Protein AF-0000000068968205 (afdb_homodimer)

InterPro domains:
  IPR001765 Carbonic anhydrase [PF00484] (44-195)
  IPR001765 Carbonic anhydrase [PTHR11002] (12-205)
  IPR001765 Carbonic anhydrase [SM00947] (37-200)
  IPR015892 Carbonic anhydrase, prokaryotic-like, conserved site [PS00704] (49-56)
  IPR015892 Carbonic anhydrase, prokaryotic-like, conserved site [PS00705] (89-109)
  IPR036874 Carbonic anhydrase superfamily [G3DSA:3.40.1050.10] (3-226)
  IPR036874 Carbonic anhydrase superfamily [SSF53056] (9-218)

Organism: Plasmodiophora brassicae (NCBI:txid37360)

Foldseek 3Di:
DPPVVVVVVVVVVVCVVVVVVVVVVVPDDPCVCVVLVPDQAAQEEEQEAPDPLCDPCVLVVDDRRHYHYDHYQLSAADQPPVVVVVSVLCCCVPNNHAEYEREGEQPRPLLVCLVVQDDDPPSNVVSVRLVVLCVVCVVVLVVDPDPSVSSVVSSQSRQLVRLVSQVLHPSQLVSCVVPVDHHYWYWYAYSVPSHIDTDDRCVVVCCVVCVVPRPDDDPPPDPPPPVVVPPPPPCVVVPPPPPPD/DPPVVVVVVVVVVVCVVVVVVVVVVVPDDPCVCVVLVPDQAAQEEEQEAPDPLCDPCVLVVDDRRHYHYDHYQLSAADQPPVVVVVSVLCCCVPNNHAEYEREGEQPRPLLVCLVVQDDDPVSNVVSVRLVVLCVVCVVVLVVDPDPSVSSVVSSQSRQLVRLVSQVLHPSQLVSCVVPVDHHYWYWYAYSVPSHIDTDDRCVVVCCVVCVVPRPDDDPPPDPPPPVVVPPPPPCVVVPDPDPPD

Structure (mmCIF, N/CA/C/O backbone):
data_AF-0000000068968205-model_v1
#
loop_
_entity.id
_entity.type
_entity.pdbx_description
1 polymer 'Carbonic anhydrase'
#
loop_
_atom_site.group_PDB
_atom_site.id
_atom_site.type_symbol
_atom_site.label_atom_id
_atom_site.label_alt_id
_atom_site.label_comp_id
_atom_site.label_asym_id
_atom_site.label_entity_id
_atom_site.label_seq_id
_atom_site.pdbx_PDB_ins_code
_atom_site.Cartn_x
_atom_site.Cartn_y
_atom_site.Cartn_z
_atom_site.occupancy
_atom_site.B_iso_or_equiv
_atom_site.auth_seq_id
_atom_site.auth_comp_id
_atom_site.auth_asym_id
_atom_site.auth_atom_id
_atom_site.pdbx_PDB_model_num
ATOM 1 N N . MET A 1 1 ? -24.672 -18.25 -16.391 1 57.56 1 MET A N 1
ATOM 2 C CA . MET A 1 1 ? -23.391 -18.781 -16.828 1 57.56 1 MET A CA 1
ATOM 3 C C . MET A 1 1 ? -22.812 -19.734 -15.781 1 57.56 1 MET A C 1
ATOM 5 O O . MET A 1 1 ? -22.938 -19.5 -14.578 1 57.56 1 MET A O 1
ATOM 9 N N . SER A 1 2 ? -22.516 -20.922 -16.219 1 70.19 2 SER A N 1
ATOM 10 C CA . SER A 1 2 ? -21.938 -21.891 -15.289 1 70.19 2 SER A CA 1
ATOM 11 C C . SER A 1 2 ? -20.672 -21.359 -14.641 1 70.19 2 SER A C 1
ATOM 13 O O . SER A 1 2 ? -20.016 -20.453 -15.18 1 70.19 2 SER A O 1
ATOM 15 N N . MET A 1 3 ? -20.484 -21.688 -13.453 1 74.75 3 MET A N 1
ATOM 16 C CA . MET A 1 3 ? -19.266 -21.312 -12.727 1 74.75 3 MET A CA 1
ATOM 17 C C . MET A 1 3 ? -18.031 -21.562 -13.57 1 74.75 3 MET A C 1
ATOM 19 O O . MET A 1 3 ? -17.094 -20.75 -13.555 1 74.75 3 MET A O 1
ATOM 23 N N . THR A 1 4 ? -18.094 -22.625 -14.32 1 75.06 4 THR A N 1
ATOM 24 C CA . THR A 1 4 ? -16.953 -23 -15.156 1 75.06 4 THR A CA 1
ATOM 25 C C . THR A 1 4 ? -16.781 -22 -16.297 1 75.06 4 THR A C 1
ATOM 27 O O . THR A 1 4 ? -15.656 -21.609 -16.625 1 75.06 4 THR A O 1
ATOM 30 N N . GLU A 1 5 ? -17.844 -21.625 -16.859 1 78.5 5 GLU A N 1
ATOM 31 C CA . GLU A 1 5 ? -17.781 -20.656 -17.953 1 78.5 5 GLU A CA 1
ATOM 32 C C . GLU A 1 5 ? -17.312 -19.297 -17.453 1 78.5 5 GLU A C 1
ATOM 34 O O . GLU A 1 5 ? -16.547 -18.609 -18.125 1 78.5 5 GLU A O 1
ATOM 39 N N . GLU A 1 6 ? -17.688 -19.031 -16.312 1 80.94 6 GLU A N 1
ATOM 40 C CA . GLU A 1 6 ? -17.281 -17.766 -15.719 1 80.94 6 GLU A CA 1
ATOM 41 C C . GLU A 1 6 ? -15.789 -17.734 -15.414 1 80.94 6 GLU A C 1
ATOM 43 O O . GLU A 1 6 ? -15.125 -16.719 -15.633 1 80.94 6 GLU A O 1
ATOM 48 N N . VAL A 1 7 ? -15.32 -18.844 -14.984 1 76.81 7 VAL A N 1
ATOM 49 C CA . VAL A 1 7 ? -13.906 -18.953 -14.641 1 76.81 7 VAL A CA 1
ATOM 50 C C . VAL A 1 7 ? -13.062 -18.844 -15.906 1 76.81 7 VAL A C 1
ATOM 52 O O . VAL A 1 7 ? -12.047 -18.141 -15.93 1 76.81 7 VAL A O 1
ATOM 55 N N . LEU A 1 8 ? -13.508 -19.5 -16.969 1 77.88 8 LEU A N 1
ATOM 56 C CA . LEU A 1 8 ? -12.781 -19.453 -18.234 1 77.88 8 LEU A CA 1
ATOM 57 C C . LEU A 1 8 ? -12.789 -18.047 -18.812 1 77.88 8 LEU A C 1
ATOM 59 O O . LEU A 1 8 ? -11.781 -17.578 -19.359 1 77.88 8 LEU A O 1
ATOM 63 N N . ASP A 1 9 ? -13.852 -17.359 -18.625 1 82.31 9 ASP A N 1
ATOM 64 C CA . ASP A 1 9 ? -13.977 -15.984 -19.078 1 82.31 9 ASP A CA 1
ATOM 65 C C . ASP A 1 9 ? -13.039 -15.062 -18.312 1 82.31 9 ASP A C 1
ATOM 67 O O . ASP A 1 9 ? -12.414 -14.164 -18.891 1 82.31 9 ASP A O 1
ATOM 71 N N . GLU A 1 10 ? -12.922 -15.336 -17.094 1 83.94 10 GLU A N 1
ATOM 72 C CA . GLU A 1 10 ? -12.086 -14.484 -16.266 1 83.94 10 GLU A CA 1
ATOM 73 C C . GLU A 1 10 ? -10.602 -14.734 -16.531 1 83.94 10 GLU A C 1
ATOM 75 O O . GLU A 1 10 ? -9.789 -13.812 -16.438 1 83.94 10 GLU A O 1
ATOM 80 N N . ILE A 1 11 ? -10.328 -15.969 -16.906 1 81.56 11 ILE A N 1
ATOM 81 C CA . ILE A 1 11 ? -8.953 -16.281 -17.281 1 81.56 11 ILE A CA 1
ATOM 82 C C . ILE A 1 11 ? -8.57 -15.508 -18.547 1 81.56 11 ILE A C 1
ATOM 84 O O . ILE A 1 11 ? -7.484 -14.938 -18.625 1 81.56 11 ILE A O 1
ATOM 88 N N . GLU A 1 12 ? -9.477 -15.445 -19.422 1 83.56 12 GLU A N 1
ATOM 89 C CA . GLU A 1 12 ? -9.258 -14.695 -20.656 1 83.56 12 GLU A CA 1
ATOM 90 C C . GLU A 1 12 ? -9.188 -13.195 -20.375 1 83.56 12 GLU A C 1
ATOM 92 O O . GLU A 1 12 ? -8.359 -12.484 -20.969 1 83.56 12 GLU A O 1
ATOM 97 N N . ARG A 1 13 ? -9.984 -12.789 -19.547 1 86.81 13 ARG A N 1
ATOM 98 C CA . ARG A 1 13 ? -10.055 -11.367 -19.234 1 86.81 13 ARG A CA 1
ATOM 99 C C . ARG A 1 13 ? -8.773 -10.906 -18.531 1 86.81 13 ARG A C 1
ATOM 101 O O . ARG A 1 13 ? -8.344 -9.766 -18.719 1 86.81 13 ARG A O 1
ATOM 108 N N . PHE A 1 14 ? -8.18 -11.828 -17.797 1 93.44 14 PHE A N 1
ATOM 109 C CA . PHE A 1 14 ? -6.957 -11.477 -17.094 1 93.44 14 PHE A CA 1
ATOM 110 C C . PHE A 1 14 ? -5.855 -11.086 -18.062 1 93.44 14 PHE A C 1
ATOM 112 O O . PHE A 1 14 ? -4.93 -10.359 -17.703 1 93.44 14 PHE A O 1
ATOM 119 N N . GLN A 1 15 ? -5.992 -11.484 -19.328 1 93 15 GLN A N 1
ATOM 120 C CA . GLN A 1 15 ? -5 -11.156 -20.344 1 93 15 GLN A CA 1
ATOM 121 C C . GLN A 1 15 ? -4.91 -9.641 -20.547 1 93 15 GLN A C 1
ATOM 123 O O . GLN A 1 15 ? -3.906 -9.141 -21.047 1 93 15 GLN A O 1
ATOM 128 N N . GLU A 1 16 ? -5.906 -8.938 -20.156 1 94 16 GLU A N 1
ATOM 129 C CA . GLU A 1 16 ? -5.93 -7.484 -20.312 1 94 16 GLU A CA 1
ATOM 130 C C . GLU A 1 16 ? -4.789 -6.828 -19.531 1 94 16 GLU A C 1
ATOM 132 O O . GLU A 1 16 ? -4.312 -5.758 -19.922 1 94 16 GLU A O 1
ATOM 137 N N . VAL A 1 17 ? -4.344 -7.48 -18.469 1 95.31 17 VAL A N 1
ATOM 138 C CA . VAL A 1 17 ? -3.25 -6.953 -17.656 1 95.31 17 VAL A CA 1
ATOM 139 C C . VAL A 1 17 ? -1.959 -6.953 -18.469 1 95.31 17 VAL A C 1
ATOM 141 O O . VAL A 1 17 ? -1.234 -5.953 -18.5 1 95.31 17 VAL A O 1
ATOM 144 N N . PHE A 1 18 ? -1.722 -8.023 -19.203 1 95.94 18 PHE A N 1
ATOM 145 C CA . PHE A 1 18 ? -0.514 -8.117 -20.016 1 95.94 18 PHE A CA 1
ATOM 146 C C . PHE A 1 18 ? -0.611 -7.219 -21.234 1 95.94 18 PHE A C 1
ATOM 148 O O . PHE A 1 18 ? 0.378 -6.602 -21.641 1 95.94 18 PHE A O 1
ATOM 155 N N . GLU A 1 19 ? -1.776 -7.199 -21.844 1 95.31 19 GLU A N 1
ATOM 156 C CA . GLU A 1 19 ? -1.987 -6.297 -22.969 1 95.31 19 GLU A CA 1
ATOM 157 C C . GLU A 1 19 ? -1.795 -4.84 -22.562 1 95.31 19 GLU A C 1
ATOM 159 O O . GLU A 1 19 ? -1.165 -4.062 -23.281 1 95.31 19 GLU A O 1
ATOM 164 N N . GLY A 1 20 ? -2.365 -4.504 -21.391 1 95.25 20 GLY A N 1
ATOM 165 C CA . GLY A 1 20 ? -2.168 -3.162 -20.859 1 95.25 20 GLY A CA 1
ATOM 166 C C . GLY A 1 20 ? -0.712 -2.84 -20.578 1 95.25 20 GLY A C 1
ATOM 167 O O . GLY A 1 20 ? -0.252 -1.731 -20.859 1 95.25 20 GLY A O 1
ATOM 168 N N . ASN A 1 21 ? -0.011 -3.789 -20.078 1 96.56 21 ASN A N 1
ATOM 169 C CA . ASN A 1 21 ? 1.415 -3.627 -19.812 1 96.56 21 ASN A CA 1
ATOM 170 C C . ASN A 1 21 ? 2.197 -3.373 -21.109 1 96.56 21 ASN A C 1
ATOM 172 O O . ASN A 1 21 ? 3.018 -2.457 -21.172 1 96.56 21 ASN A O 1
ATOM 176 N N . ARG A 1 22 ? 1.961 -4.172 -22.094 1 95.38 22 ARG A N 1
ATOM 177 C CA . ARG A 1 22 ? 2.658 -4.02 -23.359 1 95.38 22 ARG A CA 1
ATOM 178 C C . ARG A 1 22 ? 2.396 -2.648 -23.969 1 95.38 22 ARG A C 1
ATOM 180 O O . ARG A 1 22 ? 3.316 -2.002 -24.469 1 95.38 22 ARG A O 1
ATOM 187 N N . ARG A 1 23 ? 1.201 -2.182 -23.922 1 95.31 23 ARG A N 1
ATOM 188 C CA . ARG A 1 23 ? 0.854 -0.863 -24.453 1 95.31 23 ARG A CA 1
ATOM 189 C C . ARG A 1 23 ? 1.59 0.237 -23.688 1 95.31 23 ARG A C 1
ATOM 191 O O . ARG A 1 23 ? 2.066 1.2 -24.297 1 95.31 23 ARG A O 1
ATOM 198 N N . TRP A 1 24 ? 1.589 0.069 -22.375 1 93.31 24 TRP A N 1
ATOM 199 C CA . TRP A 1 24 ? 2.283 1.046 -21.547 1 93.31 24 TRP A CA 1
ATOM 200 C C . TRP A 1 24 ? 3.768 1.103 -21.891 1 93.31 24 TRP A C 1
ATOM 202 O O . TRP A 1 24 ? 4.336 2.188 -22.047 1 93.31 24 TRP A O 1
ATOM 212 N N . VAL A 1 25 ? 4.367 -0.023 -22.109 1 94 25 VAL A N 1
ATOM 213 C CA . VAL A 1 25 ? 5.789 -0.109 -22.438 1 94 25 VAL A CA 1
ATOM 214 C C . VAL A 1 25 ? 6.043 0.538 -23.797 1 94 25 VAL A C 1
ATOM 216 O O . VAL A 1 25 ? 6.98 1.328 -23.938 1 94 25 VAL A O 1
ATOM 219 N N . GLU A 1 26 ? 5.188 0.202 -24.703 1 93.5 26 GLU A N 1
ATOM 220 C CA . GLU A 1 26 ? 5.348 0.709 -26.062 1 93.5 26 GLU A CA 1
ATOM 221 C C . GLU A 1 26 ? 5.184 2.225 -26.109 1 93.5 26 GLU A C 1
ATOM 223 O O . GLU A 1 26 ? 5.742 2.889 -26.984 1 93.5 26 GLU A O 1
ATOM 228 N N . SER A 1 27 ? 4.445 2.752 -25.141 1 92.25 27 SER A N 1
ATOM 229 C CA . SER A 1 27 ? 4.164 4.184 -25.125 1 92.25 27 SER A CA 1
ATOM 230 C C . SER A 1 27 ? 5.312 4.965 -24.5 1 92.25 27 SER A C 1
ATOM 232 O O . SER A 1 27 ? 5.344 6.195 -24.562 1 92.25 27 SER A O 1
ATOM 234 N N . ARG A 1 28 ? 6.262 4.258 -23.953 1 88.88 28 ARG A N 1
ATOM 235 C CA . ARG A 1 28 ? 7.363 4.938 -23.297 1 88.88 28 ARG A CA 1
ATOM 236 C C . ARG A 1 28 ? 8.469 5.293 -24.281 1 88.88 28 ARG A C 1
ATOM 238 O O . ARG A 1 28 ? 8.609 4.645 -25.312 1 88.88 28 ARG A O 1
ATOM 245 N N . GLN A 1 29 ? 9.211 6.281 -23.844 1 85 29 GLN A N 1
ATOM 246 C CA . GLN A 1 29 ? 10.398 6.617 -24.625 1 85 29 GLN A CA 1
ATOM 247 C C . GLN A 1 29 ? 11.461 5.523 -24.516 1 85 29 GLN A C 1
ATOM 249 O O . GLN A 1 29 ? 11.469 4.758 -23.547 1 85 29 GLN A O 1
ATOM 254 N N . SER A 1 30 ? 12.336 5.453 -25.422 1 82.06 30 SER A N 1
ATOM 255 C CA . SER A 1 30 ? 13.312 4.379 -25.562 1 82.06 30 SER A CA 1
ATOM 256 C C . SER A 1 30 ? 14.25 4.332 -24.344 1 82.06 30 SER A C 1
ATOM 258 O O . SER A 1 30 ? 14.727 3.264 -23.969 1 82.06 30 SER A O 1
ATOM 260 N N . ASP A 1 31 ? 14.438 5.539 -23.797 1 87.69 31 ASP A N 1
ATOM 261 C CA . ASP A 1 31 ? 15.422 5.555 -22.719 1 87.69 31 ASP A CA 1
ATOM 262 C C . ASP A 1 31 ? 14.734 5.555 -21.344 1 87.69 31 ASP A C 1
ATOM 264 O O . ASP A 1 31 ? 15.391 5.691 -20.312 1 87.69 31 ASP A O 1
ATOM 268 N N . PHE A 1 32 ? 13.469 5.375 -21.359 1 88.75 32 PHE A N 1
ATOM 269 C CA . PHE A 1 32 ? 12.664 5.488 -20.156 1 88.75 32 PHE A CA 1
ATOM 270 C C . PHE A 1 32 ? 13.109 4.469 -19.109 1 88.75 32 PHE A C 1
ATOM 272 O O . PHE A 1 32 ? 13.422 4.832 -17.969 1 88.75 32 PHE A O 1
ATOM 279 N N . PHE A 1 33 ? 13.203 3.303 -19.469 1 89.94 33 PHE A N 1
ATOM 280 C CA . PHE A 1 33 ? 13.477 2.229 -18.531 1 89.94 33 PHE A CA 1
ATOM 281 C C . PHE A 1 33 ? 14.945 2.229 -18.109 1 89.94 33 PHE A C 1
ATOM 283 O O . PHE A 1 33 ? 15.273 1.886 -16.984 1 89.94 33 PHE A O 1
ATOM 290 N N . GLU A 1 34 ? 15.789 2.59 -18.984 1 86.56 34 GLU A N 1
ATOM 291 C CA . GLU A 1 34 ? 17.203 2.74 -18.641 1 86.56 34 GLU A CA 1
ATOM 292 C C . GLU A 1 34 ? 17.391 3.818 -17.562 1 86.56 34 GLU A C 1
ATOM 294 O O . GLU A 1 34 ? 18.172 3.643 -16.641 1 86.56 34 GLU A O 1
ATOM 299 N N . ARG A 1 35 ? 16.703 4.824 -17.672 1 84 35 ARG A N 1
ATOM 300 C CA . ARG A 1 35 ? 16.812 5.945 -16.75 1 84 35 ARG A CA 1
ATOM 301 C C . ARG A 1 35 ? 16.172 5.609 -15.414 1 84 35 ARG A C 1
ATOM 303 O O . ARG A 1 35 ? 16.719 5.926 -14.352 1 84 35 ARG A O 1
ATOM 310 N N . THR A 1 36 ? 15.055 5 -15.453 1 84.56 36 THR A N 1
ATOM 311 C CA . THR A 1 36 ? 14.273 4.809 -14.242 1 84.56 36 THR A CA 1
ATOM 312 C C . THR A 1 36 ? 14.766 3.59 -13.469 1 84.56 36 THR A C 1
ATOM 314 O O . THR A 1 36 ? 14.539 3.486 -12.258 1 84.56 36 THR A O 1
ATOM 317 N N . SER A 1 37 ? 15.445 2.689 -14.141 1 83.94 37 SER A N 1
ATOM 318 C CA . SER A 1 37 ? 15.875 1.463 -13.477 1 83.94 37 SER A CA 1
ATOM 319 C C . SER A 1 37 ? 17.172 1.676 -12.711 1 83.94 37 SER A C 1
ATOM 321 O O . SER A 1 37 ? 17.484 0.913 -11.789 1 83.94 37 SER A O 1
ATOM 323 N N . ARG A 1 38 ? 17.938 2.639 -12.953 1 76.38 38 ARG A N 1
ATOM 324 C CA . ARG A 1 38 ? 19.297 2.807 -12.453 1 76.38 38 ARG A CA 1
ATOM 325 C C . ARG A 1 38 ? 19.297 3.287 -11.008 1 76.38 38 ARG A C 1
ATOM 327 O O . ARG A 1 38 ? 20.141 2.889 -10.211 1 76.38 38 ARG A O 1
ATOM 334 N N . THR A 1 39 ? 18.344 4.156 -10.758 1 78 39 THR A N 1
ATOM 335 C CA . THR A 1 39 ? 18.406 4.715 -9.414 1 78 39 THR A CA 1
ATOM 336 C C . THR A 1 39 ? 17.031 4.738 -8.773 1 78 39 THR A C 1
ATOM 338 O O . THR A 1 39 ? 16.016 4.926 -9.461 1 78 39 THR A O 1
ATOM 341 N N . GLN A 1 40 ? 17.062 4.387 -7.539 1 81.94 40 GLN A N 1
ATOM 342 C CA . GLN A 1 40 ? 15.875 4.527 -6.703 1 81.94 40 GLN A CA 1
ATOM 343 C C . GLN A 1 40 ? 16.062 5.641 -5.676 1 81.94 40 GLN A C 1
ATOM 345 O O . GLN A 1 40 ? 16.594 5.41 -4.586 1 81.94 40 GLN A O 1
ATOM 350 N N . GLN A 1 41 ? 15.586 6.777 -6.004 1 90.06 41 GLN A N 1
ATOM 351 C CA . GLN A 1 41 ? 15.719 7.895 -5.078 1 90.06 41 GLN A CA 1
ATOM 352 C C . GLN A 1 41 ? 14.43 8.711 -5.008 1 90.06 41 GLN A C 1
ATOM 354 O O . GLN A 1 41 ? 14.414 9.883 -5.395 1 90.06 41 GLN A O 1
ATOM 359 N N . PRO A 1 42 ? 13.445 8.102 -4.484 1 95.62 42 PRO A N 1
ATOM 360 C CA . PRO A 1 42 ? 12.188 8.844 -4.34 1 95.62 42 PRO A CA 1
ATOM 361 C C . PRO A 1 42 ? 12.305 10 -3.346 1 95.62 42 PRO A C 1
ATOM 363 O O . PRO A 1 42 ? 13.008 9.883 -2.34 1 95.62 42 PRO A O 1
ATOM 366 N N . ARG A 1 43 ? 11.617 11.039 -3.666 1 96.19 43 ARG A N 1
ATOM 367 C CA . ARG A 1 43 ? 11.594 12.195 -2.775 1 96.19 43 ARG A CA 1
ATOM 368 C C . ARG A 1 43 ? 10.445 12.094 -1.781 1 96.19 43 ARG A C 1
ATOM 370 O O . ARG A 1 43 ? 10.469 12.734 -0.727 1 96.19 43 ARG A O 1
ATOM 377 N N . TYR A 1 44 ? 9.453 11.242 -2.113 1 97.81 44 TYR A N 1
ATOM 378 C CA . TYR A 1 44 ? 8.211 11.195 -1.345 1 97.81 44 TYR A CA 1
ATOM 379 C C . TYR A 1 44 ? 7.902 9.773 -0.894 1 97.81 44 TYR A C 1
ATOM 381 O O . TYR A 1 44 ? 8.125 8.82 -1.641 1 97.81 44 TYR A O 1
ATOM 389 N N . LEU A 1 45 ? 7.441 9.609 0.33 1 98.69 45 LEU A N 1
ATOM 390 C CA . LEU A 1 45 ? 6.652 8.461 0.755 1 98.69 45 LEU A CA 1
ATOM 391 C C . LEU A 1 45 ? 5.168 8.805 0.803 1 98.69 45 LEU A C 1
ATOM 393 O O . LEU A 1 45 ? 4.777 9.805 1.41 1 98.69 45 LEU A O 1
ATOM 397 N N . PHE A 1 46 ? 4.418 8.086 0.07 1 98.75 46 PHE A N 1
ATOM 398 C CA . PHE A 1 46 ? 2.973 8.266 0.02 1 98.75 46 PHE A CA 1
ATOM 399 C C . PHE A 1 46 ? 2.256 7.141 0.757 1 98.75 46 PHE A C 1
ATOM 401 O O . PHE A 1 46 ? 2.373 5.973 0.38 1 98.75 46 PHE A O 1
ATOM 408 N N . ILE A 1 47 ? 1.544 7.469 1.831 1 98.81 47 ILE A N 1
ATOM 409 C CA . ILE A 1 47 ? 0.687 6.543 2.561 1 98.81 47 ILE A CA 1
ATOM 410 C C . ILE A 1 47 ? -0.78 6.875 2.293 1 98.81 47 ILE A C 1
ATOM 412 O O . ILE A 1 47 ? -1.289 7.895 2.764 1 98.81 47 ILE A O 1
ATOM 416 N N . GLY A 1 48 ? -1.477 6.016 1.555 1 98.62 48 GLY A N 1
ATOM 417 C CA . GLY A 1 48 ? -2.852 6.27 1.156 1 98.62 48 GLY A CA 1
ATOM 418 C C . GLY A 1 48 ? -3.758 5.066 1.334 1 98.62 48 GLY A C 1
ATOM 419 O O . GLY A 1 48 ? -3.334 4.039 1.865 1 98.62 48 GLY A O 1
ATOM 420 N N . CYS A 1 49 ? -4.973 5.293 0.926 1 98.38 49 CYS A N 1
ATOM 421 C CA . CYS A 1 49 ? -5.957 4.219 1.019 1 98.38 49 CYS A CA 1
ATOM 422 C C . CYS A 1 49 ? -5.801 3.238 -0.138 1 98.38 49 CYS A C 1
ATOM 424 O O . CYS A 1 49 ? -5.438 3.631 -1.247 1 98.38 49 CYS A O 1
ATOM 426 N N . SER A 1 50 ? -6.133 1.966 0.083 1 98.38 50 SER A N 1
ATOM 427 C CA . SER A 1 50 ? -6.113 0.918 -0.933 1 98.38 50 SER A CA 1
ATOM 428 C C . SER A 1 50 ? -7.141 1.188 -2.025 1 98.38 50 SER A C 1
ATOM 430 O O . SER A 1 50 ? -7.105 0.563 -3.088 1 98.38 50 SER A O 1
ATOM 432 N N . ASP A 1 51 ? -8 2.135 -1.896 1 97.19 51 ASP A N 1
ATOM 433 C CA . ASP A 1 51 ? -9.141 2.432 -2.764 1 97.19 51 ASP A CA 1
ATOM 434 C C . ASP A 1 51 ? -8.695 2.57 -4.219 1 97.19 51 ASP A C 1
ATOM 436 O O . ASP A 1 51 ? -7.727 3.273 -4.516 1 97.19 51 ASP A O 1
ATOM 440 N N . SER A 1 52 ? -9.375 1.909 -5.07 1 95.56 52 SER A N 1
ATOM 441 C CA . SER A 1 52 ? -9.023 1.849 -6.484 1 95.56 52 SER A CA 1
ATOM 442 C C . SER A 1 52 ? -9.234 3.197 -7.168 1 95.56 52 SER A C 1
ATOM 444 O O . SER A 1 52 ? -8.734 3.426 -8.266 1 95.56 52 SER A O 1
ATOM 446 N N . ARG A 1 53 ? -9.977 4.059 -6.59 1 94.06 53 ARG A N 1
ATOM 447 C CA . ARG A 1 53 ? -10.312 5.352 -7.18 1 94.06 53 ARG A CA 1
ATOM 448 C C . ARG A 1 53 ? -9.266 6.402 -6.828 1 94.06 53 ARG A C 1
ATOM 450 O O . ARG A 1 53 ? -9.359 7.547 -7.273 1 94.06 53 ARG A O 1
ATOM 457 N N . VAL A 1 54 ? -8.18 5.988 -6.066 1 94.06 54 VAL A N 1
ATOM 458 C CA . VAL A 1 54 ? -7.176 6.945 -5.613 1 94.06 54 VAL A CA 1
ATOM 459 C C . VAL A 1 54 ? -5.789 6.488 -6.062 1 94.06 54 VAL A C 1
ATOM 461 O O . VAL A 1 54 ? -4.914 6.227 -5.23 1 94.06 54 VAL A O 1
ATOM 464 N N . PRO A 1 55 ? -5.551 6.465 -7.348 1 93.25 55 PRO A N 1
ATOM 465 C CA . PRO A 1 55 ? -4.207 6.098 -7.809 1 93.25 55 PRO A CA 1
ATOM 466 C C . PRO A 1 55 ? -3.156 7.148 -7.461 1 93.25 55 PRO A C 1
ATOM 468 O O . PRO A 1 55 ? -3.141 8.227 -8.055 1 93.25 55 PRO A O 1
ATOM 471 N N . ALA A 1 56 ? -2.275 6.785 -6.605 1 94.5 56 ALA A N 1
ATOM 472 C CA . ALA A 1 56 ? -1.352 7.711 -5.957 1 94.5 56 ALA A CA 1
ATOM 473 C C . ALA A 1 56 ? -0.553 8.5 -6.988 1 94.5 56 ALA A C 1
ATOM 475 O O . ALA A 1 56 ? -0.49 9.727 -6.926 1 94.5 56 ALA A O 1
ATOM 476 N N . GLN A 1 57 ? 0.036 7.859 -7.977 1 93.31 57 GLN A N 1
ATOM 477 C CA . GLN A 1 57 ? 0.879 8.523 -8.969 1 93.31 57 GLN A CA 1
ATOM 478 C C . GLN A 1 57 ? 0.069 9.5 -9.812 1 93.31 57 GLN A C 1
ATOM 480 O O . GLN A 1 57 ? 0.508 10.625 -10.062 1 93.31 57 GLN A O 1
ATOM 485 N N . ASP A 1 58 ? -1.069 9.109 -10.203 1 92.81 58 ASP A N 1
ATOM 486 C CA . ASP A 1 58 ? -1.924 9.922 -11.055 1 92.81 58 ASP A CA 1
ATOM 487 C C . ASP A 1 58 ? -2.375 11.195 -10.336 1 92.81 58 ASP A C 1
ATOM 489 O O . ASP A 1 58 ? -2.246 12.297 -10.867 1 92.81 58 ASP A O 1
ATOM 493 N N . ILE A 1 59 ? -2.832 11.07 -9.141 1 94.44 59 ILE A N 1
ATOM 494 C CA . ILE A 1 59 ? -3.498 12.188 -8.477 1 94.44 59 ILE A CA 1
ATOM 495 C C . ILE A 1 59 ? -2.457 13.188 -7.984 1 94.44 59 ILE A C 1
ATOM 497 O O . ILE A 1 59 ? -2.785 14.336 -7.688 1 94.44 59 ILE A O 1
ATOM 501 N N . THR A 1 60 ? -1.201 12.727 -7.871 1 95.19 60 THR A N 1
ATOM 502 C CA . THR A 1 60 ? -0.148 13.641 -7.441 1 95.19 60 THR A CA 1
ATOM 503 C C . THR A 1 60 ? 0.585 14.227 -8.648 1 95.19 60 THR A C 1
ATOM 505 O O . THR A 1 60 ? 1.283 15.234 -8.523 1 95.19 60 THR A O 1
ATOM 508 N N . GLY A 1 61 ? 0.491 13.523 -9.781 1 92.31 61 GLY A N 1
ATOM 509 C CA . GLY A 1 61 ? 1.195 13.953 -10.977 1 92.31 61 GLY A CA 1
ATOM 510 C C . GLY A 1 61 ? 2.688 13.68 -10.922 1 92.31 61 GLY A C 1
ATOM 511 O O . GLY A 1 61 ? 3.441 14.156 -11.773 1 92.31 61 GLY A O 1
ATOM 512 N N . LEU A 1 62 ? 3.139 12.977 -9.938 1 92.62 62 LEU A N 1
ATOM 513 C CA . LEU A 1 62 ? 4.555 12.648 -9.805 1 92.62 62 LEU A CA 1
ATOM 514 C C . LEU A 1 62 ? 4.941 11.539 -10.773 1 92.62 62 LEU A C 1
ATOM 516 O O . LEU A 1 62 ? 4.105 10.711 -11.148 1 92.62 62 LEU A O 1
ATOM 520 N N . LYS A 1 63 ? 6.176 11.508 -11.125 1 90.12 63 LYS A N 1
ATOM 521 C CA . LYS A 1 63 ? 6.664 10.578 -12.141 1 90.12 63 LYS A CA 1
ATOM 522 C C . LYS A 1 63 ? 7.164 9.281 -11.508 1 90.12 63 LYS A C 1
ATOM 524 O O . LYS A 1 63 ? 7.352 9.211 -10.297 1 90.12 63 LYS A O 1
ATOM 529 N N . THR A 1 64 ? 7.316 8.266 -12.422 1 91.19 64 THR A N 1
ATOM 530 C CA . THR A 1 64 ? 7.895 6.996 -11.992 1 91.19 64 THR A CA 1
ATOM 531 C C . THR A 1 64 ? 9.242 7.215 -11.32 1 91.19 64 THR A C 1
ATOM 533 O O . THR A 1 64 ? 10.094 7.949 -11.828 1 91.19 64 THR A O 1
ATOM 536 N N . GLY A 1 65 ? 9.391 6.688 -10.156 1 93 65 GLY A N 1
ATOM 537 C CA . GLY A 1 65 ? 10.648 6.805 -9.438 1 93 65 GLY A CA 1
ATOM 538 C C . GLY A 1 65 ? 10.617 7.855 -8.344 1 93 65 GLY A C 1
ATOM 539 O O . GLY A 1 65 ? 11.5 7.895 -7.48 1 93 65 GLY A O 1
ATOM 540 N N . GLU A 1 66 ? 9.531 8.633 -8.219 1 94.62 66 GLU A N 1
ATOM 541 C CA . GLU A 1 66 ? 9.531 9.773 -7.309 1 94.62 66 GLU A CA 1
ATOM 542 C C . GLU A 1 66 ? 8.719 9.469 -6.055 1 94.62 66 GLU A C 1
ATOM 544 O O . GLU A 1 66 ? 8.844 10.172 -5.043 1 94.62 66 GLU A O 1
ATOM 549 N N . LEU A 1 67 ? 7.922 8.438 -6.148 1 96.12 67 LEU A N 1
ATOM 550 C CA . LEU A 1 67 ? 6.938 8.211 -5.094 1 96.12 67 LEU A CA 1
ATOM 551 C C . LEU A 1 67 ? 7.039 6.789 -4.551 1 96.12 67 LEU A C 1
ATOM 553 O O . LEU A 1 67 ? 6.66 5.832 -5.23 1 96.12 67 LEU A O 1
ATOM 557 N N . PHE A 1 68 ? 7.66 6.656 -3.307 1 98.12 68 PHE A N 1
ATOM 558 C CA . PHE A 1 68 ? 7.57 5.418 -2.543 1 98.12 68 PHE A CA 1
ATOM 559 C C . PHE A 1 68 ? 6.195 5.273 -1.904 1 98.12 68 PHE A C 1
ATOM 561 O O . PHE A 1 68 ? 5.66 6.234 -1.351 1 98.12 68 PHE A O 1
ATOM 568 N N . VAL A 1 69 ? 5.504 4.008 -2.014 1 98.5 69 VAL A N 1
ATOM 569 C CA . VAL A 1 69 ? 4.062 4 -1.768 1 98.5 69 VAL A CA 1
ATOM 570 C C . VAL A 1 69 ? 3.713 2.869 -0.802 1 98.5 69 VAL A C 1
ATOM 572 O O . VAL A 1 69 ? 4.23 1.757 -0.925 1 98.5 69 VAL A O 1
ATOM 575 N N . HIS A 1 70 ? 2.971 3.156 0.176 1 98.75 70 HIS A N 1
ATOM 576 C CA . HIS A 1 70 ? 2.268 2.211 1.035 1 98.75 70 HIS A CA 1
ATOM 577 C C . HIS A 1 70 ? 0.771 2.504 1.067 1 98.75 70 HIS A C 1
ATOM 579 O O . HIS A 1 70 ? 0.36 3.619 1.395 1 98.75 70 HIS A O 1
ATOM 585 N N . ARG A 1 71 ? -0.051 1.532 0.701 1 98.5 71 ARG A N 1
ATOM 586 C CA . ARG A 1 71 ? -1.497 1.729 0.685 1 98.5 71 ARG A CA 1
ATOM 587 C C . ARG A 1 71 ? -2.207 0.65 1.494 1 98.5 71 ARG A C 1
ATOM 589 O O . ARG A 1 71 ? -1.904 -0.537 1.355 1 98.5 71 ARG A O 1
ATOM 596 N N . ASN A 1 72 ? -3.098 1.071 2.348 1 98.56 72 ASN A N 1
ATOM 597 C CA . ASN A 1 72 ? -3.918 0.196 3.178 1 98.56 72 ASN A CA 1
ATOM 598 C C . ASN A 1 72 ? -5.32 0.761 3.373 1 98.56 72 ASN A C 1
ATOM 600 O O . ASN A 1 72 ? -5.723 1.696 2.676 1 98.56 72 ASN A O 1
ATOM 604 N N . ILE A 1 73 ? -6.098 0.07 4.285 1 98 73 ILE A N 1
ATOM 605 C CA . ILE A 1 73 ? -7.461 0.535 4.508 1 98 73 ILE A CA 1
ATOM 606 C C . ILE A 1 73 ? -7.438 1.866 5.254 1 98 73 ILE A C 1
ATOM 608 O O . ILE A 1 73 ? -6.984 1.935 6.398 1 98 73 ILE A O 1
ATOM 612 N N . ALA A 1 74 ? -7.828 2.957 4.59 1 98.38 74 ALA A N 1
ATOM 613 C CA . ALA A 1 74 ? -8.062 4.273 5.184 1 98.38 74 ALA A CA 1
ATOM 614 C C . ALA A 1 74 ? -6.75 4.941 5.57 1 98.38 74 ALA A C 1
ATOM 616 O O . ALA A 1 74 ? -6.691 5.684 6.555 1 98.38 74 ALA A O 1
ATOM 617 N N . ASN A 1 75 ? -5.699 4.59 4.859 1 98.56 75 ASN A N 1
ATOM 618 C CA . ASN A 1 75 ? -4.422 5.273 5.047 1 98.56 75 ASN A CA 1
ATOM 619 C C . ASN A 1 75 ? -4.012 5.301 6.52 1 98.56 75 ASN A C 1
ATOM 621 O O . ASN A 1 75 ? -3.67 6.359 7.051 1 98.56 75 ASN A O 1
ATOM 625 N N . THR A 1 76 ? -4.02 4.203 7.152 1 98.62 76 THR A N 1
ATOM 626 C CA . THR A 1 76 ? -3.852 4.141 8.602 1 98.62 76 THR A CA 1
ATOM 627 C C . THR A 1 76 ? -2.389 3.902 8.961 1 98.62 76 THR A C 1
ATOM 629 O O . THR A 1 76 ? -1.711 3.09 8.328 1 98.62 76 THR A O 1
ATOM 632 N N . VAL A 1 77 ? -1.919 4.668 9.969 1 98.38 77 VAL A N 1
ATOM 633 C CA . VAL A 1 77 ? -0.561 4.578 10.492 1 98.38 77 VAL A CA 1
ATOM 634 C C . VAL A 1 77 ? -0.598 4.098 11.945 1 98.38 77 VAL A C 1
ATOM 636 O O . VAL A 1 77 ? -1.006 4.84 12.844 1 98.38 77 VAL A O 1
ATOM 639 N N . ILE A 1 78 ? -0.115 2.854 12.125 1 96 78 ILE A N 1
ATOM 640 C CA . ILE A 1 78 ? -0.109 2.26 13.461 1 96 78 ILE A CA 1
ATOM 641 C C . ILE A 1 78 ? 1.323 1.926 13.867 1 96 78 ILE A C 1
ATOM 643 O O . ILE A 1 78 ? 2.041 1.239 13.141 1 96 78 ILE A O 1
ATOM 647 N N . GLN A 1 79 ? 1.721 2.266 15.023 1 90.81 79 GLN A N 1
ATOM 648 C CA . GLN A 1 79 ? 3.105 2.182 15.477 1 90.81 79 GLN A CA 1
ATOM 649 C C . GLN A 1 79 ? 3.545 0.73 15.641 1 90.81 79 GLN A C 1
ATOM 651 O O . GLN A 1 79 ? 4.723 0.41 15.469 1 90.81 79 GLN A O 1
ATOM 656 N N . SER A 1 80 ? 2.625 -0.116 15.953 1 91.75 80 SER A N 1
ATOM 657 C CA . SER A 1 80 ? 2.99 -1.508 16.188 1 91.75 80 SER A CA 1
ATOM 658 C C . SER A 1 80 ? 2.83 -2.346 14.93 1 91.75 80 SER A C 1
ATOM 660 O O . SER A 1 80 ? 3.039 -3.561 14.953 1 91.75 80 SER A O 1
ATOM 662 N N . ASP A 1 81 ? 2.42 -1.753 13.883 1 96.19 81 ASP A N 1
ATOM 663 C CA . ASP A 1 81 ? 2.271 -2.428 12.594 1 96.19 81 ASP A CA 1
ATOM 664 C C . ASP A 1 81 ? 3.619 -2.562 11.891 1 96.19 81 ASP A C 1
ATOM 666 O O . ASP A 1 81 ? 4.07 -1.629 11.219 1 96.19 81 ASP A O 1
ATOM 670 N N . VAL A 1 82 ? 4.207 -3.766 11.891 1 95.5 82 VAL A N 1
ATOM 671 C CA . VAL A 1 82 ? 5.543 -3.988 11.344 1 95.5 82 VAL A CA 1
ATOM 672 C C . VAL A 1 82 ? 5.52 -3.785 9.836 1 95.5 82 VAL A C 1
ATOM 674 O O . VAL A 1 82 ? 6.508 -3.338 9.25 1 95.5 82 VAL A O 1
ATOM 677 N N . ASN A 1 83 ? 4.395 -4.074 9.211 1 97.62 83 ASN A N 1
ATOM 678 C CA . ASN A 1 83 ? 4.207 -3.83 7.781 1 97.62 83 ASN A CA 1
ATOM 679 C C . ASN A 1 83 ? 4.457 -2.369 7.426 1 97.62 83 ASN A C 1
ATOM 681 O O . ASN A 1 83 ? 5.375 -2.059 6.66 1 97.62 83 ASN A O 1
ATOM 685 N N . LEU A 1 84 ? 3.82 -1.488 8.055 1 97.75 84 LEU A N 1
ATOM 686 C CA . LEU A 1 84 ? 3.969 -0.053 7.84 1 97.75 84 LEU A CA 1
ATOM 687 C C . LEU A 1 84 ? 5.332 0.432 8.32 1 97.75 84 LEU A C 1
ATOM 689 O O . LEU A 1 84 ? 5.992 1.217 7.637 1 97.75 84 LEU A O 1
ATOM 693 N N . LEU A 1 85 ? 5.766 -0.053 9.461 1 96.75 85 LEU A N 1
ATOM 694 C CA . LEU A 1 85 ? 7.016 0.417 10.055 1 96.75 85 LEU A CA 1
ATOM 695 C C . LEU A 1 85 ? 8.203 0.095 9.156 1 96.75 85 LEU A C 1
ATOM 697 O O . LEU A 1 85 ? 9.133 0.896 9.031 1 96.75 85 LEU A O 1
ATOM 701 N N . SER A 1 86 ? 8.148 -1.079 8.602 1 96.88 86 SER A N 1
ATOM 702 C CA . SER A 1 86 ? 9.242 -1.458 7.707 1 96.88 86 SER A CA 1
ATOM 703 C C . SER A 1 86 ? 9.312 -0.534 6.496 1 96.88 86 SER A C 1
ATOM 705 O O . SER A 1 86 ? 10.406 -0.183 6.043 1 96.88 86 SER A O 1
ATOM 707 N N . VAL A 1 87 ? 8.18 -0.124 5.98 1 98.06 87 VAL A N 1
ATOM 708 C CA . VAL A 1 87 ? 8.117 0.794 4.848 1 98.06 87 VAL A CA 1
ATOM 709 C C . VAL A 1 87 ? 8.688 2.154 5.254 1 98.06 87 VAL A C 1
ATOM 711 O O . VAL A 1 87 ? 9.508 2.729 4.535 1 98.06 87 VAL A O 1
ATOM 714 N N . VAL A 1 88 ? 8.266 2.607 6.395 1 97.81 88 VAL A N 1
ATOM 715 C CA . VAL A 1 88 ? 8.703 3.918 6.871 1 97.81 88 VAL A CA 1
ATOM 716 C C . VAL A 1 88 ? 10.203 3.904 7.125 1 97.81 88 VAL A C 1
ATOM 718 O O . VAL A 1 88 ? 10.922 4.824 6.715 1 97.81 88 VAL A O 1
ATOM 721 N N . GLU A 1 89 ? 10.703 2.891 7.758 1 96 89 GLU A N 1
ATOM 722 C CA . GLU A 1 89 ? 12.133 2.781 8.055 1 96 89 GLU A CA 1
ATOM 723 C C . GLU A 1 89 ? 12.953 2.725 6.766 1 96 89 GLU A C 1
ATOM 725 O O . GLU A 1 89 ? 13.984 3.393 6.652 1 96 89 GLU A O 1
ATOM 730 N N . PHE A 1 90 ? 12.469 1.938 5.859 1 96.38 90 PHE A N 1
ATOM 731 C CA . PHE A 1 90 ? 13.195 1.854 4.598 1 96.38 90 PHE A CA 1
ATOM 732 C C . PHE A 1 90 ? 13.203 3.203 3.891 1 96.38 90 PHE A C 1
ATOM 734 O O . PHE A 1 90 ? 14.25 3.648 3.41 1 96.38 90 PHE A O 1
ATOM 741 N N . ALA A 1 91 ? 12.094 3.867 3.812 1 97.25 91 ALA A N 1
ATOM 742 C CA . ALA A 1 91 ? 11.945 5.145 3.121 1 97.25 91 ALA A CA 1
ATOM 743 C C . ALA A 1 91 ? 12.82 6.219 3.762 1 97.25 91 ALA A C 1
ATOM 745 O O . ALA A 1 91 ? 13.484 6.984 3.061 1 97.25 91 ALA A O 1
ATOM 746 N N . VAL A 1 92 ? 12.859 6.254 5.055 1 96.94 92 VAL A N 1
ATOM 747 C CA . VAL A 1 92 ? 13.492 7.352 5.781 1 96.94 92 VAL A CA 1
ATOM 748 C C . VAL A 1 92 ? 14.984 7.066 5.949 1 96.94 92 VAL A C 1
ATOM 750 O O . VAL A 1 92 ? 15.82 7.938 5.695 1 96.94 92 VAL A O 1
ATOM 753 N N . GLU A 1 93 ? 15.328 5.852 6.25 1 93.69 93 GLU A N 1
ATOM 754 C CA . GLU A 1 93 ? 16.703 5.562 6.621 1 93.69 93 GLU A CA 1
ATOM 755 C C . GLU A 1 93 ? 17.516 5.094 5.418 1 93.69 93 GLU A C 1
ATOM 757 O O . GLU A 1 93 ? 18.734 5.293 5.363 1 93.69 93 GLU A O 1
ATOM 762 N N . HIS A 1 94 ? 16.859 4.504 4.52 1 91.38 94 HIS A N 1
ATOM 763 C CA . HIS A 1 94 ? 17.609 3.941 3.4 1 91.38 94 HIS A CA 1
ATOM 764 C C . HIS A 1 94 ? 17.453 4.801 2.148 1 91.38 94 HIS A C 1
ATOM 766 O O . HIS A 1 94 ? 18.422 5.035 1.426 1 91.38 94 HIS A O 1
ATOM 772 N N . LEU A 1 95 ? 16.25 5.273 1.933 1 94.94 95 LEU A N 1
ATOM 773 C CA . LEU A 1 95 ? 16.016 6.055 0.722 1 94.94 95 LEU A CA 1
ATOM 774 C C . LEU A 1 95 ? 16.094 7.547 1.014 1 94.94 95 LEU A C 1
ATOM 776 O O . LEU A 1 95 ? 16.188 8.359 0.092 1 94.94 95 LEU A O 1
ATOM 780 N N . HIS A 1 96 ? 15.977 7.957 2.242 1 96 96 HIS A N 1
ATOM 781 C CA . HIS A 1 96 ? 16.125 9.328 2.711 1 96 96 HIS A CA 1
ATOM 782 C C . HIS A 1 96 ? 15.117 10.258 2.047 1 96 96 HIS A C 1
ATOM 784 O O . HIS A 1 96 ? 15.469 11.328 1.555 1 96 96 HIS A O 1
ATOM 790 N N . VAL A 1 97 ? 13.891 9.844 2.039 1 97.06 97 VAL A N 1
ATOM 791 C CA . VAL A 1 97 ? 12.828 10.68 1.493 1 97.06 97 VAL A CA 1
ATOM 792 C C . VAL A 1 97 ? 12.758 12 2.256 1 97.06 97 VAL A C 1
ATOM 794 O O . VAL A 1 97 ? 13.039 12.047 3.457 1 97.06 97 VAL A O 1
ATOM 797 N N . ARG A 1 98 ? 12.32 13.031 1.567 1 96.62 98 ARG A N 1
ATOM 798 C CA . ARG A 1 98 ? 12.273 14.367 2.15 1 96.62 98 ARG A CA 1
ATOM 799 C C . ARG A 1 98 ? 10.875 14.688 2.664 1 96.62 98 ARG A C 1
ATOM 801 O O . ARG A 1 98 ? 10.711 15.531 3.549 1 96.62 98 ARG A O 1
ATOM 808 N N . HIS A 1 99 ? 9.914 14.031 2.061 1 97.69 99 HIS A N 1
ATOM 809 C CA . HIS A 1 99 ? 8.516 14.281 2.4 1 97.69 99 HIS A CA 1
ATOM 810 C C . HIS A 1 99 ? 7.754 12.984 2.621 1 97.69 99 HIS A C 1
ATOM 812 O O . HIS A 1 99 ? 7.98 12 1.913 1 97.69 99 HIS A O 1
ATOM 818 N N . ILE A 1 100 ? 6.855 12.969 3.615 1 98.5 100 ILE A N 1
ATOM 819 C CA . ILE A 1 100 ? 5.875 11.906 3.779 1 98.5 100 ILE A CA 1
ATOM 820 C C . ILE A 1 100 ? 4.465 12.477 3.672 1 98.5 100 ILE A C 1
ATOM 822 O O . ILE A 1 100 ? 4.129 13.453 4.355 1 98.5 100 ILE A O 1
ATOM 826 N N . ILE A 1 101 ? 3.729 11.883 2.803 1 98.62 101 ILE A N 1
ATOM 827 C CA . ILE A 1 101 ? 2.346 12.297 2.582 1 98.62 101 ILE A CA 1
ATOM 828 C C . ILE A 1 101 ? 1.396 11.242 3.143 1 98.62 101 ILE A C 1
ATOM 830 O O . ILE A 1 101 ? 1.51 10.055 2.812 1 98.62 101 ILE A O 1
ATOM 834 N N . VAL A 1 102 ? 0.553 11.617 4.051 1 98.81 102 VAL A N 1
ATOM 835 C CA . VAL A 1 102 ? -0.615 10.82 4.406 1 98.81 102 VAL A CA 1
ATOM 836 C C . VAL A 1 102 ? -1.847 11.352 3.676 1 98.81 102 VAL A C 1
ATOM 838 O O . VAL A 1 102 ? -2.252 12.5 3.883 1 98.81 102 VAL A O 1
ATOM 841 N N . CYS A 1 103 ? -2.451 10.508 2.854 1 98.88 103 CYS A N 1
ATOM 842 C CA . CYS A 1 103 ? -3.516 11.008 1.993 1 98.88 103 CYS A CA 1
ATOM 843 C C . CYS A 1 103 ? -4.801 10.219 2.199 1 98.88 103 CYS A C 1
ATOM 845 O O . CYS A 1 103 ? -4.879 9.047 1.843 1 98.88 103 CYS A O 1
ATOM 847 N N . GLY A 1 104 ? -5.781 10.852 2.789 1 98.62 104 GLY A N 1
ATOM 848 C CA . GLY A 1 104 ? -7.129 10.312 2.807 1 98.62 104 GLY A CA 1
ATOM 849 C C . GLY A 1 104 ? -7.949 10.703 1.591 1 98.62 104 GLY A C 1
ATOM 850 O O . GLY A 1 104 ? -7.422 11.297 0.648 1 98.62 104 GLY A O 1
ATOM 851 N N . HIS A 1 105 ? -9.18 10.312 1.578 1 98.12 105 HIS A N 1
ATOM 852 C CA . HIS A 1 105 ? -10.023 10.688 0.452 1 98.12 105 HIS A CA 1
ATOM 853 C C . HIS A 1 105 ? -11.492 10.734 0.861 1 98.12 105 HIS A C 1
ATOM 855 O O . HIS A 1 105 ? -11.914 10.023 1.78 1 98.12 105 HIS A O 1
ATOM 861 N N . SER A 1 106 ? -12.211 11.586 0.161 1 96.5 106 SER A N 1
ATOM 862 C CA . SER A 1 106 ? -13.648 11.648 0.391 1 96.5 106 SER A CA 1
ATOM 863 C C . SER A 1 106 ? -14.32 10.312 0.063 1 96.5 106 SER A C 1
ATOM 865 O O . SER A 1 106 ? -13.836 9.562 -0.784 1 96.5 106 SER A O 1
ATOM 867 N N . GLU A 1 107 ? -15.383 9.984 0.835 1 94.25 107 GLU A N 1
ATOM 868 C CA . GLU A 1 107 ? -16.172 8.766 0.643 1 94.25 107 GLU A CA 1
ATOM 869 C C . GLU A 1 107 ? -15.312 7.52 0.846 1 94.25 107 GLU A C 1
ATOM 871 O O . GLU A 1 107 ? -15.422 6.555 0.088 1 94.25 107 GLU A O 1
ATOM 876 N N . CYS A 1 108 ? -14.461 7.594 1.767 1 96.56 108 CYS A N 1
ATOM 877 C CA . CYS A 1 108 ? -13.633 6.445 2.105 1 96.56 108 CYS A CA 1
ATOM 878 C C . CYS A 1 108 ? -14.461 5.336 2.742 1 96.56 108 CYS A C 1
ATOM 880 O O . CYS A 1 108 ? -14.953 5.488 3.859 1 96.56 108 CYS A O 1
ATOM 882 N N . GLY A 1 109 ? -14.547 4.207 2.092 1 93.25 109 GLY A N 1
ATOM 883 C CA . GLY A 1 109 ? -15.32 3.08 2.592 1 93.25 109 GLY A CA 1
ATOM 884 C C . GLY A 1 109 ? -14.844 2.588 3.945 1 93.25 109 GLY A C 1
ATOM 885 O O . GLY A 1 109 ? -15.648 2.145 4.77 1 93.25 109 GLY A O 1
ATOM 886 N N . GLY A 1 110 ? -13.523 2.617 4.199 1 94.75 110 GLY A N 1
ATOM 887 C CA . GLY A 1 110 ? -12.984 2.219 5.492 1 94.75 110 GLY A CA 1
ATOM 888 C C . GLY A 1 110 ? -13.484 3.076 6.637 1 94.75 110 GLY A C 1
ATOM 889 O O . GLY A 1 110 ? -13.891 2.557 7.68 1 94.75 110 GLY A O 1
ATOM 890 N N . VAL A 1 111 ? -13.477 4.367 6.449 1 96.94 111 VAL A N 1
ATOM 891 C CA . VAL A 1 111 ? -13.953 5.285 7.48 1 96.94 111 VAL A CA 1
ATOM 892 C C . VAL A 1 111 ? -15.445 5.082 7.703 1 96.94 111 VAL A C 1
ATOM 894 O O . VAL A 1 111 ? -15.914 5.039 8.844 1 96.94 111 VAL A O 1
ATOM 897 N N . ARG A 1 112 ? -16.172 4.875 6.602 1 94.5 112 ARG A N 1
ATOM 898 C CA . ARG A 1 112 ? -17.609 4.625 6.715 1 94.5 112 ARG A CA 1
ATOM 899 C C . ARG A 1 112 ? -17.891 3.328 7.469 1 94.5 112 ARG A C 1
ATOM 901 O O . ARG A 1 112 ? -18.766 3.277 8.328 1 94.5 112 ARG A O 1
ATOM 908 N N . ALA A 1 113 ? -17.141 2.371 7.141 1 93.38 113 ALA A N 1
ATOM 909 C CA . ALA A 1 113 ? -17.297 1.081 7.809 1 93.38 113 ALA A CA 1
ATOM 910 C C . ALA A 1 113 ? -17.016 1.203 9.305 1 93.38 113 ALA A C 1
ATOM 912 O O . ALA A 1 113 ? -17.672 0.55 10.125 1 93.38 113 ALA A O 1
ATOM 913 N N . ALA A 1 114 ? -16.047 1.964 9.672 1 94.38 114 ALA A N 1
ATOM 914 C CA . ALA A 1 114 ? -15.727 2.18 11.086 1 94.38 114 ALA A CA 1
ATOM 915 C C . ALA A 1 114 ? -16.891 2.857 11.812 1 94.38 114 ALA A C 1
ATOM 917 O O . ALA A 1 114 ? -17.188 2.508 12.961 1 94.38 114 ALA A O 1
ATOM 918 N N . MET A 1 115 ? -17.516 3.783 11.133 1 92.75 115 MET A N 1
ATOM 919 C CA . MET A 1 115 ? -18.641 4.512 11.719 1 92.75 115 MET A CA 1
ATOM 920 C C . MET A 1 115 ? -19.828 3.588 11.938 1 92.75 115 MET A C 1
ATOM 922 O O . MET A 1 115 ? -20.578 3.754 12.906 1 92.75 115 MET A O 1
ATOM 926 N N . ASN A 1 116 ? -19.922 2.572 11.078 1 88 116 ASN A N 1
ATOM 927 C CA . ASN A 1 116 ? -21.078 1.684 11.117 1 88 116 ASN A CA 1
ATOM 928 C C . ASN A 1 116 ? -20.812 0.449 11.969 1 88 116 ASN A C 1
ATOM 930 O O . ASN A 1 116 ? -21.656 -0.437 12.07 1 88 116 ASN A O 1
ATOM 934 N N . ARG A 1 117 ? -19.766 0.304 12.57 1 80.44 117 ARG A N 1
ATOM 935 C CA . ARG A 1 117 ? -19.359 -0.75 13.5 1 80.44 117 ARG A CA 1
ATOM 936 C C . ARG A 1 117 ? -19.422 -2.117 12.836 1 80.44 117 ARG A C 1
ATOM 938 O O . ARG A 1 117 ? -20 -3.059 13.367 1 80.44 117 ARG A O 1
ATOM 945 N N . LEU A 1 118 ? -18.859 -2.244 11.75 1 75.44 118 LEU A N 1
ATOM 946 C CA . LEU A 1 118 ? -18.812 -3.508 11.023 1 75.44 118 LEU A CA 1
ATOM 947 C C . LEU A 1 118 ? -18.016 -4.551 11.805 1 75.44 118 LEU A C 1
ATOM 949 O O . LEU A 1 118 ? -16.891 -4.285 12.242 1 75.44 118 LEU A O 1
ATOM 953 N N . ASP A 1 119 ? -18.641 -5.656 12.102 1 76.56 119 ASP A N 1
ATOM 954 C CA . ASP A 1 119 ? -18.016 -6.77 12.805 1 76.56 119 ASP A CA 1
ATOM 955 C C . ASP A 1 119 ? -17.547 -7.844 11.82 1 76.56 119 ASP A C 1
ATOM 957 O O . ASP A 1 119 ? -18.281 -8.805 11.562 1 76.56 119 ASP A O 1
ATOM 961 N N . LYS A 1 120 ? -16.375 -7.637 11.336 1 77.94 120 LYS A N 1
ATOM 962 C CA . LYS A 1 120 ? -15.875 -8.586 10.344 1 77.94 120 LYS A CA 1
ATOM 963 C C . LYS A 1 120 ? -14.398 -8.891 10.57 1 77.94 120 LYS A C 1
ATOM 965 O O . LYS A 1 120 ? -13.531 -8.266 9.961 1 77.94 120 LYS A O 1
ATOM 970 N N . GLY A 1 121 ? -14.102 -9.836 11.43 1 82.5 121 GLY A N 1
ATOM 971 C CA . GLY A 1 121 ? -12.781 -10.445 11.57 1 82.5 121 GLY A CA 1
ATOM 972 C C . GLY A 1 121 ? -11.672 -9.422 11.719 1 82.5 121 GLY A C 1
ATOM 973 O O . GLY A 1 121 ? -11.742 -8.531 12.562 1 82.5 121 GLY A O 1
ATOM 974 N N . ALA A 1 122 ? -10.562 -9.578 10.922 1 83.25 122 ALA A N 1
ATOM 975 C CA . ALA A 1 122 ? -9.383 -8.727 10.953 1 83.25 122 ALA A CA 1
ATOM 976 C C . ALA A 1 122 ? -9.727 -7.297 10.547 1 83.25 122 ALA A C 1
ATOM 978 O O . ALA A 1 122 ? -9.148 -6.336 11.062 1 83.25 122 ALA A O 1
ATOM 979 N N . LEU A 1 123 ? -10.656 -7.188 9.672 1 89.19 123 LEU A N 1
ATOM 980 C CA . LEU A 1 123 ? -11.086 -5.863 9.234 1 89.19 123 LEU A CA 1
ATOM 981 C C . LEU A 1 123 ? -11.68 -5.078 10.398 1 89.19 123 LEU A C 1
ATOM 983 O O . LEU A 1 123 ? -11.391 -3.893 10.57 1 89.19 123 LEU A O 1
ATOM 987 N N . SER A 1 124 ? -12.43 -5.762 11.211 1 90.94 124 SER A N 1
ATOM 988 C CA . SER A 1 124 ? -13.016 -5.098 12.367 1 90.94 124 SER A CA 1
ATOM 989 C C . SER A 1 124 ? -11.938 -4.602 13.32 1 90.94 124 SER A C 1
ATOM 991 O O . SER A 1 124 ? -12.031 -3.492 13.852 1 90.94 124 SER A O 1
ATOM 993 N N . SER A 1 125 ? -10.992 -5.422 13.523 1 91.75 125 SER A N 1
ATOM 994 C CA . SER A 1 125 ? -9.891 -5.031 14.391 1 91.75 125 SER A CA 1
ATOM 995 C C . SER A 1 125 ? -9.148 -3.824 13.828 1 91.75 125 SER A C 1
ATOM 997 O O . SER A 1 125 ? -8.797 -2.898 14.562 1 91.75 125 SER A O 1
ATOM 999 N N . TRP A 1 126 ? -8.875 -3.871 12.562 1 95.38 126 TRP A N 1
ATOM 1000 C CA . TRP A 1 126 ? -8.188 -2.773 11.891 1 95.38 126 TRP A CA 1
ATOM 1001 C C . TRP A 1 126 ? -8.992 -1.481 11.992 1 95.38 126 TRP A C 1
ATOM 1003 O O . TRP A 1 126 ? -8.445 -0.425 12.312 1 95.38 126 TRP A O 1
ATOM 1013 N N . LEU A 1 127 ? -10.289 -1.573 11.82 1 95.38 127 LEU A N 1
ATOM 1014 C CA . LEU A 1 127 ? -11.172 -0.411 11.852 1 95.38 127 LEU A CA 1
ATOM 1015 C C . LEU A 1 127 ? -11.25 0.168 13.266 1 95.38 127 LEU A C 1
ATOM 1017 O O . LEU A 1 127 ? -11.648 1.321 13.445 1 95.38 127 LEU A O 1
ATOM 1021 N N . GLY A 1 128 ? -10.875 -0.62 14.227 1 95.44 128 GLY A N 1
ATOM 1022 C CA . GLY A 1 128 ? -10.773 -0.126 15.594 1 95.44 128 GLY A CA 1
ATOM 1023 C C . GLY A 1 128 ? -9.859 1.078 15.727 1 95.44 128 GLY A C 1
ATOM 1024 O O . GLY A 1 128 ? -10.086 1.946 16.562 1 95.44 128 GLY A O 1
ATOM 1025 N N . HIS A 1 129 ? -8.867 1.143 14.914 1 96.62 129 HIS A N 1
ATOM 1026 C CA . HIS A 1 129 ? -7.949 2.273 14.953 1 96.62 129 HIS A CA 1
ATOM 1027 C C . HIS A 1 129 ? -8.641 3.564 14.539 1 96.62 129 HIS A C 1
ATOM 1029 O O . HIS A 1 129 ? -8.328 4.637 15.055 1 96.62 129 HIS A O 1
ATOM 1035 N N . ILE A 1 130 ? -9.508 3.48 13.555 1 97.19 130 ILE A N 1
ATOM 1036 C CA . ILE A 1 130 ? -10.281 4.641 13.117 1 97.19 130 ILE A CA 1
ATOM 1037 C C . ILE A 1 130 ? -11.305 5.016 14.188 1 97.19 130 ILE A C 1
ATOM 1039 O O . ILE A 1 130 ? -11.531 6.195 14.445 1 97.19 130 ILE A O 1
ATOM 1043 N N . ARG A 1 131 ? -11.906 4.035 14.812 1 96.62 131 ARG A N 1
ATOM 1044 C CA . ARG A 1 131 ? -12.828 4.289 15.914 1 96.62 131 ARG A CA 1
ATOM 1045 C C . ARG A 1 131 ? -12.117 4.977 17.078 1 96.62 131 ARG A C 1
ATOM 1047 O O . ARG A 1 131 ? -12.711 5.801 17.766 1 96.62 131 ARG A O 1
ATOM 1054 N N . ASP A 1 132 ? -10.883 4.641 17.297 1 97.19 132 ASP A N 1
ATOM 1055 C CA . ASP A 1 132 ? -10.094 5.324 18.328 1 97.19 132 ASP A CA 1
ATOM 1056 C C . ASP A 1 132 ? -9.953 6.809 18 1 97.19 132 ASP A C 1
ATOM 1058 O O . ASP A 1 132 ? -9.977 7.648 18.906 1 97.19 132 ASP A O 1
ATOM 1062 N N . VAL A 1 133 ? -9.75 7.156 16.734 1 97.88 133 VAL A N 1
ATOM 1063 C CA . VAL A 1 133 ? -9.711 8.555 16.328 1 97.88 133 VAL A CA 1
ATOM 1064 C C . VAL A 1 133 ? -11.055 9.219 16.641 1 97.88 133 VAL A C 1
ATOM 1066 O O . VAL A 1 133 ? -11.109 10.328 17.156 1 97.88 133 VAL A O 1
ATOM 1069 N N . HIS A 1 134 ? -12.117 8.492 16.281 1 97.19 134 HIS A N 1
ATOM 1070 C CA . HIS A 1 134 ? -13.453 8.984 16.594 1 97.19 134 HIS A CA 1
ATOM 1071 C C . HIS A 1 134 ? -13.594 9.273 18.094 1 97.19 134 HIS A C 1
ATOM 1073 O O . HIS A 1 134 ? -14.102 10.336 18.469 1 97.19 134 HIS A O 1
ATOM 1079 N N . ARG A 1 135 ? -13.18 8.375 18.906 1 96.81 135 ARG A N 1
ATOM 1080 C CA . ARG A 1 135 ? -13.234 8.516 20.359 1 96.81 135 ARG A CA 1
ATOM 1081 C C . ARG A 1 135 ? -12.453 9.75 20.812 1 96.81 135 ARG A C 1
ATOM 1083 O O . ARG A 1 135 ? -12.938 10.523 21.641 1 96.81 135 ARG A O 1
ATOM 1090 N N . LEU A 1 136 ? -11.273 9.922 20.266 1 96.5 136 LEU A N 1
ATOM 1091 C CA . LEU A 1 136 ? -10.383 11.023 20.641 1 96.5 136 LEU A CA 1
ATOM 1092 C C . LEU A 1 136 ? -11.039 12.367 20.344 1 96.5 136 LEU A C 1
ATOM 1094 O O . LEU A 1 136 ? -10.805 13.344 21.062 1 96.5 136 LEU A O 1
ATOM 1098 N N . HIS A 1 137 ? -11.875 12.406 19.344 1 97.88 137 HIS A N 1
ATOM 1099 C CA . HIS A 1 137 ? -12.492 13.664 18.922 1 97.88 137 HIS A CA 1
ATOM 1100 C C . HIS A 1 137 ? -14.008 13.609 19.078 1 97.88 137 HIS A C 1
ATOM 1102 O O . HIS A 1 137 ? -14.734 14.195 18.266 1 97.88 137 HIS A O 1
ATOM 1108 N N . LEU A 1 138 ? -14.445 12.875 20 1 97.44 138 LEU A N 1
ATOM 1109 C CA . LEU A 1 138 ? -15.867 12.586 20.203 1 97.44 138 LEU A CA 1
ATOM 1110 C C . LEU A 1 138 ? -16.656 13.883 20.328 1 97.44 138 LEU A C 1
ATOM 1112 O O . LEU A 1 138 ? -17.703 14.039 19.703 1 97.44 138 LEU A O 1
ATOM 1116 N N . ASP A 1 139 ? -16.219 14.828 21.188 1 97.88 139 ASP A N 1
ATOM 1117 C CA . ASP A 1 139 ? -16.953 16.062 21.438 1 97.88 139 ASP A CA 1
ATOM 1118 C C . ASP A 1 139 ? -17.125 16.859 20.141 1 97.88 139 ASP A C 1
ATOM 1120 O O . ASP A 1 139 ? -18.219 17.344 19.844 1 97.88 139 ASP A O 1
ATOM 1124 N N . GLU A 1 140 ? -15.953 17 19.406 1 97.75 140 GLU A N 1
ATOM 1125 C CA . GLU A 1 140 ? -16.016 17.734 18.141 1 97.75 140 GLU A CA 1
ATOM 1126 C C . GLU A 1 140 ? -16.969 17.078 17.156 1 97.75 140 GLU A C 1
ATOM 1128 O O . GLU A 1 140 ? -17.797 17.75 16.547 1 97.75 140 GLU A O 1
ATOM 1133 N N . LEU A 1 141 ? -16.922 15.758 17.016 1 97.81 141 LEU A N 1
ATOM 1134 C CA . LEU A 1 141 ? -17.719 15.031 16.031 1 97.81 141 LEU A CA 1
ATOM 1135 C C . LEU A 1 141 ? -19.188 14.984 16.453 1 97.81 141 LEU A C 1
ATOM 1137 O O . LEU A 1 141 ? -20.078 15.07 15.602 1 97.81 141 LEU A O 1
ATOM 1141 N N . SER A 1 142 ? -19.453 14.922 17.75 1 96.62 142 SER A N 1
ATOM 1142 C CA . SER A 1 142 ? -20.812 14.867 18.25 1 96.62 142 SER A CA 1
ATOM 1143 C C . SER A 1 142 ? -21.531 16.203 18.047 1 96.62 142 SER A C 1
ATOM 1145 O O . SER A 1 142 ? -22.766 16.25 17.984 1 96.62 142 SER A O 1
ATOM 1147 N N . ALA A 1 143 ? -20.797 17.234 17.969 1 98 143 ALA A N 1
ATOM 1148 C CA . ALA A 1 143 ? -21.359 18.562 17.797 1 98 143 ALA A CA 1
ATOM 1149 C C . ALA A 1 143 ? -21.812 18.781 16.359 1 98 143 ALA A C 1
ATOM 1151 O O . ALA A 1 143 ? -22.547 19.734 16.078 1 98 143 ALA A O 1
ATOM 1152 N N . ILE A 1 144 ? -21.438 17.844 15.453 1 97.81 144 ILE A N 1
ATOM 1153 C CA . ILE A 1 144 ? -21.844 17.938 14.055 1 97.81 144 ILE A CA 1
ATOM 1154 C C . ILE A 1 144 ? -23.109 17.125 13.836 1 97.81 144 ILE A C 1
ATOM 1156 O O . ILE A 1 144 ? -23.078 15.883 13.852 1 97.81 144 ILE A O 1
ATOM 1160 N N . ASP A 1 145 ? -24.234 17.766 13.508 1 96.25 145 ASP A N 1
ATOM 1161 C CA . ASP A 1 145 ? -25.531 17.109 13.422 1 96.25 145 ASP A CA 1
ATOM 1162 C C . ASP A 1 145 ? -25.672 16.328 12.117 1 96.25 145 ASP A C 1
ATOM 1164 O O . ASP A 1 145 ? -26.219 15.211 12.102 1 96.25 145 ASP A O 1
ATOM 1168 N N . ASN A 1 146 ? -25.172 16.906 11.086 1 97.25 146 ASN A N 1
ATOM 1169 C CA . ASN A 1 146 ? -25.266 16.266 9.781 1 97.25 146 ASN A CA 1
ATOM 1170 C C . ASN A 1 146 ? -24.297 15.078 9.68 1 97.25 146 ASN A C 1
ATOM 1172 O O . ASN A 1 146 ? -23.094 15.242 9.805 1 97.25 146 ASN A O 1
ATOM 1176 N N . MET A 1 147 ? -24.844 13.906 9.406 1 95.25 147 MET A N 1
ATOM 1177 C CA . MET A 1 147 ? -24.062 12.672 9.398 1 95.25 147 MET A CA 1
ATOM 1178 C C . MET A 1 147 ? -23 12.695 8.305 1 95.25 147 MET A C 1
ATOM 1180 O O . MET A 1 147 ? -21.891 12.227 8.516 1 95.25 147 MET A O 1
ATOM 1184 N N . GLU A 1 148 ? -23.328 13.195 7.191 1 96.06 148 GLU A N 1
ATOM 1185 C CA . GLU A 1 148 ? -22.375 13.266 6.094 1 96.06 148 GLU A CA 1
ATOM 1186 C C . GLU A 1 148 ? -21.234 14.234 6.414 1 96.06 148 GLU A C 1
ATOM 1188 O O . GLU A 1 148 ? -20.078 13.977 6.059 1 96.06 148 GLU A O 1
ATOM 1193 N N . ALA A 1 149 ? -21.625 15.344 7.004 1 97.44 149 ALA A N 1
ATOM 1194 C CA . ALA A 1 149 ? -20.609 16.297 7.43 1 97.44 149 ALA A CA 1
ATOM 1195 C C . ALA A 1 149 ? -19.703 15.68 8.492 1 97.44 149 ALA A C 1
ATOM 1197 O O . ALA A 1 149 ? -18.484 15.93 8.5 1 97.44 149 ALA A O 1
ATOM 1198 N N . ARG A 1 150 ? -20.281 14.922 9.391 1 97.44 150 ARG A N 1
ATOM 1199 C CA . ARG A 1 150 ? -19.516 14.219 10.414 1 97.44 150 ARG A CA 1
ATOM 1200 C C . ARG A 1 150 ? -18.562 13.203 9.789 1 97.44 150 ARG A C 1
ATOM 1202 O O . ARG A 1 150 ? -17.406 13.094 10.203 1 97.44 150 ARG A O 1
ATOM 1209 N N . TYR A 1 151 ? -19.047 12.492 8.836 1 96.94 151 TYR A N 1
ATOM 1210 C CA . TYR A 1 151 ? -18.266 11.523 8.07 1 96.94 151 TYR A CA 1
ATOM 1211 C C . TYR A 1 151 ? -17.078 12.195 7.395 1 96.94 151 TYR A C 1
ATOM 1213 O O . TYR A 1 151 ? -15.945 11.734 7.516 1 96.94 151 TYR A O 1
ATOM 1221 N N . ARG A 1 152 ? -17.312 13.312 6.785 1 97.69 152 ARG A N 1
ATOM 1222 C CA . ARG A 1 152 ? -16.25 14.062 6.102 1 97.69 152 ARG A CA 1
ATOM 1223 C C . ARG A 1 152 ? -15.203 14.555 7.094 1 97.69 152 ARG A C 1
ATOM 1225 O O . ARG A 1 152 ? -14.008 14.5 6.816 1 97.69 152 ARG A O 1
ATOM 1232 N N . ARG A 1 153 ? -15.703 15.023 8.164 1 98.5 153 ARG A N 1
ATOM 1233 C CA . ARG A 1 153 ? -14.781 15.523 9.18 1 98.5 153 ARG A CA 1
ATOM 1234 C C . ARG A 1 153 ? -13.93 14.398 9.758 1 98.5 153 ARG A C 1
ATOM 1236 O O . ARG A 1 153 ? -12.742 14.586 10.023 1 98.5 153 ARG A O 1
ATOM 1243 N N . LEU A 1 154 ? -14.5 13.219 9.953 1 98.56 154 LEU A N 1
ATOM 1244 C CA . LEU A 1 154 ? -13.75 12.094 10.484 1 98.56 154 LEU A CA 1
ATOM 1245 C C . LEU A 1 154 ? -12.656 11.664 9.508 1 98.56 154 LEU A C 1
ATOM 1247 O O . LEU A 1 154 ? -11.57 11.258 9.93 1 98.56 154 LEU A O 1
ATOM 1251 N N . VAL A 1 155 ? -12.898 11.742 8.227 1 98.69 155 VAL A N 1
ATOM 1252 C CA . VAL A 1 155 ? -11.883 11.469 7.219 1 98.69 155 VAL A CA 1
ATOM 1253 C C . VAL A 1 155 ? -10.68 12.391 7.438 1 98.69 155 VAL A C 1
ATOM 1255 O O . VAL A 1 155 ? -9.531 11.93 7.457 1 98.69 155 VAL A O 1
ATOM 1258 N N . GLU A 1 156 ? -10.977 13.641 7.664 1 98.69 156 GLU A N 1
ATOM 1259 C CA . GLU A 1 156 ? -9.914 14.625 7.863 1 98.69 156 GLU A CA 1
ATOM 1260 C C . GLU A 1 156 ? -9.164 14.375 9.164 1 98.69 156 GLU A C 1
ATOM 1262 O O . GLU A 1 156 ? -7.934 14.43 9.203 1 98.69 156 GLU A O 1
ATOM 1267 N N . LEU A 1 157 ? -9.93 14.125 10.18 1 98.62 157 LEU A N 1
ATOM 1268 C CA . LEU A 1 157 ? -9.328 13.875 11.484 1 98.62 157 LEU A CA 1
ATOM 1269 C C . LEU A 1 157 ? -8.453 12.625 11.445 1 98.62 157 LEU A C 1
ATOM 1271 O O . LEU A 1 157 ? -7.395 12.586 12.086 1 98.62 157 LEU A O 1
ATOM 1275 N N . ASN A 1 158 ? -8.93 11.617 10.727 1 98.62 158 ASN A N 1
ATOM 1276 C CA . ASN A 1 158 ? -8.125 10.414 10.586 1 98.62 158 ASN A CA 1
ATOM 1277 C C . ASN A 1 158 ? -6.77 10.711 9.945 1 98.62 158 ASN A C 1
ATOM 1279 O O . ASN A 1 158 ? -5.734 10.25 10.422 1 98.62 158 ASN A O 1
ATOM 1283 N N . VAL A 1 159 ? -6.754 11.508 8.922 1 98.81 159 VAL A N 1
ATOM 1284 C CA . VAL A 1 159 ? -5.508 11.891 8.266 1 98.81 159 VAL A CA 1
ATOM 1285 C C . VAL A 1 159 ? -4.613 12.633 9.258 1 98.81 159 VAL A C 1
ATOM 1287 O O . VAL A 1 159 ? -3.426 12.328 9.383 1 98.81 159 VAL A O 1
ATOM 1290 N N . GLN A 1 160 ? -5.145 13.594 9.961 1 98.56 160 GLN A N 1
ATOM 1291 C CA . GLN A 1 160 ? -4.379 14.398 10.906 1 98.56 160 GLN A CA 1
ATOM 1292 C C . GLN A 1 160 ? -3.762 13.539 12 1 98.56 160 GLN A C 1
ATOM 1294 O O . GLN A 1 160 ? -2.578 13.68 12.32 1 98.56 160 GLN A O 1
ATOM 1299 N N . GLU A 1 161 ? -4.578 12.648 12.539 1 98.25 161 GLU A N 1
ATOM 1300 C CA . GLU A 1 161 ? -4.078 11.797 13.609 1 98.25 161 GLU A CA 1
ATOM 1301 C C . GLU A 1 161 ? -3.002 10.844 13.094 1 98.25 161 GLU A C 1
ATOM 1303 O O . GLU A 1 161 ? -2.066 10.5 13.82 1 98.25 161 GLU A O 1
ATOM 1308 N N . GLN A 1 162 ? -3.162 10.344 11.859 1 98.62 162 GLN A N 1
ATOM 1309 C CA . GLN A 1 162 ? -2.141 9.461 11.305 1 98.62 162 GLN A CA 1
ATOM 1310 C C . GLN A 1 162 ? -0.83 10.203 11.078 1 98.62 162 GLN A C 1
ATOM 1312 O O . GLN A 1 162 ? 0.251 9.633 11.234 1 98.62 162 GLN A O 1
ATOM 1317 N N . CYS A 1 163 ? -0.893 11.508 10.703 1 98.44 163 CYS A N 1
ATOM 1318 C CA . CYS A 1 163 ? 0.306 12.336 10.633 1 98.44 163 CYS A CA 1
ATOM 1319 C C . CYS A 1 163 ? 0.985 12.43 11.992 1 98.44 163 CYS A C 1
ATOM 1321 O O . CYS A 1 163 ? 2.209 12.32 12.086 1 98.44 163 CYS A O 1
ATOM 1323 N N . ILE A 1 164 ? 0.226 12.609 13.008 1 97.62 164 ILE A N 1
ATOM 1324 C CA . ILE A 1 164 ? 0.751 12.688 14.367 1 97.62 164 ILE A CA 1
ATOM 1325 C C . ILE A 1 164 ? 1.375 11.352 14.758 1 97.62 164 ILE A C 1
ATOM 1327 O O . ILE A 1 164 ? 2.426 11.312 15.406 1 97.62 164 ILE A O 1
ATOM 1331 N N . ASN A 1 165 ? 0.721 10.25 14.367 1 97.81 165 ASN A N 1
ATOM 1332 C CA . ASN A 1 165 ? 1.27 8.93 14.648 1 97.81 165 ASN A CA 1
ATOM 1333 C C . ASN A 1 165 ? 2.648 8.75 14.016 1 97.81 165 ASN A C 1
ATOM 1335 O O . ASN A 1 165 ? 3.523 8.102 14.602 1 97.81 165 ASN A O 1
ATOM 1339 N N . LEU A 1 166 ? 2.82 9.258 12.805 1 97.88 166 LEU A N 1
ATOM 1340 C CA . LEU A 1 166 ? 4.141 9.227 12.188 1 97.88 166 LEU A CA 1
ATOM 1341 C C . LEU A 1 166 ? 5.16 9.977 13.039 1 97.88 166 LEU A C 1
ATOM 1343 O O . LEU A 1 166 ? 6.25 9.469 13.297 1 97.88 166 LEU A O 1
ATOM 1347 N N . PHE A 1 167 ? 4.762 11.148 13.469 1 95.69 167 PHE A N 1
ATOM 1348 C CA . PHE A 1 167 ? 5.652 11.992 14.258 1 95.69 167 PHE A CA 1
ATOM 1349 C C . PHE A 1 167 ? 6.086 11.273 15.531 1 95.69 167 PHE A C 1
ATOM 1351 O O . PHE A 1 167 ? 7.215 11.453 16 1 95.69 167 PHE A O 1
ATOM 1358 N N . LYS A 1 168 ? 5.242 10.453 16.094 1 95.31 168 LYS A N 1
ATOM 1359 C CA . LYS A 1 168 ? 5.5 9.758 17.344 1 95.31 168 LYS A CA 1
ATOM 1360 C C . LYS A 1 168 ? 6.543 8.656 17.156 1 95.31 168 LYS A C 1
ATOM 1362 O O . LYS A 1 168 ? 7.098 8.148 18.141 1 95.31 168 LYS A O 1
ATOM 1367 N N . MET A 1 169 ? 6.812 8.281 15.984 1 94.31 169 MET A N 1
ATOM 1368 C CA . MET A 1 169 ? 7.723 7.172 15.727 1 94.31 169 MET A CA 1
ATOM 1369 C C . MET A 1 169 ? 9.164 7.578 16 1 94.31 169 MET A C 1
ATOM 1371 O O . MET A 1 169 ? 9.602 8.656 15.586 1 94.31 169 MET A O 1
ATOM 1375 N N . ALA A 1 170 ? 9.938 6.684 16.562 1 92.56 170 ALA A N 1
ATOM 1376 C CA . ALA A 1 170 ? 11.336 6.941 16.875 1 92.56 170 ALA A CA 1
ATOM 1377 C C . ALA A 1 170 ? 12.156 7.199 15.617 1 92.56 170 ALA A C 1
ATOM 1379 O O . ALA A 1 170 ? 13.008 8.086 15.594 1 92.56 170 ALA A O 1
ATOM 1380 N N . VAL A 1 171 ? 11.867 6.418 14.617 1 94 171 VAL A N 1
ATOM 1381 C CA . VAL A 1 171 ? 12.633 6.531 13.375 1 94 171 VAL A CA 1
ATOM 1382 C C . VAL A 1 171 ? 12.445 7.922 12.773 1 94 171 VAL A C 1
ATOM 1384 O O . VAL A 1 171 ? 13.391 8.508 12.234 1 94 171 VAL A O 1
ATOM 1387 N N . ILE A 1 172 ? 11.266 8.484 12.852 1 96 172 ILE A N 1
ATOM 1388 C CA . ILE A 1 172 ? 10.961 9.805 12.305 1 96 172 ILE A CA 1
ATOM 1389 C C . ILE A 1 172 ? 11.648 10.875 13.148 1 96 172 ILE A C 1
ATOM 1391 O O . ILE A 1 172 ? 12.32 11.758 12.602 1 96 172 ILE A O 1
ATOM 1395 N N . GLN A 1 173 ? 11.555 10.805 14.383 1 93.94 173 GLN A N 1
ATOM 1396 C CA . GLN A 1 173 ? 12.141 11.805 15.266 1 93.94 173 GLN A CA 1
ATOM 1397 C C . GLN A 1 173 ? 13.664 11.812 15.164 1 93.94 173 GLN A C 1
ATOM 1399 O O . GLN A 1 173 ? 14.289 12.875 15.141 1 93.94 173 GLN A O 1
ATOM 1404 N N . ARG A 1 174 ? 14.258 10.609 15.086 1 93.88 174 ARG A N 1
ATOM 1405 C CA . ARG A 1 174 ? 15.703 10.508 14.93 1 93.88 174 ARG A CA 1
ATOM 1406 C C . ARG A 1 174 ? 16.156 11.18 13.633 1 93.88 174 ARG A C 1
ATOM 1408 O O . ARG A 1 174 ? 17.141 11.914 13.617 1 93.88 174 ARG A O 1
ATOM 1415 N N . SER A 1 175 ? 15.445 10.906 12.617 1 94.62 175 SER A N 1
ATOM 1416 C CA . SER A 1 175 ? 15.805 11.484 11.32 1 94.62 175 SER A CA 1
ATOM 1417 C C . SER A 1 175 ? 15.617 13 11.32 1 94.62 175 SER A C 1
ATOM 1419 O O . SER A 1 175 ? 16.453 13.734 10.797 1 94.62 175 SER A O 1
ATOM 1421 N N . LEU A 1 176 ? 14.547 13.461 11.867 1 92 176 LEU A N 1
ATOM 1422 C CA . LEU A 1 176 ? 14.273 14.891 11.961 1 92 176 LEU A CA 1
ATOM 1423 C C . LEU A 1 176 ? 15.391 15.609 12.719 1 92 176 LEU A C 1
ATOM 1425 O O . LEU A 1 176 ? 15.836 16.672 12.305 1 92 176 LEU A O 1
ATOM 1429 N N . ARG A 1 177 ? 15.812 15.055 13.688 1 90.44 177 ARG A N 1
ATOM 1430 C CA . ARG A 1 177 ? 16.875 15.633 14.492 1 90.44 177 ARG A CA 1
ATOM 1431 C C . ARG A 1 177 ? 18.188 15.672 13.719 1 90.44 177 ARG A C 1
ATOM 1433 O O . ARG A 1 177 ? 18.922 16.656 13.781 1 90.44 177 ARG A O 1
ATOM 1440 N N . ALA A 1 178 ? 18.422 14.625 13.031 1 91.38 178 ALA A N 1
ATOM 1441 C CA . ALA A 1 178 ? 19.719 14.477 12.359 1 91.38 178 ALA A CA 1
ATOM 1442 C C . ALA A 1 178 ? 19.75 15.289 11.07 1 91.38 178 ALA A C 1
ATOM 1444 O O . ALA A 1 178 ? 20.797 15.836 10.711 1 91.38 178 ALA A O 1
ATOM 1445 N N . THR A 1 179 ? 18.641 15.375 10.391 1 91.12 179 THR A N 1
ATOM 1446 C CA . THR A 1 179 ? 18.719 15.875 9.023 1 91.12 179 THR A CA 1
ATOM 1447 C C . THR A 1 179 ? 17.719 17.016 8.805 1 91.12 179 THR A C 1
ATOM 1449 O O . THR A 1 179 ? 17.812 17.734 7.809 1 91.12 179 THR A O 1
ATOM 1452 N N . GLY A 1 180 ? 16.781 17.172 9.711 1 91.75 180 GLY A N 1
ATOM 1453 C CA . GLY A 1 180 ? 15.703 18.125 9.516 1 91.75 180 GLY A CA 1
ATOM 1454 C C . GLY A 1 180 ? 14.57 17.594 8.664 1 91.75 180 GLY A C 1
ATOM 1455 O O . GLY A 1 180 ? 13.594 18.297 8.406 1 91.75 180 GLY A O 1
ATOM 1456 N N . PHE A 1 181 ? 14.797 16.359 8.266 1 94 181 PHE A N 1
ATOM 1457 C CA . PHE A 1 181 ? 13.797 15.719 7.422 1 94 181 PHE A CA 1
ATOM 1458 C C . PHE A 1 181 ? 13.375 14.383 8.023 1 94 181 PHE A C 1
ATOM 1460 O O . PHE A 1 181 ? 14.055 13.844 8.898 1 94 181 PHE A O 1
ATOM 1467 N N . PRO A 1 182 ? 12.148 13.922 7.57 1 96.69 182 PRO A N 1
ATOM 1468 C CA . PRO A 1 182 ? 11.211 14.328 6.52 1 96.69 182 PRO A CA 1
ATOM 1469 C C . PRO A 1 182 ? 10.172 15.328 7.016 1 96.69 182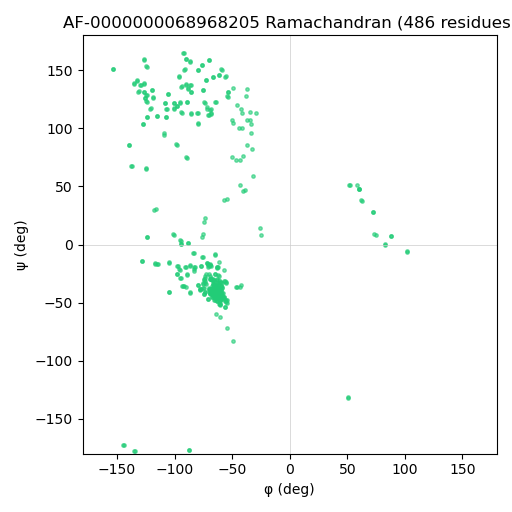 PRO A C 1
ATOM 1471 O O . PRO A 1 182 ? 9.898 15.391 8.219 1 96.69 182 PRO A O 1
ATOM 1474 N N . ARG A 1 183 ? 9.547 16.078 6.066 1 96.44 183 ARG A N 1
ATOM 1475 C CA . ARG A 1 183 ? 8.328 16.844 6.34 1 96.44 183 ARG A CA 1
ATOM 1476 C C . ARG A 1 183 ? 7.09 15.961 6.164 1 96.44 183 ARG A C 1
ATOM 1478 O O . ARG A 1 183 ? 6.996 15.195 5.207 1 96.44 183 ARG A O 1
ATOM 1485 N N . ILE A 1 184 ? 6.172 16.109 7.098 1 97.5 184 ILE A N 1
ATOM 1486 C CA . ILE A 1 184 ? 4.957 15.297 7.07 1 97.5 184 ILE A CA 1
ATOM 1487 C C . ILE A 1 184 ? 3.775 16.156 6.621 1 97.5 184 ILE A C 1
ATOM 1489 O O . ILE A 1 184 ? 3.541 17.234 7.168 1 97.5 184 ILE A O 1
ATOM 1493 N N . HIS A 1 185 ? 3.004 15.672 5.609 1 97.81 185 HIS A N 1
ATOM 1494 C CA . HIS A 1 185 ? 1.875 16.391 5.031 1 97.81 185 HIS A CA 1
ATOM 1495 C C . HIS A 1 185 ? 0.6 15.562 5.09 1 97.81 185 HIS A C 1
ATOM 1497 O O . HIS A 1 185 ? 0.602 14.391 4.711 1 97.81 185 HIS A O 1
ATOM 1503 N N . GLY A 1 186 ? -0.45 16.125 5.609 1 98.62 186 GLY A N 1
ATOM 1504 C CA . GLY A 1 186 ? -1.772 15.5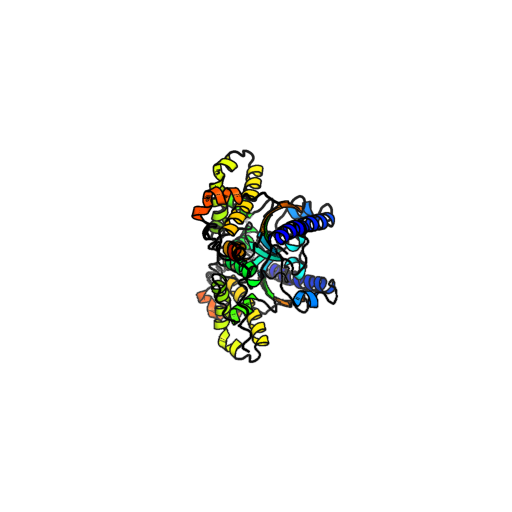31 5.52 1 98.62 186 GLY A CA 1
ATOM 1505 C C . GLY A 1 186 ? -2.594 16.062 4.363 1 98.62 186 GLY A C 1
ATOM 1506 O O . GLY A 1 186 ? -2.812 17.281 4.266 1 98.62 186 GLY A O 1
ATOM 1507 N N . LEU A 1 187 ? -3.039 15.188 3.473 1 98.69 187 LEU A N 1
ATOM 1508 C CA . LEU A 1 187 ? -3.844 15.594 2.324 1 98.69 187 LEU A CA 1
ATOM 1509 C C . LEU A 1 187 ? -5.164 14.828 2.291 1 98.69 187 LEU A C 1
ATOM 1511 O O . LEU A 1 187 ? -5.262 13.727 2.826 1 98.69 187 LEU A O 1
ATOM 1515 N N . VAL A 1 188 ? -6.141 15.438 1.688 1 98.62 188 VAL A N 1
ATOM 1516 C CA . VAL A 1 188 ? -7.387 14.742 1.363 1 98.62 188 VAL A CA 1
ATOM 1517 C C . VAL A 1 188 ? -7.684 14.883 -0.128 1 98.62 188 VAL A C 1
ATOM 1519 O O . VAL A 1 188 ? -7.648 15.992 -0.671 1 98.62 188 VAL A O 1
ATOM 1522 N N . TYR A 1 189 ? -7.875 13.781 -0.754 1 98.12 189 TYR A N 1
ATOM 1523 C CA . TYR A 1 189 ? -8.281 13.727 -2.154 1 98.12 189 TYR A CA 1
ATOM 1524 C C . TYR A 1 189 ? -9.797 13.727 -2.281 1 98.12 189 TYR A C 1
ATOM 1526 O O . TYR A 1 189 ? -10.477 12.875 -1.699 1 98.12 189 TYR A O 1
ATOM 1534 N N . ASP A 1 190 ? -10.328 14.711 -3.008 1 96.5 190 ASP A N 1
ATOM 1535 C CA . ASP A 1 190 ? -11.758 14.797 -3.258 1 96.5 190 ASP A CA 1
ATOM 1536 C C . ASP A 1 190 ? -12.156 13.961 -4.477 1 96.5 190 ASP A C 1
ATOM 1538 O O . ASP A 1 190 ? -11.844 14.328 -5.613 1 96.5 190 ASP A O 1
ATOM 1542 N N . LEU A 1 191 ? -12.906 12.922 -4.234 1 94.06 191 LEU A N 1
ATOM 1543 C CA . LEU A 1 191 ? -13.273 11.992 -5.301 1 94.06 191 LEU A CA 1
ATOM 1544 C C . LEU A 1 191 ? -14.172 12.672 -6.328 1 94.06 191 LEU A C 1
ATOM 1546 O O . LEU A 1 191 ? -14.141 12.328 -7.512 1 94.06 191 LEU A O 1
ATOM 1550 N N . LYS A 1 192 ? -14.945 13.586 -5.914 1 91.38 192 LYS A N 1
ATOM 1551 C CA . LYS A 1 192 ? -15.945 14.211 -6.773 1 91.38 192 LYS A CA 1
ATOM 1552 C C . LYS A 1 192 ? -15.305 15.172 -7.77 1 91.38 192 LYS A C 1
ATOM 1554 O O . LYS A 1 192 ? -15.719 15.242 -8.93 1 91.38 192 LYS A O 1
ATOM 1559 N N . HIS A 1 193 ? -14.258 15.898 -7.316 1 92.62 193 HIS A N 1
ATOM 1560 C CA . HIS A 1 193 ? -13.68 16.938 -8.164 1 92.62 193 HIS A CA 1
ATOM 1561 C C . HIS A 1 193 ? -12.25 16.594 -8.562 1 92.62 193 HIS A C 1
ATOM 1563 O O . HIS A 1 193 ? -11.695 17.203 -9.477 1 92.62 193 HIS A O 1
ATOM 1569 N N . GLY A 1 194 ? -11.633 15.664 -7.855 1 94.81 194 GLY A N 1
ATOM 1570 C CA . GLY A 1 194 ? -10.312 15.18 -8.211 1 94.81 194 GLY A CA 1
ATOM 1571 C C . GLY A 1 194 ? -9.188 16 -7.609 1 94.81 194 GLY A C 1
ATOM 1572 O O . GLY A 1 194 ? -8.016 15.734 -7.863 1 94.81 194 GLY A O 1
ATOM 1573 N N . LEU A 1 195 ? -9.523 16.938 -6.73 1 96.12 195 LEU A N 1
ATOM 1574 C CA . LEU A 1 195 ? -8.516 17.859 -6.238 1 96.12 195 LEU A CA 1
ATOM 1575 C C . LEU A 1 195 ? -7.945 17.391 -4.902 1 96.12 195 LEU A C 1
ATOM 1577 O O . LEU A 1 195 ? -8.672 16.828 -4.078 1 96.12 195 LEU A O 1
ATOM 1581 N N . LEU A 1 196 ? -6.672 17.625 -4.719 1 97.62 196 LEU A N 1
ATOM 1582 C CA . LEU A 1 196 ? -5.988 17.438 -3.443 1 97.62 196 LEU A CA 1
ATOM 1583 C C . LEU A 1 196 ? -6.027 18.719 -2.609 1 97.62 196 LEU A C 1
ATOM 1585 O O . LEU A 1 196 ? -5.863 19.812 -3.143 1 97.62 196 LEU A O 1
ATOM 1589 N N . ARG A 1 197 ? -6.266 18.516 -1.365 1 97.38 197 ARG A N 1
ATOM 1590 C CA . ARG A 1 197 ? -6.223 19.625 -0.413 1 97.38 197 ARG A CA 1
ATOM 1591 C C . ARG A 1 197 ? -5.355 19.281 0.792 1 97.38 197 ARG A C 1
ATOM 1593 O O . ARG A 1 197 ? -5.406 18.156 1.294 1 97.38 197 ARG A O 1
ATOM 1600 N N . GLU A 1 198 ? -4.586 20.203 1.193 1 97.31 198 GLU A N 1
ATOM 1601 C CA . GLU A 1 198 ? -3.748 19.984 2.369 1 97.31 198 GLU A CA 1
ATOM 1602 C C . GLU A 1 198 ? -4.484 20.359 3.65 1 97.31 198 GLU A C 1
ATOM 1604 O O . GLU A 1 198 ? -5.184 21.375 3.693 1 97.31 198 GLU A O 1
ATOM 1609 N N . LEU A 1 199 ? -4.395 19.531 4.605 1 97.88 199 LEU A N 1
ATOM 1610 C CA . LEU A 1 199 ? -4.961 19.797 5.926 1 97.88 199 LEU A CA 1
ATOM 1611 C C . LEU A 1 199 ? -3.938 20.453 6.836 1 97.88 199 LEU A C 1
ATOM 1613 O O . LEU A 1 199 ? -2.73 20.266 6.672 1 97.88 199 LEU A O 1
ATOM 1617 N N . ASN A 1 200 ? -4.434 21.234 7.719 1 95.12 200 ASN A N 1
ATOM 1618 C CA . ASN A 1 200 ? -3.562 21.734 8.773 1 95.12 200 ASN A CA 1
ATOM 1619 C C . ASN A 1 200 ? -3.354 20.703 9.875 1 95.12 200 ASN A C 1
ATOM 1621 O O . ASN A 1 200 ? -4.312 20.281 10.531 1 95.12 200 ASN A O 1
ATOM 1625 N N . VAL A 1 201 ? -2.176 20.219 10 1 95.69 201 VAL A N 1
ATOM 1626 C CA . VAL A 1 201 ? -1.799 19.375 11.125 1 95.69 201 VAL A CA 1
ATOM 1627 C C . VAL A 1 201 ? -1.027 20.188 12.156 1 95.69 201 VAL A C 1
ATOM 1629 O O . VAL A 1 201 ? 0.072 20.672 11.883 1 95.69 201 VAL A O 1
ATOM 1632 N N . ASP A 1 202 ? -1.521 20.328 13.305 1 92.75 202 ASP A N 1
ATOM 1633 C CA . ASP A 1 202 ? -0.949 21.203 14.32 1 92.75 202 ASP A CA 1
ATOM 1634 C C . ASP A 1 202 ? 0.086 20.469 15.164 1 92.75 202 ASP A C 1
ATOM 1636 O O . ASP A 1 202 ? -0.145 20.219 16.344 1 92.75 202 ASP A O 1
ATOM 1640 N N . PHE A 1 203 ? 1.203 20.25 14.617 1 92.5 203 PHE A N 1
ATOM 1641 C CA . PHE A 1 203 ? 2.277 19.562 15.312 1 92.5 203 PHE A CA 1
ATOM 1642 C C . PHE A 1 203 ? 2.75 20.359 16.516 1 92.5 203 PHE A C 1
ATOM 1644 O O . PHE A 1 203 ? 3.119 19.781 17.547 1 92.5 203 PHE A O 1
ATOM 1651 N N . LYS A 1 204 ? 2.748 21.672 16.359 1 90.56 204 LYS A N 1
ATOM 1652 C CA . LYS A 1 204 ? 3.229 22.547 17.438 1 90.56 204 LYS A CA 1
ATOM 1653 C C . LYS A 1 204 ? 2.389 22.375 18.703 1 90.56 204 LYS A C 1
ATOM 1655 O O . LYS A 1 204 ? 2.928 22.172 19.797 1 90.56 204 LYS A O 1
ATOM 1660 N N . SER A 1 205 ? 1.117 22.469 18.516 1 92.19 205 SER A N 1
ATOM 1661 C CA . SER A 1 205 ? 0.225 22.297 19.656 1 92.19 205 SER A CA 1
ATOM 1662 C C . SER A 1 205 ? 0.347 20.906 20.25 1 92.19 205 SER A C 1
ATOM 1664 O O . SER A 1 205 ? 0.316 20.734 21.469 1 92.19 205 SER A O 1
ATOM 1666 N N . PHE A 1 206 ? 0.451 19.891 19.422 1 92.62 206 PHE A N 1
ATOM 1667 C CA . PHE A 1 206 ? 0.599 18.531 19.906 1 92.62 206 PHE A CA 1
ATOM 1668 C C . PHE A 1 206 ? 1.865 18.375 20.734 1 92.62 206 PHE A C 1
ATOM 1670 O O . PHE A 1 206 ? 1.834 17.797 21.828 1 92.62 206 PHE A O 1
ATOM 1677 N N . ARG A 1 207 ? 2.916 18.906 20.25 1 90.69 207 ARG A N 1
ATOM 1678 C CA . ARG A 1 207 ? 4.191 18.797 20.969 1 90.69 207 ARG A CA 1
ATOM 1679 C C . ARG A 1 207 ? 4.141 19.547 22.297 1 90.69 207 ARG A C 1
ATOM 1681 O O . ARG A 1 207 ? 4.695 19.078 23.297 1 90.69 207 ARG A O 1
ATOM 1688 N N . GLY A 1 208 ? 3.555 20.688 22.25 1 91.06 208 GLY A N 1
ATOM 1689 C CA . GLY A 1 208 ? 3.42 21.469 23.469 1 91.06 208 GLY A CA 1
ATOM 1690 C C . GLY A 1 208 ? 2.654 20.734 24.562 1 91.06 208 GLY A C 1
ATOM 1691 O O . GLY A 1 208 ? 3.031 20.781 25.734 1 91.06 208 GLY A O 1
ATOM 1692 N N . ARG A 1 209 ? 1.692 20.031 24.156 1 91.69 209 ARG A N 1
ATOM 1693 C CA . ARG A 1 209 ? 0.801 19.406 25.125 1 91.69 209 ARG A CA 1
ATOM 1694 C C . ARG A 1 209 ? 1.299 18.016 25.5 1 91.69 209 ARG A C 1
ATOM 1696 O O . ARG A 1 209 ? 1.204 17.609 26.672 1 91.69 209 ARG A O 1
ATOM 1703 N N . TYR A 1 210 ? 1.866 17.281 24.5 1 90.06 210 TYR A N 1
ATOM 1704 C CA . TYR A 1 210 ? 2.117 15.859 24.75 1 90.06 210 TYR A CA 1
ATOM 1705 C C . TYR A 1 210 ? 3.586 15.523 24.516 1 90.06 210 TYR A C 1
ATOM 1707 O O . TYR A 1 210 ? 3.973 14.352 24.562 1 90.06 210 TYR A O 1
ATOM 1715 N N . GLY A 1 211 ? 4.461 16.516 24.266 1 88.38 211 GLY A N 1
ATOM 1716 C CA . GLY A 1 211 ? 5.867 16.297 23.969 1 88.38 211 GLY A CA 1
ATOM 1717 C C . GLY A 1 211 ? 6.574 15.484 25.047 1 88.38 211 GLY A C 1
ATOM 1718 O O . GLY A 1 211 ? 7.414 14.633 24.734 1 88.38 211 GLY A O 1
ATOM 1719 N N . THR A 1 212 ? 6.172 15.625 26.312 1 86.06 212 THR A N 1
ATOM 1720 C CA . THR A 1 212 ? 6.816 14.938 27.422 1 86.06 212 THR A CA 1
ATOM 1721 C C . THR A 1 212 ? 6.508 13.438 27.391 1 86.06 212 THR A C 1
ATOM 1723 O O . THR A 1 212 ? 7.23 12.633 27.969 1 86.06 212 THR A O 1
ATOM 1726 N N . ILE A 1 213 ? 5.504 13.109 26.672 1 89.88 213 ILE A N 1
ATOM 1727 C CA . ILE A 1 213 ? 5.078 11.711 26.609 1 89.88 213 ILE A CA 1
ATOM 1728 C C . ILE A 1 213 ? 5.727 11.031 25.406 1 89.88 213 ILE A C 1
ATOM 1730 O O . ILE A 1 213 ? 6.195 9.891 25.5 1 89.88 213 ILE A O 1
ATOM 1734 N N . TYR A 1 214 ? 5.895 11.758 24.328 1 88.38 214 TYR A N 1
ATOM 1735 C CA . TYR A 1 214 ? 6.148 11.055 23.062 1 88.38 214 TYR A CA 1
ATOM 1736 C C . TYR A 1 214 ? 7.523 11.414 22.516 1 88.38 214 TYR A C 1
ATOM 1738 O O . TYR A 1 214 ? 8.039 10.727 21.625 1 88.38 214 TYR A O 1
ATOM 1746 N N . GLU A 1 215 ? 8.117 12.469 22.984 1 86.12 215 GLU A N 1
ATOM 1747 C CA . GLU A 1 215 ? 9.398 12.875 22.422 1 86.12 215 GLU A CA 1
ATOM 1748 C C . GLU A 1 215 ? 10.555 12.148 23.109 1 86.12 215 GLU A C 1
ATOM 1750 O O . GLU A 1 215 ? 10.625 12.094 24.328 1 86.12 215 GLU A O 1
ATOM 1755 N N . PHE A 1 216 ? 11.367 11.641 22.328 1 83.94 216 PHE A N 1
ATOM 1756 C CA . PHE A 1 216 ? 12.477 10.844 22.844 1 83.94 216 PHE A CA 1
ATOM 1757 C C . PHE A 1 216 ? 13.688 11.727 23.125 1 83.94 216 PHE A C 1
ATOM 1759 O O . PHE A 1 216 ? 14.562 11.352 23.906 1 83.94 216 PHE A O 1
ATOM 1766 N N . TYR A 1 217 ? 13.828 12.852 22.438 1 76.88 217 TYR A N 1
ATOM 1767 C CA . TYR A 1 217 ? 15.031 13.672 22.5 1 76.88 217 TYR A CA 1
ATOM 1768 C C . TYR A 1 217 ? 14.711 15.078 23 1 76.88 217 TYR A C 1
ATOM 1770 O O . TYR A 1 217 ? 13.664 15.633 22.656 1 76.88 217 TYR A O 1
ATOM 1778 N N . ASP A 1 218 ? 15.234 15.5 24.125 1 63.28 218 ASP A N 1
ATOM 1779 C CA . ASP A 1 218 ? 15.031 16.828 24.688 1 63.28 218 ASP A CA 1
ATOM 1780 C C . ASP A 1 218 ? 15.789 17.891 23.891 1 63.28 218 ASP A C 1
ATOM 1782 O O . ASP A 1 218 ? 16.859 17.609 23.359 1 63.28 218 ASP A O 1
ATOM 1786 N N . ASP A 1 219 ? 15.141 18.812 23.328 1 55.34 219 ASP A N 1
ATOM 1787 C CA . ASP A 1 219 ? 15.891 19.938 22.781 1 55.34 219 ASP A CA 1
ATOM 1788 C C . ASP A 1 219 ? 16.984 20.391 23.734 1 55.34 219 ASP A C 1
ATOM 1790 O O . ASP A 1 219 ? 18 20.953 23.312 1 55.34 219 ASP A O 1
ATOM 1794 N N . ASP A 1 220 ? 16.859 20.391 25.016 1 46.69 220 ASP A N 1
ATOM 1795 C CA . ASP A 1 220 ? 17.797 20.984 25.953 1 46.69 220 ASP A CA 1
ATOM 1796 C C . ASP A 1 220 ? 19.125 20.234 25.969 1 46.69 220 ASP A C 1
ATOM 1798 O O . ASP A 1 220 ? 20.094 20.672 26.594 1 46.69 220 ASP A O 1
ATOM 1802 N N . ASN A 1 221 ? 19.234 19.031 25.844 1 39.12 221 ASN A N 1
ATOM 1803 C CA . ASN A 1 221 ? 20.594 18.5 25.938 1 39.12 221 ASN A CA 1
ATOM 1804 C C . ASN A 1 221 ? 21.406 18.812 24.688 1 39.12 221 ASN A C 1
ATOM 1806 O O . ASN A 1 221 ? 21.641 17.938 23.859 1 39.12 221 ASN A O 1
ATOM 1810 N N . GLU A 1 222 ? 21.094 19.797 23.906 1 36.81 222 GLU A N 1
ATOM 1811 C CA . GLU A 1 222 ? 22.156 20.375 23.094 1 36.81 222 GLU A CA 1
ATOM 1812 C C . GLU A 1 222 ? 23.391 20.688 23.938 1 36.81 222 GLU A C 1
ATOM 1814 O O . GLU A 1 222 ? 23.297 21.391 24.953 1 36.81 222 GLU A O 1
ATOM 1819 N N . SER A 1 223 ? 24.578 20.016 24 1 32.94 223 SER A N 1
ATOM 1820 C CA . SER A 1 223 ? 25.922 20.578 23.938 1 32.94 223 SER A CA 1
ATOM 1821 C C . SER A 1 223 ? 25.984 21.797 23.016 1 32.94 223 SER A C 1
ATOM 1823 O O . SER A 1 223 ? 25.469 21.75 21.891 1 32.94 223 SER A O 1
ATOM 1825 N N . HIS A 1 224 ? 26.047 23.156 23.516 1 29.75 224 HIS A N 1
ATOM 1826 C CA . HIS A 1 224 ? 26.984 24.266 23.406 1 29.75 224 HIS A CA 1
ATOM 1827 C C . HIS A 1 224 ? 28.391 23.75 23.109 1 29.75 224 HIS A C 1
ATOM 1829 O O . HIS A 1 224 ? 29.375 24.484 23.266 1 29.75 224 HIS A O 1
ATOM 1835 N N . ALA A 1 225 ? 28.781 22.5 22.812 1 30.09 225 ALA A N 1
ATOM 1836 C CA . ALA A 1 225 ? 30.172 22.297 22.375 1 30.09 225 ALA A CA 1
ATOM 1837 C C . ALA A 1 225 ? 30.5 23.188 21.188 1 30.09 225 ALA A C 1
ATOM 1839 O O . ALA A 1 225 ? 31.531 23.875 21.203 1 30.09 225 ALA A O 1
ATOM 1840 N N . ASP A 1 226 ? 30.016 22.984 19.922 1 29.12 226 ASP A N 1
ATOM 1841 C CA . ASP A 1 226 ? 30.844 23.594 18.891 1 29.12 226 ASP A CA 1
ATOM 1842 C C . ASP A 1 226 ? 30.453 25.062 18.656 1 29.12 226 ASP A C 1
ATOM 1844 O O . ASP A 1 226 ? 31.078 25.75 17.859 1 29.12 226 ASP A O 1
ATOM 1848 N N . LEU A 1 227 ? 29.188 25.562 19.109 1 27.53 227 LEU A N 1
ATOM 1849 C CA . LEU A 1 227 ? 29.203 26.938 18.641 1 27.53 227 LEU A CA 1
ATOM 1850 C C . LEU A 1 227 ? 30.141 27.797 19.484 1 27.53 227 LEU A C 1
ATOM 1852 O O . LEU A 1 227 ? 30.406 28.953 19.156 1 27.53 227 LEU A O 1
ATOM 1856 N N . ASP A 1 228 ? 30.281 27.406 20.719 1 27.48 228 ASP A N 1
ATOM 1857 C CA . ASP A 1 228 ? 31.266 28.188 21.469 1 27.48 228 ASP A CA 1
ATOM 1858 C C . ASP A 1 228 ? 32.688 27.906 20.984 1 27.48 228 ASP A C 1
ATOM 1860 O O . ASP A 1 228 ? 33.656 28.406 21.547 1 27.48 228 ASP A O 1
ATOM 1864 N N . ALA A 1 229 ? 32.812 26.719 20.266 1 28.86 229 ALA A N 1
ATOM 1865 C CA . ALA A 1 229 ? 34.188 26.625 19.797 1 28.86 229 ALA A CA 1
ATOM 1866 C C . ALA A 1 229 ? 34.531 27.797 18.875 1 28.86 229 ALA A C 1
ATOM 1868 O O . ALA A 1 229 ? 35.656 27.859 18.328 1 28.86 229 ALA A O 1
ATOM 1869 N N . LYS A 1 230 ? 33.469 28.469 18.438 1 29.5 230 LYS A N 1
ATOM 1870 C CA . LYS A 1 230 ? 34 29.562 17.641 1 29.5 230 LYS A CA 1
ATOM 1871 C C . LYS A 1 230 ? 34.625 30.641 18.531 1 29.5 230 LYS A C 1
ATOM 1873 O O . LYS A 1 230 ? 35.188 31.609 18.031 1 29.5 230 LYS A O 1
ATOM 1878 N N . GLY A 1 231 ? 33.938 30.688 19.766 1 24.27 231 GLY A N 1
ATOM 1879 C CA . GLY A 1 231 ? 34.469 31.984 20.188 1 24.27 231 GLY A CA 1
ATOM 1880 C C . GLY A 1 231 ? 36 31.984 20.328 1 24.27 231 GLY A C 1
ATOM 1881 O O . GLY A 1 231 ? 36.656 32.9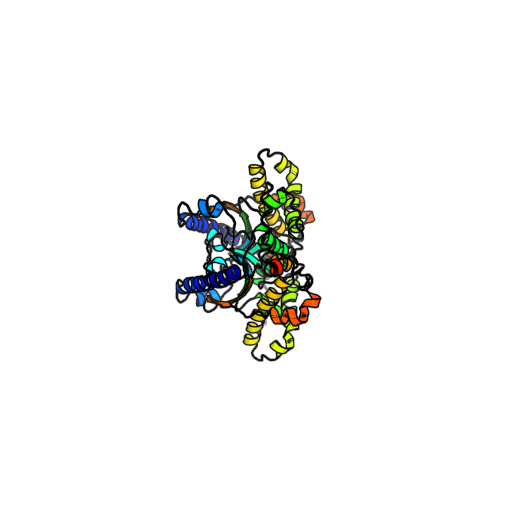69 19.984 1 24.27 231 GLY A O 1
ATOM 1882 N N . ASN A 1 232 ? 36.312 31.094 21.281 1 26.25 232 ASN A N 1
ATOM 1883 C CA . ASN A 1 232 ? 37.656 31.438 21.781 1 26.25 232 ASN A CA 1
ATOM 1884 C C . ASN A 1 232 ? 38.719 31.016 20.797 1 26.25 232 ASN A C 1
ATOM 1886 O O . ASN A 1 232 ? 39.375 30 20.984 1 26.25 232 ASN A O 1
ATOM 1890 N N . THR A 1 233 ? 38.219 30.594 19.609 1 24.5 233 THR A N 1
ATOM 1891 C CA . THR A 1 233 ? 39.375 30.266 18.75 1 24.5 233 THR A CA 1
ATOM 1892 C C . THR A 1 233 ? 40.281 31.484 18.609 1 24.5 233 THR A C 1
ATOM 1894 O O . THR A 1 233 ? 40.031 32.375 17.781 1 24.5 233 THR A O 1
ATOM 1897 N N . LYS A 1 234 ? 40.406 32.188 19.703 1 25.19 234 LYS A N 1
ATOM 1898 C CA . LYS A 1 234 ? 41.594 33 19.734 1 25.19 234 LYS A CA 1
ATOM 1899 C C . LYS A 1 234 ? 42.781 32.281 19.078 1 25.19 234 LYS A C 1
ATOM 1901 O O . LYS A 1 234 ? 42.906 31.047 19.188 1 25.19 234 LYS A O 1
ATOM 1906 N N . ALA A 1 235 ? 43.469 33.062 18.234 1 26.38 235 ALA A N 1
ATOM 1907 C CA . ALA A 1 235 ? 44.688 32.906 17.438 1 26.38 235 ALA A CA 1
ATOM 1908 C C . ALA A 1 235 ? 45.75 32.156 18.234 1 26.38 235 ALA A C 1
ATOM 1910 O O . ALA A 1 235 ? 46.406 32.719 19.109 1 26.38 235 ALA A O 1
ATOM 1911 N N . MET A 1 236 ? 45.281 30.984 18.906 1 23.92 236 MET A N 1
ATOM 1912 C CA . MET A 1 236 ? 46.438 30.469 19.641 1 23.92 236 MET A CA 1
ATOM 1913 C C . MET A 1 236 ? 47.656 30.438 18.734 1 23.92 236 MET A C 1
ATOM 1915 O O . MET A 1 236 ? 47.719 29.656 17.766 1 23.92 236 MET A O 1
ATOM 1919 N N . THR A 1 237 ? 48.094 31.609 18.516 1 23.73 237 THR A N 1
ATOM 1920 C CA . THR A 1 237 ? 49.375 31.922 17.922 1 23.73 237 THR A CA 1
ATOM 1921 C C . THR A 1 237 ? 50.469 30.984 18.453 1 23.73 237 THR A C 1
ATOM 1923 O O . THR A 1 237 ? 50.719 30.906 19.656 1 23.73 237 THR A O 1
ATOM 1926 N N . LEU A 1 238 ? 50.344 29.734 17.844 1 25.89 238 LEU A N 1
ATOM 1927 C CA . LEU A 1 238 ? 51.438 28.844 18.156 1 25.89 238 LEU A CA 1
ATOM 1928 C C . LEU A 1 238 ? 52.75 29.609 18.297 1 25.89 238 LEU A C 1
ATOM 1930 O O . LEU A 1 238 ? 53.031 30.516 17.5 1 25.89 238 LEU A O 1
ATOM 1934 N N . PRO A 1 239 ? 53.125 29.688 19.516 1 26.27 239 PRO A N 1
ATOM 1935 C CA . PRO A 1 239 ? 54.375 30.422 19.781 1 26.27 239 PRO A CA 1
ATOM 1936 C C . PRO A 1 239 ? 55.469 30.125 18.75 1 26.27 239 PRO A C 1
ATOM 1938 O O . PRO A 1 239 ? 55.469 29.047 18.141 1 26.27 239 PRO A O 1
ATOM 1941 N N . SER A 1 240 ? 55.812 31.203 17.953 1 27.03 240 SER A N 1
ATOM 1942 C CA . SER A 1 240 ? 56.938 31.281 17.047 1 27.03 240 SER A CA 1
ATOM 1943 C C . SER A 1 240 ? 58.125 30.484 17.578 1 27.03 240 SER A C 1
ATOM 1945 O O . SER A 1 240 ? 58.562 30.672 18.719 1 27.03 240 SER A O 1
ATOM 1947 N N . SER A 1 241 ? 57.969 29.016 17.25 1 24.17 241 SER A N 1
ATOM 1948 C CA . SER A 1 241 ? 59.188 28.281 17.578 1 24.17 241 SER A CA 1
ATOM 1949 C C . SER A 1 241 ? 60.406 29.172 17.453 1 24.17 241 SER A C 1
ATOM 1951 O O . SER A 1 241 ? 60.531 29.938 16.5 1 24.17 241 SER A O 1
ATOM 1953 N N . PRO A 1 242 ? 61.031 29.438 18.562 1 27.16 242 PRO A N 1
ATOM 1954 C CA . PRO A 1 242 ? 62.25 30.234 18.641 1 27.16 242 PRO A CA 1
ATOM 1955 C C . PRO A 1 242 ? 63.25 29.906 17.531 1 27.16 242 PRO A C 1
ATOM 1957 O O . PRO A 1 242 ? 63.188 28.812 16.969 1 27.16 242 PRO A O 1
ATOM 1960 N N . SER A 1 243 ? 63.5 30.969 16.656 1 25.22 243 SER A N 1
ATOM 1961 C CA . SER A 1 243 ? 64.625 31.016 15.695 1 25.22 243 SER A CA 1
ATOM 1962 C C . SER A 1 243 ? 65.812 30.297 16.234 1 25.22 243 SER A C 1
ATOM 1964 O O . SER A 1 243 ? 66.375 30.703 17.25 1 25.22 243 SER A O 1
ATOM 1966 N N . MET A 1 244 ? 65.625 28.922 16.547 1 22.69 244 MET A N 1
ATOM 1967 C CA . MET A 1 244 ? 67 28.375 16.875 1 22.69 244 MET A CA 1
ATOM 1968 C C . MET A 1 244 ? 68 28.922 15.906 1 22.69 244 MET A C 1
ATOM 1970 O O . MET A 1 244 ? 67.875 28.797 14.695 1 22.69 244 MET A O 1
ATOM 1974 N N . HIS A 1 245 ? 68.75 29.922 16.266 1 24.52 245 HIS A N 1
ATOM 1975 C CA . HIS A 1 245 ? 70.125 30.203 15.906 1 24.52 245 HIS A CA 1
ATOM 1976 C C . HIS A 1 245 ? 71 28.953 15.961 1 24.52 245 HIS A C 1
ATOM 1978 O O . HIS A 1 245 ? 70.812 28.141 16.875 1 24.52 245 HIS A O 1
ATOM 1984 N N . MET B 1 1 ? 24.25 24.844 1.695 1 57.72 1 MET B N 1
ATOM 1985 C CA . MET B 1 1 ? 22.953 25.438 1.969 1 57.72 1 MET B CA 1
ATOM 1986 C C . MET B 1 1 ? 22.516 25.172 3.408 1 57.72 1 MET B C 1
ATOM 1988 O O . MET B 1 1 ? 22.781 24.094 3.947 1 57.72 1 MET B O 1
ATOM 1992 N N . SER B 1 2 ? 22.25 26.219 4.113 1 69.56 2 SER B N 1
ATOM 1993 C CA . SER B 1 2 ? 21.828 26.062 5.5 1 69.56 2 SER B CA 1
ATOM 1994 C C . SER B 1 2 ? 20.609 25.156 5.598 1 69.56 2 SER B C 1
ATOM 1996 O O . SER B 1 2 ? 19.859 25 4.625 1 69.56 2 SER B O 1
ATOM 1998 N N . MET B 1 3 ? 20.547 24.422 6.59 1 74.56 3 MET B N 1
ATOM 1999 C CA . MET B 1 3 ? 19.406 23.547 6.855 1 74.56 3 MET B CA 1
ATOM 2000 C C . MET B 1 3 ? 18.094 24.312 6.664 1 74.56 3 MET B C 1
ATOM 2002 O O . MET B 1 3 ? 17.125 23.75 6.137 1 74.56 3 MET B O 1
ATOM 2006 N N . THR B 1 4 ? 18.141 25.562 7.051 1 75.12 4 THR B N 1
ATOM 2007 C CA . THR B 1 4 ? 16.938 26.375 6.945 1 75.12 4 THR B CA 1
ATOM 2008 C C . THR B 1 4 ? 16.609 26.656 5.48 1 75.12 4 THR B C 1
ATOM 2010 O O . THR B 1 4 ? 15.438 26.609 5.09 1 75.12 4 THR B O 1
ATOM 2013 N N . GLU B 1 5 ? 17.578 26.938 4.754 1 78.12 5 GLU B N 1
ATOM 2014 C CA . GLU B 1 5 ? 17.375 27.188 3.33 1 78.12 5 GLU B CA 1
ATOM 2015 C C . GLU B 1 5 ? 16.875 25.938 2.611 1 78.12 5 GLU B C 1
ATOM 2017 O O . GLU B 1 5 ? 16.016 26.016 1.734 1 78.12 5 GLU B O 1
ATOM 2022 N N . GLU B 1 6 ? 17.344 24.891 3.057 1 80.81 6 GLU B N 1
ATOM 2023 C CA . GLU B 1 6 ? 16.953 23.625 2.457 1 80.81 6 GLU B CA 1
ATOM 2024 C C . GLU B 1 6 ? 15.492 23.297 2.771 1 80.81 6 GLU B C 1
ATOM 2026 O O . GLU B 1 6 ? 14.758 22.812 1.907 1 80.81 6 GLU B O 1
ATOM 2031 N N . VAL B 1 7 ? 15.117 23.625 3.953 1 76.75 7 VAL B N 1
ATOM 2032 C CA . VAL B 1 7 ? 13.75 23.359 4.387 1 76.75 7 VAL B CA 1
ATOM 2033 C C . VAL B 1 7 ? 12.781 24.25 3.619 1 76.75 7 VAL B C 1
ATOM 2035 O O . VAL B 1 7 ? 11.734 23.781 3.16 1 76.75 7 VAL B O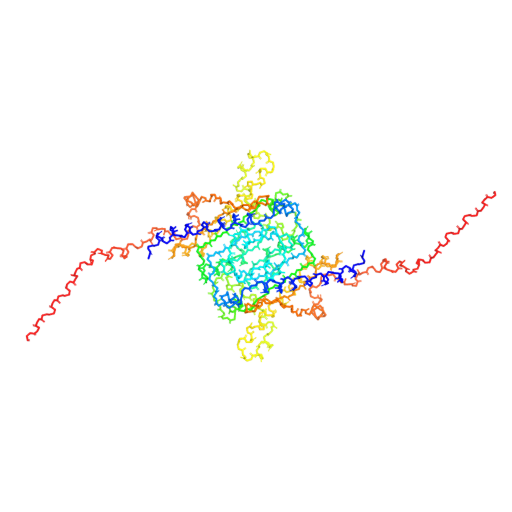 1
ATOM 2038 N N . LEU B 1 8 ? 13.164 25.5 3.447 1 77.62 8 LEU B N 1
ATOM 2039 C CA . LEU B 1 8 ? 12.312 26.438 2.711 1 77.62 8 LEU B CA 1
ATOM 2040 C C . LEU B 1 8 ? 12.195 26.016 1.248 1 77.62 8 LEU B C 1
ATOM 2042 O O . LEU B 1 8 ? 11.117 26.109 0.658 1 77.62 8 LEU B O 1
ATOM 2046 N N . ASP B 1 9 ? 13.219 25.5 0.724 1 82.31 9 ASP B N 1
ATOM 2047 C CA . ASP B 1 9 ? 13.227 25.016 -0.654 1 82.31 9 ASP B CA 1
ATOM 2048 C C . ASP B 1 9 ? 12.32 23.797 -0.82 1 82.31 9 ASP B C 1
ATOM 2050 O O . ASP B 1 9 ? 11.609 23.688 -1.814 1 82.31 9 ASP B O 1
ATOM 2054 N N . GLU B 1 10 ? 12.352 23.016 0.149 1 84 10 GLU B N 1
ATOM 2055 C CA . GLU B 1 10 ? 11.562 21.781 0.072 1 84 10 GLU B CA 1
ATOM 2056 C C . GLU B 1 10 ? 10.07 22.078 0.249 1 84 10 GLU B C 1
ATOM 2058 O O . GLU B 1 10 ? 9.227 21.406 -0.339 1 84 10 GLU B O 1
ATOM 2063 N N . ILE B 1 11 ? 9.812 23.125 1.021 1 81.56 11 ILE B N 1
ATOM 2064 C CA . ILE B 1 11 ? 8.43 23.547 1.179 1 81.56 11 ILE B CA 1
ATOM 2065 C C . ILE B 1 11 ? 7.887 24.047 -0.157 1 81.56 11 ILE B C 1
ATOM 2067 O O . ILE B 1 11 ? 6.77 23.703 -0.551 1 81.56 11 ILE B O 1
ATOM 2071 N N . GLU B 1 12 ? 8.703 24.75 -0.833 1 83.56 12 GLU B N 1
ATOM 2072 C CA . GLU B 1 12 ? 8.32 25.25 -2.148 1 83.56 12 GLU B CA 1
ATOM 2073 C C . GLU B 1 12 ? 8.203 24.109 -3.162 1 83.56 12 GLU B C 1
ATOM 2075 O O . GLU B 1 12 ? 7.289 24.094 -3.986 1 83.56 12 GLU B O 1
ATOM 2080 N N . ARG B 1 13 ? 9.055 23.234 -3.049 1 86.94 13 ARG B N 1
ATOM 2081 C CA . ARG B 1 13 ? 9.078 22.125 -3.98 1 86.94 13 ARG B CA 1
ATOM 2082 C C . ARG B 1 13 ? 7.859 21.219 -3.795 1 86.94 13 ARG B C 1
ATOM 2084 O O . ARG B 1 13 ? 7.352 20.656 -4.762 1 86.94 13 ARG B O 1
ATOM 2091 N N . PHE B 1 14 ? 7.395 21.203 -2.566 1 93.62 14 PHE B N 1
ATOM 2092 C CA . PHE B 1 14 ? 6.234 20.359 -2.281 1 93.62 14 PHE B CA 1
ATOM 2093 C C . PHE B 1 14 ? 5.02 20.828 -3.07 1 93.62 14 PHE B C 1
ATOM 2095 O O . PHE B 1 14 ? 4.098 20.047 -3.328 1 93.62 14 PHE B O 1
ATOM 2102 N N . GLN B 1 15 ? 5.043 22.062 -3.531 1 93.06 15 GLN B N 1
ATOM 2103 C CA . GLN B 1 15 ? 3.936 22.609 -4.309 1 93.06 15 GLN B CA 1
ATOM 2104 C C . GLN B 1 15 ? 3.752 21.844 -5.617 1 93.06 15 GLN B C 1
ATOM 2106 O O . GLN B 1 15 ? 2.678 21.891 -6.219 1 93.06 15 GLN B O 1
ATOM 2111 N N . GLU B 1 16 ? 4.746 21.141 -6.039 1 94.06 16 GLU B N 1
ATOM 2112 C CA . GLU B 1 16 ? 4.684 20.391 -7.281 1 94.06 16 GLU B CA 1
ATOM 2113 C C . GLU B 1 16 ? 3.596 19.312 -7.215 1 94.06 16 GLU B C 1
ATOM 2115 O O . GLU B 1 16 ? 3.027 18.938 -8.242 1 94.06 16 GLU B O 1
ATOM 2120 N N . VAL B 1 17 ? 3.295 18.859 -6.012 1 95.44 17 VAL B N 1
ATOM 2121 C CA . VAL B 1 17 ? 2.262 17.844 -5.824 1 95.44 17 VAL B CA 1
ATOM 2122 C C . VAL B 1 17 ? 0.897 18.422 -6.191 1 95.44 17 VAL B C 1
ATOM 2124 O O . VAL B 1 17 ? 0.123 17.781 -6.914 1 95.44 17 VAL B O 1
ATOM 2127 N N . PHE B 1 18 ? 0.638 19.641 -5.758 1 96 18 PHE B N 1
ATOM 2128 C CA . PHE B 1 18 ? -0.639 20.281 -6.051 1 96 18 PHE B CA 1
ATOM 2129 C C . PHE B 1 18 ? -0.71 20.703 -7.516 1 96 18 PHE B C 1
ATOM 2131 O O . PHE B 1 18 ? -1.765 20.594 -8.148 1 96 18 PHE B O 1
ATOM 2138 N N . GLU B 1 19 ? 0.385 21.219 -8.023 1 95.31 19 GLU B N 1
ATOM 2139 C CA . GLU B 1 19 ? 0.437 21.578 -9.438 1 95.31 19 GLU B CA 1
ATOM 2140 C C . GLU B 1 19 ? 0.214 20.344 -10.32 1 95.31 19 GLU B C 1
ATOM 2142 O O . GLU B 1 19 ? -0.524 20.406 -11.305 1 95.31 19 GLU B O 1
ATOM 2147 N N . GLY B 1 20 ? 0.877 19.234 -9.938 1 95.25 20 GLY B N 1
ATOM 2148 C CA . GLY B 1 20 ? 0.666 17.984 -10.648 1 95.25 20 GLY B CA 1
ATOM 2149 C C . GLY B 1 20 ? -0.77 17.5 -10.586 1 95.25 20 GLY B C 1
ATOM 2150 O O . GLY B 1 20 ? -1.312 17.016 -11.586 1 95.25 20 GLY B O 1
ATOM 2151 N N . ASN B 1 21 ? -1.37 17.656 -9.461 1 96.56 21 ASN B N 1
ATOM 2152 C CA . ASN B 1 21 ? -2.77 17.281 -9.289 1 96.56 21 ASN B CA 1
ATOM 2153 C C . ASN B 1 21 ? -3.688 18.109 -10.188 1 96.56 21 ASN B C 1
ATOM 2155 O O . ASN B 1 21 ? -4.555 17.547 -10.867 1 96.56 21 ASN B O 1
ATOM 2159 N N . ARG B 1 22 ? -3.51 19.375 -10.18 1 95.44 22 ARG B N 1
ATOM 2160 C CA . ARG B 1 22 ? -4.336 20.25 -11 1 95.44 22 ARG B CA 1
ATOM 2161 C C . ARG B 1 22 ? -4.207 19.906 -12.477 1 95.44 22 ARG B C 1
ATOM 2163 O O . ARG B 1 22 ? -5.207 19.875 -13.203 1 95.44 22 ARG B O 1
ATOM 2170 N N . ARG B 1 23 ? -3.033 19.641 -12.945 1 95.38 23 ARG B N 1
ATOM 2171 C CA . ARG B 1 23 ? -2.809 19.266 -14.336 1 95.38 23 ARG B CA 1
ATOM 2172 C C . ARG B 1 23 ? -3.52 17.953 -14.664 1 95.38 23 ARG B C 1
ATOM 2174 O O . ARG B 1 23 ? -4.102 17.828 -15.742 1 95.38 23 ARG B O 1
ATOM 2181 N N . TRP B 1 24 ? -3.385 17.016 -13.742 1 93.38 24 TRP B N 1
ATOM 2182 C CA . TRP B 1 24 ? -4.039 15.734 -13.938 1 93.38 24 TRP B CA 1
ATOM 2183 C C . TRP B 1 24 ? -5.551 15.906 -14.047 1 93.38 24 TRP B C 1
ATOM 2185 O O . TRP B 1 24 ? -6.188 15.328 -14.93 1 93.38 24 TRP B O 1
ATOM 2195 N N . VAL B 1 25 ? -6.113 16.734 -13.219 1 94 25 VAL B N 1
ATOM 2196 C CA . VAL B 1 25 ? -7.551 16.969 -13.211 1 94 25 VAL B CA 1
ATOM 2197 C C . VAL B 1 25 ? -7.977 17.641 -14.516 1 94 25 VAL B C 1
ATOM 2199 O O . VAL B 1 25 ? -8.961 17.219 -15.141 1 94 25 VAL B O 1
ATOM 2202 N N . GLU B 1 26 ? -7.195 18.609 -14.891 1 93.56 26 GLU B N 1
ATOM 2203 C CA . GLU B 1 26 ? -7.516 19.359 -16.094 1 93.56 26 GLU B CA 1
ATOM 2204 C C . GLU B 1 26 ? -7.434 18.469 -17.344 1 93.56 26 GLU B C 1
ATOM 2206 O O . GLU B 1 26 ? -8.109 18.734 -18.344 1 93.56 26 GLU B O 1
ATOM 2211 N N . SER B 1 27 ? -6.645 17.422 -17.25 1 92.25 27 SER B N 1
ATOM 2212 C CA . SER B 1 27 ? -6.438 16.547 -18.406 1 92.25 27 SER B CA 1
ATOM 2213 C C . SER B 1 27 ? -7.555 15.516 -18.516 1 92.25 27 SER B C 1
ATOM 2215 O O . SER B 1 27 ? -7.656 14.82 -19.531 1 92.25 27 SER B O 1
ATOM 2217 N N . ARG B 1 28 ? -8.398 15.477 -17.531 1 88.94 28 ARG B N 1
ATOM 2218 C CA . ARG B 1 28 ? -9.469 14.477 -17.562 1 88.94 28 ARG B CA 1
ATOM 2219 C C . ARG B 1 28 ? -10.68 14.984 -18.328 1 88.94 28 ARG B C 1
ATOM 2221 O O . ARG B 1 28 ? -10.891 16.203 -18.438 1 88.94 28 ARG B O 1
ATOM 2228 N N . GLN B 1 29 ? -11.43 14.016 -18.766 1 85 29 GLN B N 1
ATOM 2229 C CA . GLN B 1 29 ? -12.703 14.367 -19.375 1 85 29 GLN B CA 1
ATOM 2230 C C . GLN B 1 29 ? -13.695 14.891 -18.344 1 85 29 GLN B C 1
ATOM 2232 O O . GLN B 1 29 ? -13.562 14.594 -17.156 1 85 29 GLN B O 1
ATOM 2237 N N . SER B 1 30 ? -14.656 15.602 -18.75 1 81.94 30 SER B N 1
ATOM 2238 C CA . SER B 1 30 ? -15.586 16.312 -17.875 1 81.94 30 SER B CA 1
ATOM 2239 C C . SER B 1 30 ? -16.391 15.344 -17.016 1 81.94 30 SER B C 1
ATOM 2241 O O . SER B 1 30 ? -16.766 15.664 -15.898 1 81.94 30 SER B O 1
ATOM 2243 N N . ASP B 1 31 ? -16.578 14.148 -17.609 1 87.69 31 ASP B N 1
ATOM 2244 C CA . ASP B 1 31 ? -17.438 13.234 -16.859 1 87.69 31 ASP B CA 1
ATOM 2245 C C . ASP B 1 31 ? -16.625 12.188 -16.109 1 87.69 31 ASP B C 1
ATOM 2247 O O . ASP B 1 31 ? -17.172 11.266 -15.516 1 87.69 31 ASP B O 1
ATOM 2251 N N . PHE B 1 32 ? -15.359 12.383 -16.109 1 89 32 PHE B N 1
ATOM 2252 C CA . PHE B 1 32 ? -14.438 11.398 -15.547 1 89 32 PHE B CA 1
ATOM 2253 C C . PHE B 1 32 ? -14.727 11.18 -14.07 1 89 32 PHE B C 1
ATOM 2255 O O . PHE B 1 32 ? -14.938 10.039 -13.633 1 89 32 PHE B O 1
ATOM 2262 N N . PHE B 1 33 ? -14.789 12.172 -13.359 1 89.69 33 PHE B N 1
ATOM 2263 C CA . PHE B 1 33 ? -14.914 12.062 -11.914 1 89.69 33 PHE B CA 1
ATOM 2264 C C . PHE B 1 33 ? -16.328 11.672 -11.516 1 89.69 33 PHE B C 1
ATOM 2266 O O . PHE B 1 33 ? -16.531 10.961 -10.523 1 89.69 33 PHE B O 1
ATOM 2273 N N . GLU B 1 34 ? -17.281 12.086 -12.234 1 86.44 34 GLU B N 1
ATOM 2274 C CA . GLU B 1 34 ? -18.656 11.648 -12 1 86.44 34 GLU B CA 1
ATOM 2275 C C . GLU B 1 34 ? -18.781 10.141 -12.188 1 86.44 34 GLU B C 1
ATOM 2277 O O . GLU B 1 34 ? -19.453 9.469 -11.406 1 86.44 34 GLU B O 1
ATOM 2282 N N . ARG B 1 35 ? -18.156 9.656 -13.117 1 83.81 35 ARG B N 1
ATOM 2283 C CA . ARG B 1 35 ? -18.219 8.227 -13.43 1 83.81 35 ARG B CA 1
ATOM 2284 C C . ARG B 1 35 ? -17.422 7.406 -12.422 1 83.81 35 ARG B C 1
ATOM 2286 O O . ARG B 1 35 ? -17.891 6.352 -11.969 1 83.81 35 ARG B O 1
ATOM 2293 N N . THR B 1 36 ? -16.312 7.859 -12.078 1 84.44 36 THR B N 1
ATOM 2294 C CA . THR B 1 36 ? -15.391 7.062 -11.266 1 84.44 36 THR B CA 1
ATOM 2295 C C . THR B 1 36 ? -15.75 7.168 -9.789 1 84.44 36 THR B C 1
ATOM 2297 O O . THR B 1 36 ? -15.406 6.289 -8.992 1 84.44 36 THR B O 1
ATOM 2300 N N . SER B 1 37 ? -16.438 8.234 -9.414 1 83.75 37 SER B N 1
ATOM 2301 C CA . SER B 1 37 ? -16.75 8.438 -8 1 83.75 37 SER B CA 1
ATOM 2302 C C . SER B 1 37 ? -17.969 7.633 -7.5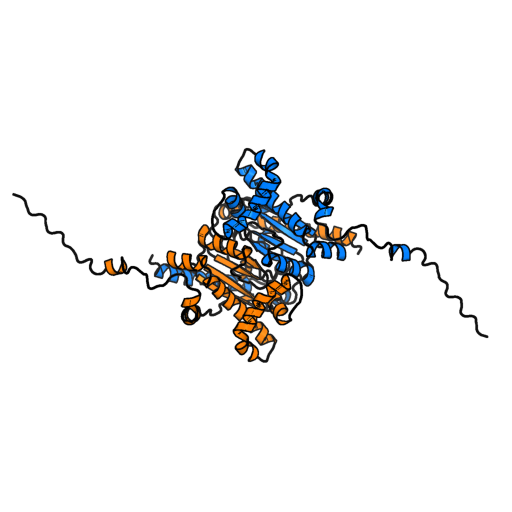74 1 83.75 37 SER B C 1
ATOM 2304 O O . SER B 1 37 ? -18.156 7.363 -6.387 1 83.75 37 SER B O 1
ATOM 2306 N N . ARG B 1 38 ? -18.797 7.195 -8.414 1 76.31 38 ARG B N 1
ATOM 2307 C CA . ARG B 1 38 ? -20.109 6.629 -8.109 1 76.31 38 ARG B CA 1
ATOM 2308 C C . ARG B 1 38 ? -19.969 5.191 -7.613 1 76.31 38 ARG B C 1
ATOM 2310 O O . ARG B 1 38 ? -20.734 4.762 -6.742 1 76.31 38 ARG B O 1
ATOM 2317 N N . THR B 1 39 ? -19.047 4.516 -8.227 1 78.19 39 THR B N 1
ATOM 2318 C CA . THR B 1 39 ? -19 3.107 -7.848 1 78.19 39 THR B CA 1
ATOM 2319 C C . THR B 1 39 ? -17.562 2.66 -7.609 1 78.19 39 THR B C 1
ATOM 2321 O O . THR B 1 39 ? -16.625 3.143 -8.266 1 78.19 39 THR B O 1
ATOM 2324 N N . GLN B 1 40 ? -17.453 1.899 -6.582 1 82 40 GLN B N 1
ATOM 2325 C CA . GLN B 1 40 ? -16.203 1.212 -6.301 1 82 40 GLN B CA 1
ATOM 2326 C C . GLN B 1 40 ? -16.328 -0.289 -6.543 1 82 40 GLN B C 1
ATOM 2328 O O . GLN B 1 40 ? -16.734 -1.034 -5.645 1 82 40 GLN B O 1
ATOM 2333 N N . GLN B 1 41 ? -15.961 -0.695 -7.688 1 90.06 41 GLN B N 1
ATOM 2334 C CA . GLN B 1 41 ? -16.047 -2.119 -7.996 1 90.06 41 GLN B CA 1
ATOM 2335 C C . GLN B 1 41 ? -14.797 -2.604 -8.727 1 90.06 41 GLN B C 1
ATOM 2337 O O . GLN B 1 41 ? -14.875 -3.012 -9.891 1 90.06 41 GLN B O 1
ATOM 2342 N N . PRO B 1 42 ? -13.727 -2.596 -8.039 1 95.62 42 PRO B N 1
ATOM 2343 C CA . PRO B 1 42 ? -12.508 -3.104 -8.664 1 95.62 42 PRO B CA 1
ATOM 2344 C C . PRO B 1 42 ? -12.57 -4.602 -8.953 1 95.62 42 PRO B C 1
ATOM 2346 O O . PRO B 1 42 ? -13.164 -5.359 -8.18 1 95.62 42 PRO B O 1
ATOM 2349 N N . ARG B 1 43 ? -11.984 -4.945 -10.039 1 96.25 43 ARG B N 1
ATOM 2350 C CA . ARG B 1 43 ? -11.93 -6.355 -10.414 1 96.25 43 ARG B CA 1
ATOM 2351 C C . ARG B 1 43 ? -10.68 -7.023 -9.844 1 96.25 43 ARG B C 1
ATOM 2353 O O . ARG B 1 43 ? -10.633 -8.25 -9.711 1 96.25 43 ARG B O 1
ATOM 2360 N N . TYR B 1 44 ? -9.68 -6.188 -9.477 1 97.81 44 TYR B N 1
ATOM 2361 C CA . TYR B 1 44 ? -8.367 -6.703 -9.102 1 97.81 44 TYR B CA 1
ATOM 2362 C C . TYR B 1 44 ? -7.949 -6.172 -7.734 1 97.81 44 TYR B C 1
ATOM 2364 O O . TYR B 1 44 ? -8.195 -5.008 -7.414 1 97.81 44 TYR B O 1
ATOM 2372 N N . LEU B 1 45 ? -7.367 -7.023 -6.91 1 98.69 45 LEU B N 1
ATOM 2373 C CA . LEU B 1 45 ? -6.484 -6.617 -5.82 1 98.69 45 LEU B CA 1
ATOM 2374 C C . LEU B 1 45 ? -5.02 -6.793 -6.211 1 98.69 45 LEU B C 1
ATOM 2376 O O . LEU B 1 45 ? -4.621 -7.867 -6.672 1 98.69 45 LEU B O 1
ATOM 2380 N N . PHE B 1 46 ? -4.301 -5.73 -6.152 1 98.75 46 PHE B N 1
ATOM 2381 C CA . PHE B 1 46 ? -2.877 -5.734 -6.477 1 98.75 46 PHE B CA 1
ATOM 2382 C C . PHE B 1 46 ? -2.035 -5.594 -5.215 1 98.75 46 PHE B C 1
ATOM 2384 O O . PHE B 1 46 ? -2.131 -4.586 -4.508 1 98.75 46 PHE B O 1
ATOM 2391 N N . ILE B 1 47 ? -1.243 -6.605 -4.895 1 98.81 47 ILE B N 1
ATOM 2392 C CA . ILE B 1 47 ? -0.272 -6.57 -3.805 1 98.81 47 ILE B CA 1
ATOM 2393 C C . ILE B 1 47 ? 1.142 -6.484 -4.375 1 98.81 47 ILE B C 1
ATOM 2395 O O . ILE B 1 47 ? 1.646 -7.457 -4.941 1 98.81 47 ILE B O 1
ATOM 2399 N N . GLY B 1 48 ? 1.804 -5.34 -4.219 1 98.62 48 GLY B N 1
ATOM 2400 C CA . GLY B 1 48 ? 3.117 -5.113 -4.801 1 98.62 48 GLY B CA 1
ATOM 2401 C C . GLY B 1 48 ? 4.098 -4.477 -3.836 1 98.62 48 GLY B C 1
ATOM 2402 O O . GLY B 1 48 ? 3.781 -4.285 -2.658 1 98.62 48 GLY B O 1
ATOM 2403 N N . CYS B 1 49 ? 5.258 -4.238 -4.387 1 98.38 49 CYS B N 1
ATOM 2404 C CA . CYS B 1 49 ? 6.297 -3.604 -3.584 1 98.38 49 CYS B CA 1
ATOM 2405 C C . CYS B 1 49 ? 6.074 -2.098 -3.494 1 98.38 49 CYS B C 1
ATOM 2407 O O . CYS B 1 49 ? 5.574 -1.483 -4.438 1 98.38 49 CYS B O 1
ATOM 2409 N N . SER B 1 50 ? 6.492 -1.479 -2.387 1 98.38 50 SER B N 1
ATOM 2410 C CA . SER B 1 50 ? 6.418 -0.037 -2.174 1 98.38 50 SER B CA 1
ATOM 2411 C C . SER B 1 50 ? 7.312 0.714 -3.154 1 98.38 50 SER B C 1
ATOM 2413 O O . SER B 1 50 ? 7.199 1.934 -3.297 1 98.38 50 SER B O 1
ATOM 2415 N N . ASP B 1 51 ? 8.133 0.08 -3.922 1 97.25 51 ASP B N 1
ATOM 2416 C CA . ASP B 1 51 ? 9.156 0.639 -4.797 1 97.25 51 ASP B CA 1
ATOM 2417 C C . ASP B 1 51 ? 8.562 1.681 -5.742 1 97.25 51 ASP B C 1
ATOM 2419 O O . ASP B 1 51 ? 7.539 1.438 -6.379 1 97.25 51 ASP B O 1
ATOM 2423 N N . SER B 1 52 ? 9.195 2.789 -5.797 1 95.62 52 SER B N 1
ATOM 2424 C CA . SER B 1 52 ? 8.703 3.926 -6.57 1 95.62 52 SER B CA 1
ATOM 2425 C C . SER B 1 52 ? 8.781 3.648 -8.07 1 95.62 52 SER B C 1
ATOM 2427 O O . SER B 1 52 ? 8.164 4.355 -8.867 1 95.62 52 SER B O 1
ATOM 2429 N N . ARG B 1 53 ? 9.523 2.695 -8.484 1 94.12 53 ARG B N 1
ATOM 2430 C CA . ARG B 1 53 ? 9.734 2.387 -9.891 1 94.12 53 ARG B CA 1
ATOM 2431 C C . ARG B 1 53 ? 8.672 1.416 -10.406 1 94.12 53 ARG B C 1
ATOM 2433 O O . ARG B 1 53 ? 8.664 1.068 -11.586 1 94.12 53 ARG B O 1
ATOM 2440 N N . VAL B 1 54 ? 7.688 1.016 -9.5 1 94.12 54 VAL B N 1
ATOM 2441 C CA . VAL B 1 54 ? 6.691 0.022 -9.875 1 94.12 54 VAL B CA 1
ATOM 2442 C C . VAL B 1 54 ? 5.289 0.583 -9.648 1 94.12 54 VAL B C 1
ATOM 2444 O O . VAL B 1 54 ? 4.516 0.042 -8.852 1 94.12 54 VAL B O 1
ATOM 2447 N N . PRO B 1 55 ? 4.918 1.601 -10.383 1 93.19 55 PRO B N 1
ATOM 2448 C CA . PRO B 1 55 ? 3.561 2.123 -10.234 1 93.19 55 PRO B CA 1
ATOM 2449 C C . PRO B 1 55 ? 2.496 1.154 -10.742 1 93.19 55 PRO B C 1
ATOM 2451 O O . PRO B 1 55 ? 2.365 0.959 -11.953 1 93.19 55 PRO B O 1
ATOM 2454 N N . ALA B 1 56 ? 1.731 0.655 -9.852 1 94.56 56 ALA B N 1
ATOM 2455 C CA . ALA B 1 56 ? 0.83 -0.468 -10.094 1 94.56 56 ALA B CA 1
ATOM 2456 C C . ALA B 1 56 ? -0.108 -0.174 -11.266 1 94.56 56 ALA B C 1
ATOM 2458 O O . ALA B 1 56 ? -0.224 -0.978 -12.188 1 94.56 56 ALA B O 1
ATOM 2459 N N . GLN B 1 57 ? -0.759 0.968 -11.289 1 93.31 57 GLN B N 1
ATOM 2460 C CA . GLN B 1 57 ? -1.731 1.303 -12.32 1 93.31 57 GLN B CA 1
ATOM 2461 C C . GLN B 1 57 ? -1.062 1.414 -13.688 1 93.31 57 GLN B C 1
ATOM 2463 O O . GLN B 1 57 ? -1.58 0.901 -14.688 1 93.31 57 GLN B O 1
ATOM 2468 N N . ASP B 1 58 ? 0.06 2.014 -13.727 1 92.81 58 ASP B N 1
ATOM 2469 C CA . ASP B 1 58 ? 0.78 2.236 -14.977 1 92.81 58 ASP B CA 1
ATOM 2470 C C . ASP B 1 58 ? 1.237 0.913 -15.586 1 92.81 58 ASP B C 1
ATOM 2472 O O . ASP B 1 58 ? 0.995 0.652 -16.766 1 92.81 58 ASP B O 1
ATOM 2476 N N . ILE B 1 59 ? 1.818 0.06 -14.82 1 94.44 59 ILE B N 1
ATOM 2477 C CA . ILE B 1 59 ? 2.488 -1.111 -15.367 1 94.44 59 ILE B CA 1
ATOM 2478 C C . ILE B 1 59 ? 1.453 -2.164 -15.758 1 94.44 59 ILE B C 1
ATOM 2480 O O . ILE B 1 59 ? 1.753 -3.09 -16.516 1 94.44 59 ILE B O 1
ATOM 2484 N N . THR B 1 60 ? 0.235 -2.031 -15.203 1 95.19 60 THR B N 1
ATOM 2485 C CA . THR B 1 60 ? -0.814 -2.98 -15.555 1 95.19 60 THR B CA 1
ATOM 2486 C C . THR B 1 60 ? -1.694 -2.422 -16.672 1 95.19 60 THR B C 1
ATOM 2488 O O . THR B 1 60 ? -2.432 -3.17 -17.312 1 95.19 60 THR B O 1
ATOM 2491 N N . GLY B 1 61 ? -1.669 -1.095 -16.828 1 92.31 61 GLY B N 1
ATOM 2492 C CA . GLY B 1 61 ? -2.512 -0.448 -17.812 1 92.31 61 GLY B CA 1
ATOM 2493 C C . GLY B 1 61 ? -3.975 -0.403 -17.422 1 92.31 61 GLY B C 1
ATOM 2494 O O . GLY B 1 61 ? -4.832 -0.063 -18.234 1 92.31 61 GLY B O 1
ATOM 2495 N N . LEU B 1 62 ? -4.297 -0.771 -16.219 1 92.62 62 LEU B N 1
ATOM 2496 C CA . LEU B 1 62 ? -5.672 -0.741 -15.734 1 92.62 62 LEU B CA 1
ATOM 2497 C C . LEU B 1 62 ? -6.105 0.686 -15.414 1 92.62 62 LEU B C 1
ATOM 2499 O O . LEU B 1 62 ? -5.27 1.532 -15.086 1 92.62 62 LEU B O 1
ATOM 2503 N N . LYS B 1 63 ? -7.355 0.92 -15.477 1 90.25 63 LYS B N 1
ATOM 2504 C CA . LYS B 1 63 ? -7.898 2.266 -15.312 1 90.25 63 LYS B CA 1
ATOM 2505 C C . LYS B 1 63 ? -8.266 2.535 -13.859 1 90.25 63 LYS B C 1
ATOM 2507 O O . LYS B 1 63 ? -8.336 1.609 -13.047 1 90.25 63 LYS B O 1
ATOM 2512 N N . THR B 1 64 ? -8.461 3.865 -13.586 1 91.19 64 THR B N 1
ATOM 2513 C CA . THR B 1 64 ? -8.93 4.281 -12.273 1 91.19 64 THR B CA 1
ATOM 2514 C C . THR B 1 64 ? -10.211 3.549 -11.898 1 91.19 64 THR B C 1
ATOM 2516 O O . THR B 1 64 ? -11.148 3.469 -12.695 1 91.19 64 THR B O 1
ATOM 2519 N N . GLY B 1 65 ? -10.219 2.945 -10.766 1 93 65 GLY B N 1
ATOM 2520 C CA . GLY B 1 65 ? -11.398 2.246 -10.297 1 93 65 GLY B CA 1
ATOM 2521 C C . GLY B 1 65 ? -11.312 0.742 -10.461 1 93 65 GLY B C 1
ATOM 2522 O O . GLY B 1 65 ? -12.109 -0.002 -9.883 1 93 65 GLY B O 1
ATOM 2523 N N . GLU B 1 66 ? -10.258 0.221 -11.117 1 94.62 66 GLU B N 1
ATOM 2524 C CA . GLU B 1 66 ? -10.227 -1.197 -11.453 1 94.62 66 GLU B CA 1
ATOM 2525 C C . GLU B 1 66 ? -9.273 -1.964 -10.539 1 94.62 66 GLU B C 1
ATOM 2527 O O . GLU B 1 66 ? -9.336 -3.193 -10.461 1 94.62 66 GLU B O 1
ATOM 2532 N N . LEU B 1 67 ? -8.438 -1.219 -9.859 1 96.19 67 LEU B N 1
ATOM 2533 C CA . LEU B 1 67 ? -7.344 -1.862 -9.148 1 96.19 67 LEU B CA 1
ATOM 2534 C C . LEU B 1 67 ? -7.316 -1.424 -7.684 1 96.19 67 LEU B C 1
ATOM 2536 O O . LEU B 1 67 ? -6.953 -0.285 -7.383 1 96.19 67 LEU B O 1
ATOM 2540 N N . PHE B 1 68 ? -7.809 -2.352 -6.754 1 98.12 68 PHE B N 1
ATOM 2541 C CA . PHE B 1 68 ? -7.582 -2.188 -5.324 1 98.12 68 PHE B CA 1
ATOM 2542 C C . PHE B 1 68 ? -6.145 -2.537 -4.961 1 98.12 68 PHE B C 1
ATOM 2544 O O . PHE B 1 68 ? -5.605 -3.541 -5.434 1 98.12 68 PHE B O 1
ATOM 2551 N N . VAL B 1 69 ? -5.395 -1.637 -4.109 1 98.5 69 VAL B N 1
ATOM 2552 C CA . VAL B 1 69 ? -3.941 -1.758 -4.098 1 98.5 69 VAL B CA 1
ATOM 2553 C C . VAL B 1 69 ? -3.439 -1.808 -2.656 1 98.5 69 VAL B C 1
ATOM 2555 O O . VAL B 1 69 ? -3.908 -1.051 -1.803 1 98.5 69 VAL B O 1
ATOM 2558 N N . HIS B 1 70 ? -2.615 -2.717 -2.371 1 98.75 70 HIS B N 1
ATOM 2559 C CA . HIS B 1 70 ? -1.782 -2.779 -1.175 1 98.75 70 HIS B CA 1
ATOM 2560 C C . HIS B 1 70 ? -0.308 -2.914 -1.538 1 98.75 70 HIS B C 1
ATOM 2562 O O . HIS B 1 70 ? 0.076 -3.832 -2.266 1 98.75 70 HIS B O 1
ATOM 2568 N N . ARG B 1 71 ? 0.527 -1.99 -1.065 1 98.5 71 ARG B N 1
ATOM 2569 C CA . ARG B 1 71 ? 1.952 -2.029 -1.378 1 98.5 71 ARG B CA 1
ATOM 2570 C C . ARG B 1 71 ? 2.793 -1.975 -0.107 1 98.5 71 ARG B C 1
ATOM 2572 O O . ARG B 1 71 ? 2.535 -1.158 0.78 1 98.5 71 ARG B O 1
ATOM 2579 N N . ASN B 1 72 ? 3.742 -2.867 -0.01 1 98.56 72 ASN B N 1
ATOM 2580 C CA . ASN B 1 72 ? 4.684 -2.945 1.101 1 98.56 72 ASN B CA 1
ATOM 2581 C C . ASN B 1 72 ? 6.07 -3.379 0.631 1 98.56 72 ASN B C 1
ATOM 2583 O O . ASN B 1 72 ? 6.348 -3.387 -0.569 1 98.56 72 ASN B O 1
ATOM 2587 N N . ILE B 1 73 ? 6.957 -3.635 1.651 1 97.94 73 ILE B N 1
ATOM 2588 C CA . ILE B 1 73 ? 8.312 -4.023 1.281 1 97.94 73 ILE B CA 1
ATOM 2589 C C . ILE B 1 73 ? 8.305 -5.434 0.689 1 97.94 73 ILE B C 1
ATOM 2591 O O . ILE B 1 73 ? 7.973 -6.398 1.377 1 97.94 73 ILE B O 1
ATOM 2595 N N . ALA B 1 74 ? 8.578 -5.555 -0.624 1 98.38 74 ALA B N 1
ATOM 2596 C CA . ALA B 1 74 ? 8.805 -6.816 -1.325 1 98.38 74 ALA B CA 1
ATOM 2597 C C . ALA B 1 74 ? 7.5 -7.594 -1.486 1 98.38 74 ALA B C 1
ATOM 2599 O O . ALA B 1 74 ? 7.504 -8.828 -1.472 1 98.38 74 ALA B O 1
ATOM 2600 N N . ASN B 1 75 ? 6.402 -6.871 -1.529 1 98.56 75 ASN B N 1
ATOM 2601 C CA . ASN B 1 75 ? 5.121 -7.5 -1.823 1 98.56 75 ASN B CA 1
ATOM 2602 C C . ASN B 1 75 ? 4.859 -8.695 -0.914 1 98.56 75 ASN B C 1
ATOM 2604 O O . ASN B 1 75 ? 4.512 -9.781 -1.39 1 98.56 75 ASN B O 1
ATOM 2608 N N . THR B 1 76 ? 4.992 -8.523 0.334 1 98.56 76 THR B N 1
ATOM 2609 C CA . THR B 1 76 ? 4.969 -9.633 1.279 1 98.56 76 THR B CA 1
ATOM 2610 C C . THR B 1 76 ? 3.561 -9.844 1.829 1 98.56 76 THR B C 1
ATOM 2612 O O . THR B 1 76 ? 2.863 -8.883 2.152 1 98.56 76 THR B O 1
ATOM 2615 N N . VAL B 1 77 ? 3.156 -11.133 1.89 1 98.38 77 VAL B N 1
ATOM 2616 C CA . VAL B 1 77 ? 1.863 -11.555 2.416 1 98.38 77 VAL B CA 1
ATOM 2617 C C . VAL B 1 77 ? 2.068 -12.406 3.67 1 98.38 77 VAL B C 1
ATOM 2619 O O . VAL B 1 77 ? 2.527 -13.547 3.588 1 98.38 77 VAL B O 1
ATOM 2622 N N . ILE B 1 78 ? 1.669 -11.812 4.812 1 96 78 ILE B N 1
ATOM 2623 C CA . ILE B 1 78 ? 1.829 -12.492 6.09 1 96 78 ILE B CA 1
ATOM 2624 C C . ILE B 1 78 ? 0.464 -12.688 6.746 1 96 78 ILE B C 1
ATOM 2626 O O . ILE B 1 78 ? -0.293 -11.727 6.914 1 96 78 ILE B O 1
ATOM 2630 N N . GLN B 1 79 ? 0.17 -13.828 7.223 1 90.81 79 GLN B N 1
ATOM 2631 C CA . GLN B 1 79 ? -1.154 -14.203 7.707 1 90.81 79 GLN B CA 1
ATOM 2632 C C . GLN B 1 79 ? -1.502 -13.469 8.992 1 90.81 79 GLN B C 1
ATOM 2634 O O . GLN B 1 79 ? -2.674 -13.211 9.273 1 90.81 79 GLN B O 1
ATOM 2639 N N . SER B 1 80 ? -0.509 -13.141 9.758 1 91.75 80 SER B N 1
ATOM 2640 C CA . SER B 1 80 ? -0.779 -12.5 11.031 1 91.75 80 SER B CA 1
ATOM 2641 C C . SER B 1 80 ? -0.712 -10.977 10.914 1 91.75 80 SER B C 1
ATOM 2643 O O . SER B 1 80 ? -0.86 -10.266 11.906 1 91.75 80 SER B O 1
ATOM 2645 N N . ASP B 1 81 ? -0.44 -10.492 9.758 1 96.12 81 ASP B N 1
ATOM 2646 C CA . ASP B 1 81 ? -0.389 -9.055 9.5 1 96.12 81 ASP B CA 1
ATOM 2647 C C . ASP B 1 81 ? -1.792 -8.484 9.312 1 96.12 81 ASP B C 1
ATOM 2649 O O . ASP B 1 81 ? -2.355 -8.547 8.219 1 96.12 81 ASP B O 1
ATOM 2653 N N . VAL B 1 82 ? -2.314 -7.781 10.336 1 95.56 82 VAL B N 1
ATOM 2654 C CA . VAL B 1 82 ? -3.686 -7.281 10.312 1 95.56 82 VAL B CA 1
ATOM 2655 C C . VAL B 1 82 ? -3.826 -6.211 9.234 1 95.56 82 VAL B C 1
ATOM 2657 O O . VAL B 1 82 ? -4.887 -6.074 8.617 1 95.56 82 VAL B O 1
ATOM 2660 N N . ASN B 1 83 ? -2.754 -5.477 8.961 1 97.62 83 ASN B N 1
ATOM 2661 C CA . ASN B 1 83 ? -2.725 -4.492 7.883 1 97.62 83 ASN B CA 1
ATOM 2662 C C . ASN B 1 83 ? -3.082 -5.121 6.539 1 97.62 83 ASN B C 1
ATOM 2664 O O . ASN B 1 83 ? -4.086 -4.758 5.926 1 97.62 83 ASN B O 1
ATOM 2668 N N . LEU B 1 84 ? -2.438 -6.125 6.164 1 97.81 84 LEU B N 1
ATOM 2669 C CA . LEU B 1 84 ? -2.676 -6.844 4.914 1 97.81 84 LEU B CA 1
ATOM 2670 C C . LEU B 1 84 ? -4.004 -7.586 4.961 1 97.81 84 LEU B C 1
ATOM 2672 O O . LEU B 1 84 ? -4.77 -7.566 3.992 1 97.81 84 LEU B O 1
ATOM 2676 N N . LEU B 1 85 ? -4.297 -8.219 6.082 1 96.81 85 LEU B N 1
ATOM 2677 C CA . LEU B 1 85 ? -5.496 -9.039 6.199 1 96.81 85 LEU B CA 1
ATOM 2678 C C . LEU B 1 85 ? -6.75 -8.188 6.023 1 96.81 85 LEU B C 1
ATOM 2680 O O . LEU B 1 85 ? -7.727 -8.633 5.41 1 96.81 85 LEU B O 1
ATOM 2684 N N . SER B 1 86 ? -6.695 -7.031 6.609 1 96.94 86 SER B N 1
ATOM 2685 C CA . SER B 1 86 ? -7.852 -6.152 6.48 1 96.94 86 SER B CA 1
ATOM 2686 C C . SER B 1 86 ? -8.094 -5.766 5.023 1 96.94 86 SER B C 1
ATOM 2688 O O . SER B 1 86 ? -9.242 -5.676 4.582 1 96.94 86 SER B O 1
ATOM 2690 N N . VAL B 1 87 ? -7.047 -5.551 4.266 1 98.06 87 VAL B N 1
ATOM 2691 C CA . VAL B 1 87 ? -7.141 -5.219 2.848 1 98.06 87 VAL B CA 1
ATOM 2692 C C . VAL B 1 87 ? -7.734 -6.395 2.078 1 98.06 87 VAL B C 1
ATOM 2694 O O . VAL B 1 87 ? -8.656 -6.223 1.275 1 98.06 87 VAL B O 1
ATOM 2697 N N . VAL B 1 88 ? -7.223 -7.555 2.369 1 97.88 88 VAL B N 1
ATOM 2698 C CA . VAL B 1 88 ? -7.668 -8.758 1.668 1 97.88 88 VAL B CA 1
ATOM 2699 C C . VAL B 1 88 ? -9.133 -9.023 1.986 1 97.88 88 VAL B C 1
ATOM 2701 O O . VAL B 1 88 ? -9.93 -9.297 1.086 1 97.88 88 VAL B O 1
ATOM 2704 N N . GLU B 1 89 ? -9.523 -8.93 3.225 1 96 89 GLU B N 1
ATOM 2705 C CA . GLU B 1 89 ? -10.898 -9.164 3.633 1 96 89 GLU B CA 1
ATOM 2706 C C . GLU B 1 89 ? -11.844 -8.156 2.984 1 96 89 GLU B C 1
ATOM 2708 O O . GLU B 1 89 ? -12.914 -8.531 2.49 1 96 89 GLU B O 1
ATOM 2713 N N . PHE B 1 90 ? -11.422 -6.934 3.006 1 96.44 90 PHE B N 1
ATOM 2714 C CA . PHE B 1 90 ? -12.266 -5.922 2.379 1 96.44 90 PHE B CA 1
ATOM 2715 C C . PHE B 1 90 ? -12.414 -6.191 0.887 1 96.44 90 PHE B C 1
ATOM 2717 O O . PHE B 1 90 ? -13.523 -6.137 0.35 1 96.44 90 PHE B O 1
ATOM 2724 N N . ALA B 1 91 ? -11.352 -6.477 0.2 1 97.31 91 ALA B N 1
ATOM 2725 C CA . ALA B 1 91 ? -11.336 -6.707 -1.242 1 97.31 91 ALA B CA 1
ATOM 2726 C C . ALA B 1 91 ? -12.195 -7.91 -1.615 1 97.31 91 ALA B C 1
ATOM 2728 O O . ALA B 1 91 ? -12.969 -7.859 -2.574 1 97.31 91 ALA B O 1
ATOM 2729 N N . VAL B 1 92 ? -12.109 -8.961 -0.85 1 96.94 92 VAL B N 1
ATOM 2730 C CA . VAL B 1 92 ? -12.719 -10.242 -1.211 1 96.94 92 VAL B CA 1
ATOM 2731 C C . VAL B 1 92 ? -14.172 -10.273 -0.736 1 96.94 92 VAL B C 1
ATOM 2733 O O . VAL B 1 92 ? -15.07 -10.641 -1.492 1 96.94 92 VAL B O 1
ATOM 2736 N N . GLU B 1 93 ? -14.422 -9.773 0.436 1 93.69 93 GLU B N 1
ATOM 2737 C CA . GLU B 1 93 ? -15.742 -9.961 1.029 1 93.69 93 GLU B CA 1
ATOM 2738 C C . GLU B 1 93 ? -16.641 -8.758 0.755 1 93.69 93 GLU B C 1
ATOM 2740 O O . GLU B 1 93 ? -17.875 -8.898 0.688 1 93.69 93 GLU B O 1
ATOM 2745 N N . HIS B 1 94 ? -16.047 -7.664 0.611 1 91.44 94 HIS B N 1
ATOM 2746 C CA . HIS B 1 94 ? -16.875 -6.473 0.449 1 91.44 94 HIS B CA 1
ATOM 2747 C C . HIS B 1 94 ? -16.891 -6.004 -1.001 1 91.44 94 HIS B C 1
ATOM 2749 O O . HIS B 1 94 ? -17.938 -5.621 -1.525 1 91.44 94 HIS B O 1
ATOM 2755 N N . LEU B 1 95 ? -15.734 -6.062 -1.634 1 95 95 LEU B N 1
ATOM 2756 C CA . LEU B 1 95 ? -15.664 -5.574 -3.006 1 95 95 LEU B CA 1
ATOM 2757 C C . LEU B 1 95 ? -15.781 -6.727 -4 1 95 95 LEU B C 1
ATOM 2759 O O . LEU B 1 95 ? -16.016 -6.5 -5.188 1 95 95 LEU B O 1
ATOM 2763 N N . HIS B 1 96 ? -15.562 -7.949 -3.588 1 96.06 96 HIS B N 1
ATOM 2764 C CA . HIS B 1 96 ? -15.734 -9.164 -4.371 1 96.06 96 HIS B CA 1
ATOM 2765 C C . HIS B 1 96 ? -14.836 -9.156 -5.605 1 96.06 96 HIS B C 1
ATOM 2767 O O . HIS B 1 96 ? -15.297 -9.438 -6.715 1 96.06 96 HIS B O 1
ATOM 2773 N N . VAL B 1 97 ? -13.609 -8.836 -5.406 1 97.12 97 VAL B N 1
ATOM 2774 C CA . VAL B 1 97 ? -12.641 -8.867 -6.5 1 97.12 97 VAL B CA 1
ATOM 2775 C C . VAL B 1 97 ? -12.562 -10.273 -7.09 1 97.12 97 VAL B C 1
ATOM 2777 O O . VAL B 1 97 ? -12.719 -11.258 -6.367 1 97.12 97 VAL B O 1
ATOM 2780 N N . ARG B 1 98 ? -12.25 -10.336 -8.367 1 96.62 98 ARG B N 1
ATOM 2781 C CA . ARG B 1 98 ? -12.211 -11.617 -9.07 1 96.62 98 ARG B CA 1
ATOM 2782 C C . ARG B 1 98 ? -10.781 -12.148 -9.156 1 96.62 98 ARG B C 1
ATOM 2784 O O . ARG B 1 98 ? -10.57 -13.352 -9.305 1 96.62 98 ARG B O 1
ATOM 2791 N N . HIS B 1 99 ? -9.859 -11.219 -9.102 1 97.69 99 HIS B N 1
ATOM 2792 C CA . HIS B 1 99 ? -8.445 -11.57 -9.234 1 97.69 99 HIS B CA 1
ATOM 2793 C C . HIS B 1 99 ? -7.605 -10.906 -8.148 1 97.69 99 HIS B C 1
ATOM 2795 O O . HIS B 1 99 ? -7.859 -9.758 -7.777 1 97.69 99 HIS B O 1
ATOM 2801 N N . ILE B 1 100 ? -6.617 -11.648 -7.629 1 98.5 100 ILE B N 1
ATOM 2802 C CA . ILE B 1 100 ? -5.574 -11.07 -6.785 1 98.5 100 ILE B CA 1
ATOM 2803 C C . ILE B 1 100 ? -4.211 -11.273 -7.445 1 98.5 100 ILE B C 1
ATOM 2805 O O . ILE B 1 100 ? -3.855 -12.391 -7.828 1 98.5 100 ILE B O 1
ATOM 2809 N N . ILE B 1 101 ? -3.531 -10.18 -7.578 1 98.62 101 ILE B N 1
ATOM 2810 C CA . ILE B 1 101 ? -2.201 -10.195 -8.172 1 98.62 101 ILE B CA 1
ATOM 2811 C C . ILE B 1 101 ? -1.149 -9.945 -7.094 1 98.62 101 ILE B C 1
ATOM 2813 O O . ILE B 1 101 ? -1.237 -8.961 -6.352 1 98.62 101 ILE B O 1
ATOM 2817 N N . VAL B 1 102 ? -0.239 -10.852 -6.926 1 98.88 102 VAL B N 1
ATOM 2818 C CA . VAL B 1 102 ? 0.999 -10.586 -6.199 1 98.88 102 VAL B CA 1
ATOM 2819 C C . VAL B 1 102 ? 2.119 -10.266 -7.188 1 98.88 102 VAL B C 1
ATOM 2821 O O . VAL B 1 102 ? 2.486 -11.109 -8.008 1 98.88 102 VAL B O 1
ATOM 2824 N N . CYS B 1 103 ? 2.678 -9.062 -7.086 1 98.88 103 CYS B N 1
ATOM 2825 C CA . CYS B 1 103 ? 3.623 -8.641 -8.109 1 98.88 103 CYS B CA 1
ATOM 2826 C C . CYS B 1 103 ? 4.965 -8.258 -7.496 1 98.88 103 CYS B C 1
ATOM 2828 O O . CYS B 1 103 ? 5.062 -7.25 -6.797 1 98.88 103 CYS B O 1
ATOM 2830 N N . GLY B 1 104 ? 5.969 -9.062 -7.73 1 98.69 104 GLY B N 1
ATOM 2831 C CA . GLY B 1 104 ? 7.336 -8.68 -7.426 1 98.69 104 GLY B CA 1
ATOM 2832 C C . GLY B 1 104 ? 8.008 -7.926 -8.555 1 98.69 104 GLY B C 1
ATOM 2833 O O . GLY B 1 104 ? 7.363 -7.578 -9.547 1 98.69 104 GLY B O 1
ATOM 2834 N N . HIS B 1 105 ? 9.25 -7.613 -8.383 1 98.12 105 HIS B N 1
ATOM 2835 C CA . HIS B 1 105 ? 9.961 -6.91 -9.445 1 98.12 105 HIS B CA 1
ATOM 2836 C C . HIS B 1 105 ? 11.461 -7.191 -9.383 1 98.12 105 HIS B C 1
ATOM 2838 O O . HIS B 1 105 ? 12 -7.457 -8.312 1 98.12 105 HIS B O 1
ATOM 2844 N N . SER B 1 106 ? 12.055 -7.133 -10.555 1 96.56 106 SER B N 1
ATOM 2845 C CA . SER B 1 106 ? 13.508 -7.277 -10.609 1 96.56 106 SER B CA 1
ATOM 2846 C C . SER B 1 106 ? 14.203 -6.172 -9.828 1 96.56 106 SER B C 1
ATOM 2848 O O . SER B 1 106 ? 13.672 -5.066 -9.695 1 96.56 106 SER B O 1
ATOM 2850 N N . GLU B 1 107 ? 15.359 -6.523 -9.203 1 94.38 107 GLU B N 1
ATOM 2851 C CA . GLU B 1 107 ? 16.172 -5.59 -8.445 1 94.38 107 GLU B CA 1
ATOM 2852 C C . GLU B 1 107 ? 15.406 -5.031 -7.25 1 94.38 107 GLU B C 1
ATOM 2854 O O . GLU B 1 107 ? 15.477 -3.832 -6.965 1 94.38 107 GLU B O 1
ATOM 2859 N N . CYS B 1 108 ? 14.648 -5.848 -6.66 1 96.62 108 CYS B N 1
ATOM 2860 C CA . CYS B 1 108 ? 13.914 -5.453 -5.461 1 96.62 108 CYS B CA 1
ATOM 2861 C C . CYS B 1 108 ? 14.859 -5.23 -4.289 1 96.62 108 CYS B C 1
ATOM 2863 O O . CYS B 1 108 ? 15.461 -6.18 -3.787 1 96.62 108 CYS B O 1
ATOM 2865 N N . GLY B 1 109 ? 14.93 -4.02 -3.795 1 93.31 109 GLY B N 1
ATOM 2866 C CA . GLY B 1 109 ? 15.805 -3.686 -2.682 1 93.31 109 GLY B CA 1
ATOM 2867 C C . GLY B 1 109 ? 15.492 -4.477 -1.424 1 93.31 109 GLY B C 1
ATOM 2868 O O . GLY B 1 109 ? 16.406 -4.805 -0.654 1 93.31 109 GLY B O 1
ATOM 2869 N N . GLY B 1 110 ? 14.211 -4.758 -1.165 1 94.81 110 GLY B N 1
ATOM 2870 C CA . GLY B 1 110 ? 13.828 -5.559 -0.011 1 94.81 110 GLY B CA 1
ATOM 2871 C C . GLY B 1 110 ? 14.398 -6.965 -0.045 1 94.81 110 GLY B C 1
ATOM 2872 O O . GLY B 1 110 ? 14.938 -7.445 0.954 1 94.81 110 GLY B O 1
ATOM 2873 N N . VAL B 1 111 ? 14.312 -7.609 -1.178 1 96.94 111 VAL B N 1
ATOM 2874 C CA . VAL B 1 111 ? 14.836 -8.961 -1.323 1 96.94 111 VAL B CA 1
ATOM 2875 C C . VAL B 1 111 ? 16.359 -8.938 -1.183 1 96.94 111 VAL B C 1
ATOM 2877 O O . VAL B 1 111 ? 16.938 -9.797 -0.507 1 96.94 111 VAL B O 1
ATOM 2880 N N . ARG B 1 112 ? 16.984 -7.91 -1.759 1 94.5 112 ARG B N 1
ATOM 2881 C CA . ARG B 1 112 ? 18.438 -7.773 -1.638 1 94.5 112 ARG B CA 1
ATOM 2882 C C . ARG B 1 112 ? 18.844 -7.562 -0.184 1 94.5 112 ARG B C 1
ATOM 2884 O O . ARG B 1 112 ? 19.812 -8.164 0.286 1 94.5 112 ARG B O 1
ATOM 2891 N N . ALA B 1 113 ? 18.125 -6.75 0.45 1 93.31 113 ALA B N 1
ATOM 2892 C CA . ALA B 1 113 ? 18.406 -6.48 1.858 1 93.31 113 ALA B CA 1
ATOM 2893 C C . ALA B 1 113 ? 18.266 -7.75 2.695 1 93.31 113 ALA B C 1
ATOM 2895 O O . ALA B 1 113 ? 19.031 -7.965 3.643 1 93.31 113 ALA B O 1
ATOM 2896 N N . ALA B 1 114 ? 17.312 -8.562 2.406 1 94.31 114 ALA B N 1
ATOM 2897 C CA . ALA B 1 114 ? 17.125 -9.82 3.121 1 94.31 114 ALA B CA 1
ATOM 2898 C C . ALA B 1 114 ? 18.312 -10.758 2.912 1 94.31 114 ALA B C 1
ATOM 2900 O O . ALA B 1 114 ? 18.734 -11.438 3.846 1 94.31 114 ALA B O 1
ATOM 2901 N N . MET B 1 115 ? 18.828 -10.742 1.703 1 92.62 115 MET B N 1
ATOM 2902 C CA . MET B 1 115 ? 19.969 -11.602 1.374 1 92.62 115 MET B CA 1
ATOM 2903 C C . MET B 1 115 ? 21.219 -11.148 2.115 1 92.62 115 MET B C 1
ATOM 2905 O O . MET B 1 115 ? 22.062 -11.977 2.49 1 92.62 115 MET B O 1
ATOM 2909 N N . ASN B 1 116 ? 21.266 -9.844 2.398 1 87.88 116 ASN B N 1
ATOM 2910 C CA . ASN B 1 116 ? 22.469 -9.273 3.004 1 87.88 116 ASN B CA 1
ATOM 2911 C C . ASN B 1 116 ? 22.344 -9.203 4.523 1 87.88 116 ASN B C 1
ATOM 2913 O O . ASN B 1 116 ? 23.25 -8.703 5.199 1 87.88 116 ASN B O 1
ATOM 2917 N N . ARG B 1 117 ? 21.375 -9.648 5.113 1 80.19 117 ARG B N 1
ATOM 2918 C CA . ARG B 1 117 ? 21.141 -9.75 6.551 1 80.19 117 ARG B CA 1
ATOM 2919 C C . ARG B 1 117 ? 21.172 -8.375 7.215 1 80.19 117 ARG B C 1
ATOM 2921 O O . ARG B 1 117 ? 21.859 -8.188 8.219 1 80.19 117 ARG B O 1
ATOM 2928 N N . LEU B 1 118 ? 20.531 -7.473 6.715 1 74.81 118 LEU B N 1
ATOM 2929 C CA . LEU B 1 118 ? 20.469 -6.129 7.273 1 74.81 118 LEU B CA 1
ATOM 2930 C C . LEU B 1 118 ? 19.812 -6.141 8.648 1 74.81 118 LEU B C 1
ATOM 2932 O O . LEU B 1 118 ? 18.734 -6.711 8.828 1 74.81 118 LEU B O 1
ATOM 2936 N N . ASP B 1 119 ? 20.516 -5.66 9.625 1 76.44 119 ASP B N 1
ATOM 2937 C CA . ASP B 1 119 ? 20.016 -5.555 10.992 1 76.44 119 ASP B CA 1
ATOM 2938 C C . ASP B 1 119 ? 19.516 -4.145 11.289 1 76.44 119 ASP B C 1
ATOM 2940 O O . ASP B 1 119 ? 20.266 -3.311 11.805 1 76.44 119 ASP B O 1
ATOM 2944 N N . LYS B 1 120 ? 18.281 -3.943 10.953 1 78 120 LYS B N 1
ATOM 2945 C CA . LYS B 1 120 ? 17.734 -2.604 11.148 1 78 120 LYS B CA 1
ATOM 2946 C C . LYS B 1 120 ? 16.312 -2.668 11.68 1 78 120 LYS B C 1
ATOM 2948 O O . LYS B 1 120 ? 15.352 -2.623 10.906 1 78 120 LYS B O 1
ATOM 2953 N N . GLY B 1 121 ? 16.141 -2.781 12.977 1 82.5 121 GLY B N 1
ATOM 2954 C CA . GLY B 1 121 ? 14.883 -2.588 13.664 1 82.5 121 GLY B CA 1
ATOM 2955 C C . GLY B 1 121 ? 13.742 -3.385 13.062 1 82.5 121 GLY B C 1
ATOM 2956 O O . GLY B 1 121 ? 13.859 -4.598 12.867 1 82.5 121 GLY B O 1
ATOM 2957 N N . ALA B 1 122 ? 12.562 -2.717 12.828 1 83.19 122 ALA B N 1
ATOM 2958 C CA . ALA B 1 122 ? 11.344 -3.332 12.289 1 83.19 122 ALA B CA 1
ATOM 2959 C C . ALA B 1 122 ? 11.578 -3.871 10.883 1 83.19 122 ALA B C 1
ATOM 2961 O O . ALA B 1 122 ? 11.016 -4.902 10.508 1 83.19 122 ALA B O 1
ATOM 2962 N N . LEU B 1 123 ? 12.406 -3.207 10.172 1 89.06 123 LEU B N 1
ATOM 2963 C CA . LEU B 1 123 ? 12.719 -3.658 8.82 1 89.06 123 LEU B CA 1
ATOM 2964 C C . LEU B 1 123 ? 13.391 -5.027 8.844 1 89.06 123 LEU B C 1
ATOM 2966 O O . LEU B 1 123 ? 13.055 -5.902 8.047 1 89.06 123 LEU B O 1
ATOM 2970 N N . SER B 1 124 ? 14.25 -5.207 9.789 1 90.81 124 SER B N 1
ATOM 2971 C CA . SER B 1 124 ? 14.922 -6.5 9.914 1 90.81 124 SER B CA 1
ATOM 2972 C C . SER B 1 124 ? 13.922 -7.609 10.211 1 90.81 124 SER B C 1
ATOM 2974 O O . SER B 1 124 ? 14.008 -8.703 9.648 1 90.81 124 SER B O 1
ATOM 2976 N N . SER B 1 125 ? 13.055 -7.312 11.078 1 91.56 125 SER B N 1
ATOM 2977 C CA . SER B 1 125 ? 12.023 -8.289 11.406 1 91.56 125 SER B CA 1
ATOM 2978 C C . SER B 1 125 ? 11.164 -8.617 10.195 1 91.56 125 SER B C 1
ATOM 2980 O O . SER B 1 125 ? 10.844 -9.781 9.945 1 91.56 125 SER B O 1
ATOM 2982 N N . TRP B 1 126 ? 10.766 -7.609 9.492 1 95.44 126 TRP B N 1
ATOM 2983 C CA . TRP B 1 126 ? 9.953 -7.785 8.289 1 95.44 126 TRP B CA 1
ATOM 2984 C C . TRP B 1 126 ? 10.695 -8.617 7.25 1 95.44 126 TRP B C 1
ATOM 2986 O O . TRP B 1 126 ? 10.133 -9.547 6.668 1 95.44 126 TRP B O 1
ATOM 2996 N N . LEU B 1 127 ? 11.984 -8.359 7.086 1 95.25 127 LEU B N 1
ATOM 2997 C CA . LEU B 1 127 ? 12.797 -9.062 6.098 1 95.25 127 LEU B CA 1
ATOM 2998 C C . LEU B 1 127 ? 12.992 -10.523 6.488 1 95.25 127 LEU B C 1
ATOM 3000 O O . LEU B 1 127 ? 13.344 -11.352 5.645 1 95.25 127 LEU B O 1
ATOM 3004 N N . GLY B 1 128 ? 12.742 -10.82 7.738 1 95.31 128 GLY B N 1
ATOM 3005 C CA . GLY B 1 128 ? 12.758 -12.203 8.188 1 95.31 128 GLY B CA 1
ATOM 3006 C C . GLY B 1 128 ? 11.797 -13.086 7.406 1 95.31 128 GLY B C 1
ATOM 3007 O O . GLY B 1 128 ? 12.07 -14.273 7.207 1 95.31 128 GLY B O 1
ATOM 3008 N N . HIS B 1 129 ? 10.734 -12.539 6.957 1 96.56 129 HIS B N 1
ATOM 3009 C CA . HIS B 1 129 ? 9.766 -13.305 6.184 1 96.56 129 HIS B CA 1
ATOM 3010 C C . HIS B 1 129 ? 10.344 -13.734 4.84 1 96.56 129 HIS B C 1
ATOM 3012 O O . HIS B 1 129 ? 10.031 -14.812 4.336 1 96.56 129 HIS B O 1
ATOM 3018 N N . ILE B 1 130 ? 11.117 -12.859 4.219 1 97.12 130 ILE B N 1
ATOM 3019 C CA . ILE B 1 130 ? 11.781 -13.188 2.963 1 97.12 130 ILE B CA 1
ATOM 3020 C C . ILE B 1 130 ? 12.883 -14.211 3.215 1 97.12 130 ILE B C 1
ATOM 3022 O O . ILE B 1 130 ? 13.078 -15.125 2.414 1 97.12 130 ILE B O 1
ATOM 3026 N N . ARG B 1 131 ? 13.586 -14.078 4.305 1 96.5 131 ARG B N 1
ATOM 3027 C CA . ARG B 1 131 ? 14.602 -15.062 4.68 1 96.5 131 ARG B CA 1
ATOM 3028 C C . ARG B 1 131 ? 13.984 -16.438 4.914 1 96.5 131 ARG B C 1
ATOM 3030 O O . ARG B 1 131 ? 14.602 -17.453 4.629 1 96.5 131 ARG B O 1
ATOM 3037 N N . ASP B 1 132 ? 12.789 -16.453 5.449 1 97.12 132 ASP B N 1
ATOM 3038 C CA . ASP B 1 132 ? 12.078 -17.719 5.605 1 97.12 132 ASP B CA 1
ATOM 3039 C C . ASP B 1 132 ? 11.844 -18.391 4.25 1 97.12 132 ASP B C 1
ATOM 3041 O O . ASP B 1 132 ? 11.914 -19.609 4.133 1 97.12 132 ASP B O 1
ATOM 3045 N N . VAL B 1 133 ? 11.492 -17.609 3.229 1 97.88 133 VAL B N 1
ATOM 3046 C CA . VAL B 1 133 ? 11.352 -18.156 1.881 1 97.88 133 VAL B CA 1
ATOM 3047 C C . VAL B 1 133 ? 12.688 -18.734 1.411 1 97.88 133 VAL B C 1
ATOM 3049 O O . VAL B 1 133 ? 12.734 -19.828 0.842 1 97.88 133 VAL B O 1
ATOM 3052 N N . HIS B 1 134 ? 13.734 -17.953 1.649 1 97.12 134 HIS B N 1
ATOM 3053 C CA . HIS B 1 134 ? 15.07 -18.453 1.323 1 97.12 134 HIS B CA 1
ATOM 3054 C C . HIS B 1 134 ? 15.344 -19.797 1.982 1 97.12 134 HIS B C 1
ATOM 3056 O O . HIS B 1 134 ? 15.828 -20.719 1.332 1 97.12 134 HIS B O 1
ATOM 3062 N N . ARG B 1 135 ? 15.062 -19.891 3.24 1 96.75 135 ARG B N 1
ATOM 3063 C CA . ARG B 1 135 ? 15.258 -21.125 4 1 96.75 135 ARG B CA 1
ATOM 3064 C C . ARG B 1 135 ? 14.469 -22.281 3.389 1 96.75 135 ARG B C 1
ATOM 3066 O O . ARG B 1 135 ? 14.992 -23.391 3.23 1 96.75 135 ARG B O 1
ATOM 3073 N N . LEU B 1 136 ? 13.227 -22.031 3.039 1 96.44 136 LEU B N 1
ATOM 3074 C CA . LEU B 1 136 ? 12.328 -23.031 2.484 1 96.44 136 LEU B CA 1
ATOM 3075 C C . LEU B 1 136 ? 12.883 -23.609 1.183 1 96.44 136 LEU B C 1
ATOM 3077 O O . LEU B 1 136 ? 12.672 -24.781 0.874 1 96.44 136 LEU B O 1
ATOM 3081 N N . HIS B 1 137 ? 13.594 -22.781 0.448 1 97.81 137 HIS B N 1
ATOM 3082 C CA . HIS B 1 137 ? 14.102 -23.188 -0.858 1 97.81 137 HIS B CA 1
ATOM 3083 C C . HIS B 1 137 ? 15.625 -23.203 -0.877 1 97.81 137 HIS B C 1
ATOM 3085 O O . HIS B 1 137 ? 16.234 -22.906 -1.898 1 97.81 137 HIS B O 1
ATOM 3091 N N . LEU B 1 138 ? 16.203 -23.469 0.224 1 97.38 138 LEU B N 1
ATOM 3092 C CA . LEU B 1 138 ? 17.641 -23.375 0.427 1 97.38 138 LEU B CA 1
ATOM 3093 C C . LEU B 1 138 ? 18.391 -24.234 -0.589 1 97.38 138 LEU B C 1
ATOM 3095 O O . LEU B 1 138 ? 19.344 -23.781 -1.205 1 97.38 138 LEU B O 1
ATOM 3099 N N . ASP B 1 139 ? 17.984 -25.5 -0.779 1 97.81 139 ASP B N 1
ATOM 3100 C CA . ASP B 1 139 ? 18.672 -26.422 -1.678 1 97.81 139 ASP B CA 1
ATOM 3101 C C . ASP B 1 139 ? 18.672 -25.891 -3.109 1 97.81 139 ASP B C 1
ATOM 3103 O O . ASP B 1 139 ? 19.719 -25.891 -3.777 1 97.81 139 ASP B O 1
ATOM 3107 N N . GLU B 1 140 ? 17.422 -25.453 -3.543 1 97.69 140 GLU B N 1
ATOM 3108 C CA . GLU B 1 140 ? 17.312 -24.906 -4.895 1 97.69 140 GLU B CA 1
ATOM 3109 C C . GLU B 1 140 ? 18.203 -23.672 -5.062 1 97.69 140 GLU B C 1
ATOM 3111 O O . GLU B 1 140 ? 18.938 -23.562 -6.055 1 97.69 140 GLU B O 1
ATOM 3116 N N . LEU B 1 141 ? 18.219 -22.766 -4.125 1 97.75 141 LEU B N 1
ATOM 3117 C CA . LEU B 1 141 ? 18.953 -21.5 -4.223 1 97.75 141 LEU B CA 1
ATOM 3118 C C . LEU B 1 141 ? 20.453 -21.734 -4.086 1 97.75 141 LEU B C 1
ATOM 3120 O O . LEU B 1 141 ? 21.25 -21.078 -4.754 1 97.75 141 LEU B O 1
ATOM 3124 N N . SER B 1 142 ? 20.844 -22.703 -3.271 1 96.56 142 SER B N 1
ATOM 3125 C CA . SER B 1 142 ? 22.25 -23.016 -3.062 1 96.56 142 SER B CA 1
ATOM 3126 C C . SER B 1 142 ? 22.875 -23.625 -4.312 1 96.56 142 SER B C 1
ATOM 3128 O O . SER B 1 142 ? 24.094 -23.562 -4.504 1 96.56 142 SER B O 1
ATOM 3130 N N . ALA B 1 143 ? 22.078 -24.234 -5.078 1 98 143 ALA B N 1
ATOM 3131 C CA . ALA B 1 143 ? 22.562 -24.875 -6.297 1 98 143 ALA B CA 1
ATOM 3132 C C . ALA B 1 143 ? 22.859 -23.859 -7.387 1 98 143 ALA B C 1
ATOM 3134 O O . ALA B 1 143 ? 23.5 -24.188 -8.391 1 98 143 ALA B O 1
ATOM 3135 N N . ILE B 1 144 ? 22.438 -22.594 -7.164 1 97.75 144 ILE B N 1
ATOM 3136 C CA . ILE B 1 144 ? 22.703 -21.516 -8.125 1 97.75 144 ILE B CA 1
ATOM 3137 C C . ILE B 1 144 ? 23.984 -20.781 -7.742 1 97.75 144 ILE B C 1
ATOM 3139 O O . ILE B 1 144 ? 24.016 -20.047 -6.754 1 97.75 144 ILE B O 1
ATOM 3143 N N . ASP B 1 145 ? 25.047 -20.875 -8.547 1 96.19 145 ASP B N 1
ATOM 3144 C CA . ASP B 1 145 ? 26.359 -20.328 -8.211 1 96.19 145 ASP B CA 1
ATOM 3145 C C . ASP B 1 145 ? 26.406 -18.828 -8.398 1 96.19 145 ASP B C 1
ATOM 3147 O O . ASP B 1 145 ? 27 -18.109 -7.594 1 96.19 145 ASP B O 1
ATOM 3151 N N . ASN B 1 146 ? 25.75 -18.391 -9.438 1 97.25 146 ASN B N 1
ATOM 3152 C CA . ASN B 1 146 ? 25.75 -16.953 -9.727 1 97.25 146 ASN B CA 1
ATOM 3153 C C . ASN B 1 146 ? 24.844 -16.203 -8.758 1 97.25 146 ASN B C 1
ATOM 3155 O O . ASN B 1 146 ? 23.641 -16.453 -8.703 1 97.25 146 ASN B O 1
ATOM 3159 N N . MET B 1 147 ? 25.422 -15.234 -8.055 1 95.31 147 MET B N 1
ATOM 3160 C CA . MET B 1 147 ? 24.703 -14.508 -7 1 95.31 147 MET B CA 1
ATOM 3161 C C . MET B 1 147 ? 23.547 -13.711 -7.578 1 95.31 147 MET B C 1
ATOM 3163 O O . MET B 1 147 ? 22.469 -13.648 -6.973 1 95.31 147 MET B O 1
ATOM 3167 N N . GLU B 1 148 ? 23.719 -13.117 -8.68 1 96.12 148 GLU B N 1
ATOM 3168 C CA . GLU B 1 148 ? 22.656 -12.336 -9.312 1 96.12 148 GLU B CA 1
ATOM 3169 C C . GLU B 1 148 ? 21.516 -13.234 -9.766 1 96.12 148 GLU B C 1
ATOM 3171 O O . GLU B 1 148 ? 20.344 -12.859 -9.68 1 96.12 148 GLU B O 1
ATOM 3176 N N . ALA B 1 149 ? 21.906 -14.375 -10.312 1 97.5 149 ALA B N 1
ATOM 3177 C CA . ALA B 1 149 ? 20.891 -15.344 -10.703 1 97.5 149 ALA B CA 1
ATOM 3178 C C . ALA B 1 149 ? 20.125 -15.852 -9.492 1 97.5 149 ALA B C 1
ATOM 3180 O O . ALA B 1 149 ? 18.906 -16.062 -9.555 1 97.5 149 ALA B O 1
ATOM 3181 N N . ARG B 1 150 ? 20.828 -16.062 -8.406 1 97.44 150 ARG B N 1
ATOM 3182 C CA . ARG B 1 150 ? 20.203 -16.484 -7.156 1 97.44 150 ARG B CA 1
ATOM 3183 C C . ARG B 1 150 ? 19.25 -15.422 -6.637 1 97.44 150 ARG B C 1
ATOM 3185 O O . ARG B 1 1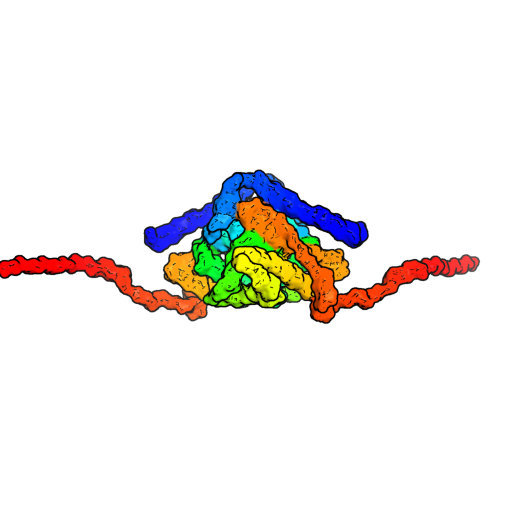50 ? 18.141 -15.734 -6.188 1 97.44 150 ARG B O 1
ATOM 3192 N N . TYR B 1 151 ? 19.703 -14.195 -6.727 1 97.12 151 TYR B N 1
ATOM 3193 C CA . TYR B 1 151 ? 18.906 -13.039 -6.344 1 97.12 151 TYR B CA 1
ATOM 3194 C C . TYR B 1 151 ? 17.625 -12.969 -7.164 1 97.12 151 TYR B C 1
ATOM 3196 O O . TYR B 1 151 ? 16.531 -12.836 -6.609 1 97.12 151 TYR B O 1
ATOM 3204 N N . ARG B 1 152 ? 17.703 -13.18 -8.43 1 97.75 152 ARG B N 1
ATOM 3205 C CA . ARG B 1 152 ? 16.547 -13.148 -9.32 1 97.75 152 ARG B CA 1
ATOM 3206 C C . ARG B 1 152 ? 15.586 -14.281 -9.008 1 97.75 152 ARG B C 1
ATOM 3208 O O . ARG B 1 152 ? 14.367 -14.086 -9.008 1 97.75 152 ARG B O 1
ATOM 3215 N N . ARG B 1 153 ? 16.156 -15.391 -8.781 1 98.5 153 ARG B N 1
ATOM 3216 C CA . ARG B 1 153 ? 15.305 -16.547 -8.469 1 98.5 153 ARG B CA 1
ATOM 3217 C C . ARG B 1 153 ? 14.578 -16.344 -7.145 1 98.5 153 ARG B C 1
ATOM 3219 O O . ARG B 1 153 ? 13.414 -16.734 -7.012 1 98.5 153 ARG B O 1
ATOM 3226 N N . LEU B 1 154 ? 15.227 -15.742 -6.152 1 98.5 154 LEU B N 1
ATOM 3227 C CA . LEU B 1 154 ? 14.586 -15.508 -4.863 1 98.5 154 LEU B CA 1
ATOM 3228 C C . LEU B 1 154 ? 13.43 -14.531 -5.004 1 98.5 154 LEU B C 1
ATOM 3230 O O . LEU B 1 154 ? 12.414 -14.664 -4.32 1 98.5 154 LEU B O 1
ATOM 3234 N N . VAL B 1 155 ? 13.539 -13.555 -5.863 1 98.69 155 VAL B N 1
ATOM 3235 C CA . VAL B 1 155 ? 12.438 -12.641 -6.156 1 98.69 155 VAL B CA 1
ATOM 3236 C C . VAL B 1 155 ? 11.227 -13.438 -6.625 1 98.69 155 VAL B C 1
ATOM 3238 O O . VAL B 1 155 ? 10.109 -13.227 -6.137 1 98.69 155 VAL B O 1
ATOM 3241 N N . GLU B 1 156 ? 11.477 -14.367 -7.504 1 98.69 156 GLU B N 1
ATOM 3242 C CA . GLU B 1 156 ? 10.398 -15.18 -8.055 1 98.69 156 GLU B CA 1
ATOM 3243 C C . GLU B 1 156 ? 9.797 -16.094 -6.992 1 98.69 156 GLU B C 1
ATOM 3245 O O . GLU B 1 156 ? 8.57 -16.203 -6.887 1 98.69 156 GLU B O 1
ATOM 3250 N N . LEU B 1 157 ? 10.672 -16.703 -6.266 1 98.62 157 LEU B N 1
ATOM 3251 C CA . LEU B 1 157 ? 10.211 -17.609 -5.215 1 98.62 157 LEU B CA 1
ATOM 3252 C C . LEU B 1 157 ? 9.398 -16.859 -4.164 1 98.62 157 LEU B C 1
ATOM 3254 O O . LEU B 1 157 ? 8.422 -17.391 -3.637 1 98.62 157 LEU B O 1
ATOM 3258 N N . ASN B 1 158 ? 9.859 -15.641 -3.857 1 98.62 158 ASN B N 1
ATOM 3259 C CA . ASN B 1 158 ? 9.102 -14.836 -2.906 1 98.62 158 ASN B CA 1
ATOM 3260 C C . ASN B 1 158 ? 7.68 -14.578 -3.395 1 98.62 158 ASN B C 1
ATOM 3262 O O . ASN B 1 158 ? 6.719 -14.727 -2.635 1 98.62 158 ASN B O 1
ATOM 3266 N N . VAL B 1 159 ? 7.516 -14.25 -4.637 1 98.81 159 VAL B N 1
ATOM 3267 C CA . VAL B 1 159 ? 6.191 -14.031 -5.215 1 98.81 159 VAL B CA 1
ATOM 3268 C C . VAL B 1 159 ? 5.367 -15.312 -5.105 1 98.81 159 VAL B C 1
ATOM 3270 O O . VAL B 1 159 ? 4.215 -15.281 -4.664 1 98.81 159 VAL B O 1
ATOM 3273 N N . GLN B 1 160 ? 5.918 -16.438 -5.484 1 98.56 160 GLN B N 1
ATOM 3274 C CA . GLN B 1 160 ? 5.211 -17.703 -5.477 1 98.56 160 GLN B CA 1
ATOM 3275 C C . GLN B 1 160 ? 4.75 -18.078 -4.066 1 98.56 160 GLN B C 1
ATOM 3277 O O . GLN B 1 160 ? 3.598 -18.469 -3.869 1 98.56 160 GLN B O 1
ATOM 3282 N N . GLU B 1 161 ? 5.652 -17.922 -3.135 1 98.25 161 GLU B N 1
ATOM 3283 C CA . GLU B 1 161 ? 5.305 -18.266 -1.759 1 98.25 161 GLU B CA 1
ATOM 3284 C C . GLU B 1 161 ? 4.234 -17.328 -1.208 1 98.25 161 GLU B C 1
ATOM 3286 O O . GLU B 1 161 ? 3.395 -17.734 -0.405 1 98.25 161 GLU B O 1
ATOM 3291 N N . GLN B 1 162 ? 4.305 -16.031 -1.573 1 98.62 162 GLN B N 1
ATOM 3292 C CA . GLN B 1 162 ? 3.279 -15.109 -1.111 1 98.62 162 GLN B CA 1
ATOM 3293 C C . GLN B 1 162 ? 1.916 -15.453 -1.703 1 98.62 162 GLN B C 1
ATOM 3295 O O . GLN B 1 162 ? 0.886 -15.281 -1.049 1 98.62 162 GLN B O 1
ATOM 3300 N N . CYS B 1 163 ? 1.879 -15.953 -2.957 1 98.44 163 CYS B N 1
ATOM 3301 C CA . CYS B 1 163 ? 0.639 -16.453 -3.531 1 98.44 163 CYS B CA 1
ATOM 3302 C C . CYS B 1 163 ? 0.097 -17.625 -2.711 1 98.44 163 CYS B C 1
ATOM 3304 O O . CYS B 1 163 ? -1.104 -17.703 -2.449 1 98.44 163 CYS B O 1
ATOM 3306 N N . ILE B 1 164 ? 0.938 -18.5 -2.316 1 97.62 164 ILE B N 1
ATOM 3307 C CA . ILE B 1 164 ? 0.549 -19.641 -1.502 1 97.62 164 ILE B CA 1
ATOM 3308 C C . ILE B 1 164 ? 0.032 -19.172 -0.148 1 97.62 164 ILE B C 1
ATOM 3310 O O . ILE B 1 164 ? -0.945 -19.703 0.378 1 97.62 164 ILE B O 1
ATOM 3314 N N . ASN B 1 165 ? 0.706 -18.156 0.409 1 97.81 165 ASN B N 1
ATOM 3315 C CA . ASN B 1 165 ? 0.253 -17.594 1.677 1 97.81 165 ASN B CA 1
ATOM 3316 C C . ASN B 1 165 ? -1.172 -17.047 1.574 1 97.81 165 ASN B C 1
ATOM 3318 O O . ASN B 1 165 ? -1.95 -17.156 2.523 1 97.81 165 ASN B O 1
ATOM 3322 N N . LEU B 1 166 ? -1.484 -16.422 0.462 1 97.88 166 LEU B N 1
ATOM 3323 C CA . LEU B 1 166 ? -2.857 -15.977 0.241 1 97.88 166 LEU B CA 1
ATOM 3324 C C . LEU B 1 166 ? -3.818 -17.156 0.265 1 97.88 166 LEU B C 1
ATOM 3326 O O . LEU B 1 166 ? -4.855 -17.109 0.93 1 97.88 166 LEU B O 1
ATOM 3330 N N . PHE B 1 167 ? -3.445 -18.203 -0.424 1 95.62 167 PHE B N 1
ATOM 3331 C CA . PHE B 1 167 ? -4.293 -19.375 -0.522 1 95.62 167 PHE B CA 1
ATOM 3332 C C . PHE B 1 167 ? -4.559 -19.969 0.856 1 95.62 167 PHE B C 1
ATOM 3334 O O . PHE B 1 167 ? -5.641 -20.5 1.11 1 95.62 167 PHE B O 1
ATOM 3341 N N . LYS B 1 168 ? -3.629 -19.859 1.747 1 95.31 168 LYS B N 1
ATOM 3342 C CA . LYS B 1 168 ? -3.723 -20.438 3.086 1 95.31 168 LYS B CA 1
ATOM 3343 C C . LYS B 1 168 ? -4.727 -19.672 3.943 1 95.31 168 LYS B C 1
ATOM 3345 O O . LYS B 1 168 ? -5.148 -20.156 4.996 1 95.31 168 LYS B O 1
ATOM 3350 N N . MET B 1 169 ? -5.09 -18.531 3.559 1 94.38 169 MET B N 1
ATOM 3351 C CA . MET B 1 169 ? -5.969 -17.688 4.367 1 94.38 169 MET B CA 1
ATOM 3352 C C . MET B 1 169 ? -7.395 -18.234 4.355 1 94.38 169 MET B C 1
ATOM 3354 O O . MET B 1 169 ? -7.918 -18.594 3.301 1 94.38 169 MET B O 1
ATOM 3358 N N . ALA B 1 170 ? -8.055 -18.156 5.484 1 92.62 170 ALA B N 1
ATOM 3359 C CA . ALA B 1 170 ? -9.43 -18.641 5.617 1 92.62 170 ALA B CA 1
ATOM 3360 C C . ALA B 1 170 ? -10.383 -17.844 4.727 1 92.62 170 ALA B C 1
ATOM 3362 O O . ALA B 1 170 ? -11.273 -18.422 4.098 1 92.62 170 ALA B O 1
ATOM 3363 N N . VAL B 1 171 ? -10.164 -16.562 4.703 1 93.94 171 VAL B N 1
ATOM 3364 C CA . VAL B 1 171 ? -11.055 -15.688 3.939 1 93.94 171 VAL B CA 1
ATOM 3365 C C . VAL B 1 171 ? -10.984 -16.062 2.459 1 93.94 171 VAL B C 1
ATOM 3367 O O . VAL B 1 171 ? -12.008 -16.031 1.763 1 93.94 171 VAL B O 1
ATOM 3370 N N . ILE B 1 172 ? -9.844 -16.406 1.946 1 96 172 ILE B N 1
ATOM 3371 C CA . ILE B 1 172 ? -9.664 -16.766 0.545 1 96 172 ILE B CA 1
ATOM 3372 C C . ILE B 1 172 ? -10.312 -18.125 0.273 1 96 172 ILE B C 1
ATOM 3374 O O . ILE B 1 172 ? -11.078 -18.266 -0.683 1 96 172 ILE B O 1
ATOM 3378 N N . GLN B 1 173 ? -10.086 -19.047 1.073 1 94 173 GLN B N 1
ATOM 3379 C CA . GLN B 1 173 ? -10.633 -20.391 0.884 1 94 173 GLN B CA 1
ATOM 3380 C C . GLN B 1 173 ? -12.156 -20.375 0.966 1 94 173 GLN B C 1
ATOM 3382 O O . GLN B 1 173 ? -12.828 -21.047 0.176 1 94 173 GLN B O 1
ATOM 3387 N N . ARG B 1 174 ? -12.695 -19.625 1.931 1 93.88 174 ARG B N 1
ATOM 3388 C CA . ARG B 1 174 ? -14.141 -19.5 2.053 1 93.88 174 ARG B CA 1
ATOM 3389 C C . ARG B 1 174 ? -14.758 -18.906 0.788 1 93.88 174 ARG B C 1
ATOM 3391 O O . ARG B 1 174 ? -15.773 -19.406 0.294 1 93.88 174 ARG B O 1
ATOM 3398 N N . SER B 1 175 ? -14.148 -17.906 0.311 1 94.69 175 SER B N 1
ATOM 3399 C CA . SER B 1 175 ? -14.664 -17.266 -0.891 1 94.69 175 SER B CA 1
ATOM 3400 C C . SER B 1 175 ? -14.547 -18.172 -2.105 1 94.69 175 SER B C 1
ATOM 3402 O O . SER B 1 175 ? -15.469 -18.266 -2.92 1 94.69 175 SER B O 1
ATOM 3404 N N . LEU B 1 176 ? -13.445 -18.844 -2.254 1 92 176 LEU B N 1
ATOM 3405 C CA . LEU B 1 176 ? -13.234 -19.766 -3.354 1 92 176 LEU B CA 1
ATOM 3406 C C . LEU B 1 176 ? -14.297 -20.859 -3.346 1 92 176 LEU B C 1
ATOM 3408 O O . LEU B 1 176 ? -14.844 -21.219 -4.395 1 92 176 LEU B O 1
ATOM 3412 N N . ARG B 1 177 ? -14.594 -21.312 -2.279 1 90.5 177 ARG B N 1
ATOM 3413 C CA . ARG B 1 177 ? -15.602 -22.359 -2.141 1 90.5 177 ARG B CA 1
ATOM 3414 C C . ARG B 1 177 ? -16.984 -21.844 -2.508 1 90.5 177 ARG B C 1
ATOM 3416 O O . ARG B 1 177 ? -17.75 -22.531 -3.182 1 90.5 177 ARG B O 1
ATOM 3423 N N . ALA B 1 178 ? -17.234 -20.672 -2.084 1 91.38 178 ALA B N 1
ATOM 3424 C CA . ALA B 1 178 ? -18.578 -20.109 -2.244 1 91.38 178 ALA B CA 1
ATOM 3425 C C . ALA B 1 178 ? -18.781 -19.594 -3.666 1 91.38 178 ALA B C 1
ATOM 3427 O O . ALA B 1 178 ? -19.891 -19.703 -4.215 1 91.38 178 ALA B O 1
ATOM 3428 N N . THR B 1 179 ? -17.75 -19.062 -4.258 1 91.19 179 THR B N 1
ATOM 3429 C CA . THR B 1 179 ? -17.984 -18.297 -5.473 1 91.19 179 THR B CA 1
ATOM 3430 C C . THR B 1 179 ? -17.078 -18.766 -6.602 1 91.19 179 THR B C 1
ATOM 3432 O O . THR B 1 179 ? -17.297 -18.422 -7.766 1 91.19 179 THR B O 1
ATOM 3435 N N . GLY B 1 180 ? -16.062 -19.531 -6.277 1 91.81 180 GLY B N 1
ATOM 3436 C CA . GLY B 1 180 ? -15.055 -19.906 -7.258 1 91.81 180 GLY B CA 1
ATOM 3437 C C . GLY B 1 180 ? -13.992 -18.844 -7.457 1 91.81 180 GLY B C 1
ATOM 3438 O O . GLY B 1 180 ? -13.078 -19.016 -8.266 1 91.81 180 GLY B O 1
ATOM 3439 N N . PHE B 1 181 ? -14.188 -17.797 -6.703 1 94.12 181 PHE B N 1
ATOM 3440 C CA . PHE B 1 181 ? -13.25 -16.672 -6.797 1 94.12 181 PHE B CA 1
ATOM 3441 C C . PHE B 1 181 ? -12.703 -16.312 -5.426 1 94.12 181 PHE B C 1
ATOM 3443 O O . PHE B 1 181 ? -13.266 -16.703 -4.402 1 94.12 181 PHE B O 1
ATOM 3450 N N . PRO B 1 182 ? -11.523 -15.617 -5.445 1 96.75 182 PRO B N 1
ATOM 3451 C CA . PRO B 1 182 ? -10.719 -14.992 -6.5 1 96.75 182 PRO B CA 1
ATOM 3452 C C . PRO B 1 182 ? -9.688 -15.938 -7.094 1 96.75 182 PRO B C 1
ATOM 3454 O O . PRO B 1 182 ? -9.297 -16.922 -6.449 1 96.75 182 PRO B O 1
ATOM 3457 N N . ARG B 1 183 ? -9.195 -15.609 -8.328 1 96.5 183 ARG B N 1
ATOM 3458 C CA . ARG B 1 183 ? -7.996 -16.234 -8.883 1 96.5 183 ARG B CA 1
ATOM 3459 C C . ARG B 1 183 ? -6.738 -15.5 -8.422 1 96.5 183 ARG B C 1
ATOM 3461 O O . ARG B 1 183 ? -6.703 -14.266 -8.406 1 96.5 183 ARG B O 1
ATOM 3468 N N . ILE B 1 184 ? -5.746 -16.281 -8.062 1 97.5 184 ILE B N 1
ATOM 3469 C CA . ILE B 1 184 ? -4.504 -15.703 -7.559 1 97.5 184 ILE B CA 1
ATOM 3470 C C . ILE B 1 184 ? -3.416 -15.812 -8.625 1 97.5 184 ILE B C 1
ATOM 3472 O O . ILE B 1 184 ? -3.184 -16.891 -9.172 1 97.5 184 ILE B O 1
ATOM 3476 N N . HIS B 1 185 ? -2.721 -14.688 -8.93 1 97.81 185 HIS B N 1
ATOM 3477 C CA . HIS B 1 185 ? -1.693 -14.617 -9.961 1 97.81 185 HIS B CA 1
ATOM 3478 C C . HIS B 1 185 ? -0.379 -14.086 -9.398 1 97.81 185 HIS B C 1
ATOM 3480 O O . HIS B 1 185 ? -0.362 -13.07 -8.703 1 97.81 185 HIS B O 1
ATOM 3486 N N . GLY B 1 186 ? 0.69 -14.789 -9.633 1 98.62 186 GLY B N 1
ATOM 3487 C CA . GLY B 1 186 ? 2.023 -14.281 -9.359 1 98.62 186 GLY B CA 1
ATOM 3488 C C . GLY B 1 186 ? 2.691 -13.664 -10.57 1 98.62 186 GLY B C 1
ATOM 3489 O O . GLY B 1 186 ? 2.836 -14.312 -11.609 1 98.62 186 GLY B O 1
ATOM 3490 N N . LEU B 1 187 ? 3.086 -12.398 -10.469 1 98.69 187 LEU B N 1
ATOM 3491 C CA . LEU B 1 187 ? 3.748 -11.695 -11.562 1 98.69 187 LEU B CA 1
ATOM 3492 C C . LEU B 1 187 ? 5.094 -11.133 -11.117 1 98.69 187 LEU B C 1
ATOM 3494 O O . LEU B 1 187 ? 5.297 -10.867 -9.93 1 98.69 187 LEU B O 1
ATOM 3498 N N . VAL B 1 188 ? 5.977 -10.984 -12.047 1 98.69 188 VAL B N 1
ATOM 3499 C CA . VAL B 1 188 ? 7.215 -10.242 -11.82 1 98.69 188 VAL B CA 1
ATOM 3500 C C . VAL B 1 188 ? 7.355 -9.141 -12.867 1 98.69 188 VAL B C 1
ATOM 3502 O O . VAL B 1 188 ? 7.215 -9.391 -14.07 1 98.69 188 VAL B O 1
ATOM 3505 N N . TYR B 1 189 ? 7.539 -7.957 -12.406 1 98.12 189 TYR B N 1
ATOM 3506 C CA . TYR B 1 189 ? 7.805 -6.801 -13.25 1 98.12 189 TYR B CA 1
ATOM 3507 C C . TYR B 1 189 ? 9.297 -6.629 -13.484 1 98.12 189 TYR B C 1
ATOM 3509 O O . TYR B 1 189 ? 10.078 -6.539 -12.531 1 98.12 189 TYR B O 1
ATOM 3517 N N . ASP B 1 190 ? 9.711 -6.629 -14.75 1 96.56 190 ASP B N 1
ATOM 3518 C CA . ASP B 1 190 ? 11.102 -6.414 -15.117 1 96.56 190 ASP B CA 1
ATOM 3519 C C . ASP B 1 190 ? 11.422 -4.926 -15.242 1 96.56 190 ASP B C 1
ATOM 3521 O O . ASP B 1 190 ? 10.984 -4.273 -16.188 1 96.56 190 ASP B O 1
ATOM 3525 N N . LEU B 1 191 ? 12.234 -4.449 -14.344 1 94.12 191 LEU B N 1
ATOM 3526 C CA . LEU B 1 191 ? 12.539 -3.02 -14.297 1 94.12 191 LEU B CA 1
ATOM 3527 C C . LEU B 1 191 ? 13.297 -2.584 -15.539 1 94.12 191 LEU B C 1
ATOM 3529 O O . LEU B 1 191 ? 13.164 -1.441 -15.984 1 94.12 191 LEU B O 1
ATOM 3533 N N . LYS B 1 192 ? 14.047 -3.432 -16.094 1 91.44 192 LYS B N 1
ATOM 3534 C CA . LYS B 1 192 ? 14.938 -3.088 -17.203 1 91.44 192 LYS B CA 1
ATOM 3535 C C . LYS B 1 192 ? 14.148 -2.92 -18.5 1 91.44 192 LYS B C 1
ATOM 3537 O O . LYS B 1 192 ? 14.445 -2.031 -19.297 1 91.44 192 LYS B O 1
ATOM 3542 N N . HIS B 1 193 ? 13.109 -3.766 -18.688 1 92.62 193 HIS B N 1
ATOM 3543 C CA . HIS B 1 193 ? 12.406 -3.758 -19.969 1 92.62 193 HIS B CA 1
ATOM 3544 C C . HIS B 1 193 ? 10.961 -3.303 -19.797 1 92.62 193 HIS B C 1
ATOM 3546 O O . HIS B 1 193 ? 10.289 -2.979 -20.766 1 92.62 193 HIS B O 1
ATOM 3552 N N . GLY B 1 194 ? 10.469 -3.324 -18.562 1 94.88 194 GLY B N 1
ATOM 3553 C CA . GLY B 1 194 ? 9.141 -2.809 -18.266 1 94.88 194 GLY B CA 1
ATOM 3554 C C . GLY B 1 194 ? 8.047 -3.844 -18.438 1 94.88 194 GLY B C 1
ATOM 3555 O O . GLY B 1 194 ? 6.863 -3.539 -18.266 1 94.88 194 GLY B O 1
ATOM 3556 N N . LEU B 1 195 ? 8.43 -5.094 -18.672 1 96.12 195 LEU B N 1
ATOM 3557 C CA . LEU B 1 195 ? 7.422 -6.098 -19 1 96.12 195 LEU B CA 1
ATOM 3558 C C . LEU B 1 195 ? 7.016 -6.887 -17.766 1 96.12 195 LEU B C 1
ATOM 3560 O O . LEU B 1 195 ? 7.848 -7.156 -16.891 1 96.12 195 LEU B O 1
ATOM 3564 N N . LEU B 1 196 ? 5.75 -7.25 -17.703 1 97.62 196 LEU B N 1
ATOM 3565 C CA . LEU B 1 196 ? 5.207 -8.172 -16.719 1 97.62 196 LEU B CA 1
ATOM 3566 C C . LEU B 1 196 ? 5.266 -9.609 -17.219 1 97.62 196 LEU B C 1
ATOM 3568 O O . LEU B 1 196 ? 4.996 -9.875 -18.391 1 97.62 196 LEU B O 1
ATOM 3572 N N . ARG B 1 197 ? 5.645 -10.461 -16.344 1 97.38 197 ARG B N 1
ATOM 3573 C CA . ARG B 1 197 ? 5.641 -11.891 -16.641 1 97.38 197 ARG B CA 1
ATOM 3574 C C . ARG B 1 197 ? 4.918 -12.672 -15.547 1 97.38 197 ARG B C 1
ATOM 3576 O O . ARG B 1 197 ? 5.078 -12.375 -14.359 1 97.38 197 ARG B O 1
ATOM 3583 N N . GLU B 1 198 ? 4.141 -13.594 -15.961 1 97.38 198 GLU B N 1
ATOM 3584 C CA . GLU B 1 198 ? 3.441 -14.422 -14.992 1 97.38 198 GLU B CA 1
ATOM 3585 C C . GLU B 1 198 ? 4.281 -15.633 -14.594 1 97.38 198 GLU B C 1
ATOM 3587 O O . GLU B 1 198 ? 4.926 -16.25 -15.438 1 97.38 198 GLU B O 1
ATOM 3592 N N . LEU B 1 199 ? 4.34 -15.883 -13.344 1 97.94 199 LEU B N 1
ATOM 3593 C CA . LEU B 1 199 ? 5.02 -17.047 -12.812 1 97.94 199 LEU B CA 1
ATOM 3594 C C . LEU B 1 199 ? 4.059 -18.234 -12.68 1 97.94 199 LEU B C 1
ATOM 3596 O O . LEU B 1 199 ? 2.855 -18.031 -12.508 1 97.94 199 LEU B O 1
ATOM 3600 N N . ASN B 1 200 ? 4.598 -19.375 -12.797 1 95.06 200 ASN B N 1
ATOM 3601 C CA . ASN B 1 200 ? 3.814 -20.562 -12.477 1 95.06 200 ASN B CA 1
ATOM 3602 C C . ASN B 1 200 ? 3.77 -20.812 -10.969 1 95.06 200 ASN B C 1
ATOM 3604 O O . ASN B 1 200 ? 4.809 -21 -10.336 1 95.06 200 ASN B O 1
ATOM 3608 N N . VAL B 1 201 ? 2.641 -20.672 -10.398 1 95.75 201 VAL B N 1
ATOM 3609 C CA . VAL B 1 201 ? 2.424 -21.047 -9.008 1 95.75 201 VAL B CA 1
ATOM 3610 C C . VAL B 1 201 ? 1.724 -22.406 -8.945 1 95.75 201 VAL B C 1
ATOM 3612 O O . VAL B 1 201 ? 0.579 -22.547 -9.383 1 95.75 201 VAL B O 1
ATOM 3615 N N . ASP B 1 202 ? 2.324 -23.359 -8.398 1 92.75 202 ASP B N 1
ATOM 3616 C CA . ASP B 1 202 ? 1.818 -24.734 -8.43 1 92.75 202 ASP B CA 1
ATOM 3617 C C . ASP B 1 202 ? 0.912 -25.016 -7.23 1 92.75 202 ASP B C 1
ATOM 3619 O O . ASP B 1 202 ? 1.276 -25.766 -6.328 1 92.75 202 ASP B O 1
ATOM 3623 N N . PHE B 1 203 ? -0.244 -24.516 -7.293 1 92.38 203 PHE B N 1
ATOM 3624 C CA . PHE B 1 203 ? -1.204 -24.688 -6.211 1 92.38 203 PHE B CA 1
ATOM 3625 C C . PHE B 1 203 ? -1.59 -26.156 -6.062 1 92.38 203 PHE B C 1
ATOM 3627 O O . PHE B 1 203 ? -1.821 -26.641 -4.949 1 92.38 203 PHE B O 1
ATOM 3634 N N . LYS B 1 204 ? -1.663 -26.844 -7.184 1 90.5 204 LYS B N 1
ATOM 3635 C CA . LYS B 1 204 ? -2.068 -28.234 -7.168 1 90.5 204 LYS B CA 1
ATOM 3636 C C . LYS B 1 204 ? -1.097 -29.078 -6.348 1 90.5 204 LYS B C 1
ATOM 3638 O O . LYS B 1 204 ? -1.514 -29.844 -5.477 1 90.5 204 LYS B O 1
ATOM 3643 N N . SER B 1 205 ? 0.146 -28.922 -6.664 1 92.06 205 SER B N 1
ATOM 3644 C CA . SER B 1 205 ? 1.156 -29.672 -5.922 1 92.06 205 SER B CA 1
ATOM 3645 C C . SER B 1 205 ? 1.156 -29.281 -4.449 1 92.06 205 SER B C 1
ATOM 3647 O O . SER B 1 205 ? 1.319 -30.141 -3.576 1 92.06 205 SER B O 1
ATOM 3649 N N . PHE B 1 206 ? 1.008 -28.031 -4.145 1 92.5 206 PHE B N 1
ATOM 3650 C CA . PHE B 1 206 ? 0.971 -27.578 -2.76 1 92.5 206 PHE B CA 1
ATOM 3651 C C . PHE B 1 206 ? -0.195 -28.203 -2.01 1 92.5 206 PHE B C 1
ATOM 3653 O O . PHE B 1 206 ? -0.026 -28.703 -0.896 1 92.5 206 PHE B O 1
ATOM 3660 N N . ARG B 1 207 ? -1.313 -28.219 -2.615 1 90.62 207 ARG B N 1
ATOM 3661 C CA . ARG B 1 207 ? -2.502 -28.781 -1.979 1 90.62 207 ARG B CA 1
ATOM 3662 C C . ARG B 1 207 ? -2.346 -30.281 -1.758 1 90.62 207 ARG B C 1
ATOM 3664 O O . ARG B 1 207 ? -2.773 -30.812 -0.729 1 90.62 207 ARG B O 1
ATOM 3671 N N . GLY B 1 208 ? -1.82 -30.906 -2.758 1 91 208 GLY B N 1
ATOM 3672 C CA . GLY B 1 208 ? -1.594 -32.344 -2.637 1 91 208 GLY B CA 1
ATOM 3673 C C . GLY B 1 208 ? -0.688 -32.719 -1.476 1 91 208 GLY B C 1
ATOM 3674 O O . GLY B 1 208 ? -0.943 -33.688 -0.766 1 91 208 GLY B O 1
ATOM 3675 N N . ARG B 1 209 ? 0.256 -31.906 -1.258 1 91.56 209 ARG B N 1
ATOM 3676 C 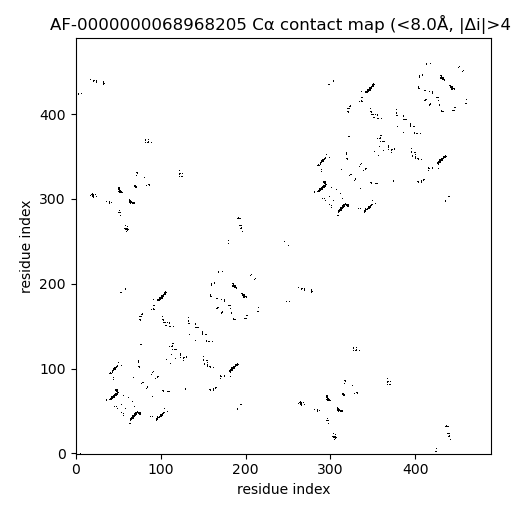CA . ARG B 1 209 ? 1.269 -32.25 -0.26 1 91.56 209 ARG B CA 1
ATOM 3677 C C . ARG B 1 209 ? 0.877 -31.703 1.114 1 91.56 209 ARG B C 1
ATOM 3679 O O . ARG B 1 209 ? 1.106 -32.375 2.131 1 91.56 209 ARG B O 1
ATOM 3686 N N . TYR B 1 210 ? 0.245 -30.5 1.136 1 89.94 210 TYR B N 1
ATOM 3687 C CA . TYR B 1 210 ? 0.088 -29.828 2.424 1 89.94 210 TYR B CA 1
ATOM 3688 C C . TYR B 1 210 ? -1.378 -29.516 2.703 1 89.94 210 TYR B C 1
ATOM 3690 O O . TYR B 1 210 ? -1.702 -28.859 3.689 1 89.94 210 TYR B O 1
ATOM 3698 N N . GLY B 1 211 ? -2.311 -29.984 1.851 1 88.38 211 GLY B N 1
ATOM 3699 C CA . GLY B 1 211 ? -3.727 -29.688 1.995 1 88.38 211 GLY B CA 1
ATOM 3700 C C . GLY B 1 211 ? -4.281 -30.078 3.354 1 88.38 211 GLY B C 1
ATOM 3701 O O . GLY B 1 211 ? -5.113 -29.359 3.916 1 88.38 211 GLY B O 1
ATOM 3702 N N . THR B 1 212 ? -3.764 -31.125 3.965 1 86.31 212 THR B N 1
ATOM 3703 C CA . THR B 1 212 ? -4.258 -31.625 5.246 1 86.31 212 THR B CA 1
ATOM 3704 C C . THR B 1 212 ? -3.883 -30.656 6.371 1 86.31 212 THR B C 1
ATOM 3706 O O . THR B 1 212 ? -4.504 -30.672 7.438 1 86.31 212 THR B O 1
ATOM 3709 N N . ILE B 1 213 ? -2.939 -29.844 6.102 1 90.06 213 ILE B N 1
ATOM 3710 C CA . ILE B 1 213 ? -2.459 -28.906 7.117 1 90.06 213 ILE B CA 1
ATOM 3711 C C . ILE B 1 213 ? -3.195 -27.578 6.988 1 90.06 213 ILE B C 1
ATOM 3713 O O . ILE B 1 213 ? -3.598 -26.984 7.992 1 90.06 213 ILE B O 1
ATOM 3717 N N . TYR B 1 214 ? -3.498 -27.188 5.777 1 88.62 214 TYR B N 1
ATOM 3718 C CA . TYR B 1 214 ? -3.84 -25.781 5.594 1 88.62 214 TYR B CA 1
ATOM 3719 C C . TYR B 1 214 ? -5.277 -25.625 5.109 1 88.62 214 TYR B C 1
ATOM 3721 O O . TYR B 1 214 ? -5.844 -24.531 5.164 1 88.62 214 TYR B O 1
ATOM 3729 N N . GLU B 1 215 ? -5.871 -26.688 4.621 1 86.56 215 GLU B N 1
ATOM 3730 C CA . GLU B 1 215 ? -7.227 -26.562 4.09 1 86.56 215 GLU B CA 1
ATOM 3731 C C . GLU B 1 215 ? -8.266 -26.703 5.191 1 86.56 215 GLU B C 1
ATOM 3733 O O . GLU B 1 215 ? -8.203 -27.656 5.984 1 86.56 215 GLU B O 1
ATOM 3738 N N . PHE B 1 216 ? -9.133 -25.828 5.207 1 84 216 PHE B N 1
ATOM 3739 C CA . PHE B 1 216 ? -10.141 -25.812 6.262 1 84 216 PHE B CA 1
ATOM 3740 C C . PHE B 1 216 ? -11.359 -26.641 5.859 1 84 216 PHE B C 1
ATOM 3742 O O . PHE B 1 216 ? -12.125 -27.078 6.715 1 84 216 PHE B O 1
ATOM 3749 N N . TYR B 1 217 ? -11.617 -26.812 4.562 1 77.06 217 TYR B N 1
ATOM 3750 C CA . TYR B 1 217 ? -12.844 -27.422 4.082 1 77.06 217 TYR B CA 1
ATOM 3751 C C . TYR B 1 217 ? -12.539 -28.656 3.236 1 77.06 217 TYR B C 1
ATOM 3753 O O . TYR B 1 217 ? -11.555 -28.672 2.492 1 77.06 217 TYR B O 1
ATOM 3761 N N . ASP B 1 218 ? -12.953 -29.844 3.641 1 63.03 218 ASP B N 1
ATOM 3762 C CA . ASP B 1 218 ? -12.742 -31.0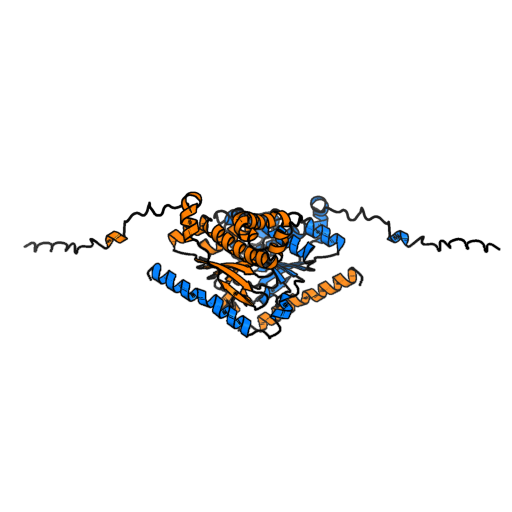94 2.918 1 63.03 218 ASP B CA 1
ATOM 3763 C C . ASP B 1 218 ? -13.617 -31.156 1.668 1 63.03 218 ASP B C 1
ATOM 3765 O O . ASP B 1 218 ? -14.727 -30.625 1.653 1 63.03 218 ASP B O 1
ATOM 3769 N N . ASP B 1 219 ? -13.062 -31.203 0.534 1 54.81 219 ASP B N 1
ATOM 3770 C CA . ASP B 1 219 ? -13.898 -31.5 -0.625 1 54.81 219 ASP B CA 1
ATOM 3771 C C . ASP B 1 219 ? -14.898 -32.625 -0.309 1 54.81 219 ASP B C 1
ATOM 3773 O O . ASP B 1 219 ? -15.891 -32.781 -1.02 1 54.81 219 ASP B O 1
ATOM 3777 N N . ASP B 1 220 ? -14.633 -33.594 0.453 1 46.47 220 ASP B N 1
ATOM 3778 C CA . ASP B 1 220 ? -15.484 -34.75 0.622 1 46.47 220 ASP B CA 1
ATOM 3779 C C . ASP B 1 220 ? -16.812 -34.375 1.282 1 46.47 220 ASP B C 1
ATOM 3781 O O . ASP B 1 220 ? -17.75 -35.188 1.306 1 46.47 220 ASP B O 1
ATOM 3785 N N . ASN B 1 221 ? -16.938 -33.531 2.143 1 39.16 221 ASN B N 1
ATOM 3786 C CA . ASN B 1 221 ? -18.297 -33.375 2.643 1 39.16 221 ASN B CA 1
ATOM 3787 C C . ASN B 1 221 ? -19.188 -32.625 1.626 1 39.16 221 ASN B C 1
ATOM 3789 O O . ASN B 1 221 ? -19.516 -31.469 1.812 1 39.16 221 ASN B O 1
ATOM 3793 N N . GLU B 1 222 ? -18.844 -32.562 0.395 1 36.66 222 GLU B N 1
ATOM 3794 C CA . GLU B 1 222 ? -19.922 -32.344 -0.569 1 36.66 222 GLU B CA 1
ATOM 3795 C C . GLU B 1 222 ? -21.078 -33.312 -0.349 1 36.66 222 GLU B C 1
ATOM 3797 O O . GLU B 1 222 ? -20.859 -34.531 -0.255 1 36.66 222 GLU B O 1
ATOM 3802 N N . SER B 1 223 ? -22.344 -33.031 0.184 1 32.62 223 SER B N 1
ATOM 3803 C CA . SER B 1 223 ? -23.625 -33.375 -0.43 1 32.62 223 SER B CA 1
ATOM 3804 C C . SER B 1 223 ? -23.547 -33.312 -1.95 1 32.62 223 SER B C 1
ATOM 3806 O O . SER B 1 223 ? -23.109 -32.281 -2.498 1 32.62 223 SER B O 1
ATOM 3808 N N . HIS B 1 224 ? -23.312 -34.406 -2.75 1 29.58 224 HIS B N 1
ATOM 3809 C CA . HIS B 1 224 ? -23.984 -34.906 -3.936 1 29.58 224 HIS B CA 1
ATOM 3810 C C . HIS B 1 224 ? -25.453 -34.469 -3.963 1 29.58 224 HIS B C 1
ATOM 3812 O O . HIS B 1 224 ? -26.281 -35.125 -4.617 1 29.58 224 HIS B O 1
ATOM 3818 N N . ALA B 1 225 ? -26.078 -33.531 -3.219 1 29.48 225 ALA B N 1
ATOM 3819 C CA . ALA B 1 225 ? -27.469 -33.188 -3.527 1 29.48 225 ALA B CA 1
ATOM 3820 C C . ALA B 1 225 ? -27.656 -32.906 -5.016 1 29.48 225 ALA B C 1
ATOM 3822 O O . ALA B 1 225 ? -28.531 -33.5 -5.656 1 29.48 225 ALA B O 1
ATOM 3823 N N . ASP B 1 226 ? -27.375 -31.672 -5.613 1 28.89 226 ASP B N 1
ATOM 3824 C CA . ASP B 1 226 ? -28.172 -31.375 -6.805 1 28.89 226 ASP B CA 1
ATOM 3825 C C . ASP B 1 226 ? -27.516 -31.953 -8.055 1 28.89 226 ASP B C 1
ATOM 3827 O O . ASP B 1 226 ? -28.078 -31.859 -9.148 1 28.89 226 ASP B O 1
ATOM 3831 N N . LEU B 1 227 ? -26.125 -32.312 -8.039 1 27.72 227 LEU B N 1
ATOM 3832 C CA . LEU B 1 227 ? -25.891 -32.656 -9.438 1 27.72 227 LEU B CA 1
ATOM 3833 C C . LEU B 1 227 ? -26.531 -33.969 -9.812 1 27.72 227 LEU B C 1
ATOM 3835 O O . LEU B 1 227 ? -26.5 -34.375 -10.977 1 27.72 227 LEU B O 1
ATOM 3839 N N . ASP B 1 228 ? -26.703 -34.781 -8.805 1 27.42 228 ASP B N 1
ATOM 3840 C CA . ASP B 1 228 ? -27.438 -36 -9.141 1 27.42 228 ASP B CA 1
ATOM 3841 C C . ASP B 1 228 ? -28.906 -35.688 -9.406 1 27.42 228 ASP B C 1
ATOM 3843 O O . ASP B 1 228 ? -29.703 -36.625 -9.578 1 27.42 228 ASP B O 1
ATOM 3847 N N . ALA B 1 229 ? -29.359 -34.438 -8.945 1 28.39 229 ALA B N 1
ATOM 3848 C CA . ALA B 1 229 ? -30.75 -34.25 -9.305 1 28.39 229 ALA B CA 1
ATOM 3849 C C . ALA B 1 229 ? -30.953 -34.375 -10.82 1 28.39 229 ALA B C 1
ATOM 3851 O O . ALA B 1 229 ? -32.062 -34.25 -11.312 1 28.39 229 ALA B O 1
ATOM 3852 N N . LYS B 1 230 ? -29.828 -34.156 -11.5 1 29.17 230 LYS B N 1
ATOM 3853 C CA . LYS B 1 230 ? -30.234 -34.219 -12.898 1 29.17 230 LYS B CA 1
ATOM 3854 C C . LYS B 1 230 ? -30.516 -35.656 -13.328 1 29.17 230 LYS B C 1
ATOM 3856 O O . LYS B 1 230 ? -30.922 -35.906 -14.469 1 29.17 230 LYS B O 1
ATOM 3861 N N . GLY B 1 231 ? -29.781 -36.562 -12.555 1 24.55 231 GLY B N 1
ATOM 3862 C CA . GLY B 1 231 ? -30.031 -37.719 -13.383 1 24.55 231 GLY B CA 1
ATOM 3863 C C . GLY B 1 231 ? -31.5 -38.125 -13.438 1 24.55 231 GLY B C 1
ATOM 3864 O O . GLY B 1 231 ? -31.984 -38.562 -14.469 1 24.55 231 GLY B O 1
ATOM 3865 N N . ASN B 1 232 ? -31.891 -38.406 -12.156 1 26.52 232 ASN B N 1
ATOM 3866 C CA . ASN B 1 232 ? -33.094 -39.219 -12.219 1 26.52 232 ASN B CA 1
ATOM 3867 C C . ASN B 1 232 ? -34.344 -38.406 -12.562 1 26.52 232 ASN B C 1
ATOM 3869 O O . ASN B 1 232 ? -35.125 -38.062 -11.68 1 26.52 232 ASN B O 1
ATOM 3873 N N . THR B 1 233 ? -34.062 -37.156 -12.859 1 25.06 233 THR B N 1
ATOM 3874 C CA . THR B 1 233 ? -35.312 -36.469 -13.148 1 25.06 233 THR B CA 1
ATOM 3875 C C . THR B 1 233 ? -36.094 -37.188 -14.234 1 25.06 233 THR B C 1
ATOM 3877 O O . THR B 1 233 ? -35.812 -37.031 -15.422 1 25.06 233 THR B O 1
ATOM 3880 N N . LYS B 1 234 ? -36.031 -38.5 -14.109 1 25.56 234 LYS B N 1
ATOM 3881 C CA . LYS B 1 234 ? -37.094 -39.219 -14.805 1 25.56 234 LYS B CA 1
ATOM 3882 C C . LYS B 1 234 ? -38.438 -38.5 -14.719 1 25.56 234 LYS B C 1
ATOM 3884 O O . LYS B 1 234 ? -38.75 -37.906 -13.688 1 25.56 234 LYS B O 1
ATOM 3889 N N . ALA B 1 235 ? -39.031 -38.312 -15.891 1 26.77 235 ALA B N 1
ATOM 3890 C CA . ALA B 1 235 ? -40.312 -37.812 -16.328 1 26.77 235 ALA B CA 1
ATOM 3891 C C . ALA B 1 235 ? -41.438 -38.281 -15.391 1 26.77 235 ALA B C 1
ATOM 3893 O O . ALA B 1 235 ? -41.875 -39.438 -15.469 1 26.77 235 ALA B O 1
ATOM 3894 N N . MET B 1 236 ? -41.188 -38.125 -13.992 1 24.12 236 MET B N 1
ATOM 3895 C CA . MET B 1 236 ? -42.312 -38.656 -13.25 1 24.12 236 MET B CA 1
ATOM 3896 C C . MET B 1 236 ? -43.625 -38.062 -13.805 1 24.12 236 MET B C 1
ATOM 3898 O O . MET B 1 236 ? -43.875 -36.875 -13.688 1 24.12 236 MET B O 1
ATOM 3902 N N . THR B 1 237 ? -43.938 -38.594 -14.922 1 23.89 237 THR B N 1
ATOM 3903 C CA . THR B 1 237 ? -45.219 -38.438 -15.586 1 23.89 237 THR B CA 1
ATOM 3904 C C . THR B 1 237 ? -46.375 -38.562 -14.578 1 23.89 237 THR B C 1
ATOM 3906 O O . THR B 1 237 ? -46.531 -39.625 -13.953 1 23.89 237 THR B O 1
ATOM 3909 N N . LEU B 1 238 ? -46.469 -37.438 -13.758 1 25.22 238 LEU B N 1
ATOM 3910 C CA . LEU B 1 238 ? -47.625 -37.438 -12.859 1 25.22 238 LEU B CA 1
ATOM 3911 C C . LEU B 1 238 ? -48.844 -38.031 -13.539 1 25.22 238 LEU B C 1
ATOM 3913 O O . LEU B 1 238 ? -49.156 -37.688 -14.688 1 25.22 238 LEU B O 1
ATOM 3917 N N . PRO B 1 239 ? -49.156 -39.219 -13.094 1 25.97 239 PRO B N 1
ATOM 3918 C CA . PRO B 1 239 ? -50.312 -39.938 -13.664 1 25.97 239 PRO B CA 1
ATOM 3919 C C . PRO B 1 239 ? -51.562 -39.094 -13.812 1 25.97 239 PRO B C 1
ATOM 3921 O O . PRO B 1 239 ? -51.719 -38.094 -13.094 1 25.97 239 PRO B O 1
ATOM 3924 N N . SER B 1 240 ? -52.031 -38.969 -15.062 1 27.27 240 SER B N 1
ATOM 3925 C CA . SER B 1 240 ? -53.281 -38.375 -15.555 1 27.27 240 SER B CA 1
ATOM 3926 C C . SER B 1 240 ? -54.438 -38.656 -14.609 1 27.27 240 SER B C 1
ATOM 3928 O O . SER B 1 240 ? -54.688 -39.812 -14.242 1 27.27 240 SER B O 1
ATOM 3930 N N . SER B 1 241 ? -54.531 -37.656 -13.516 1 23.98 241 SER B N 1
ATOM 3931 C CA . SER B 1 241 ? -55.719 -37.781 -12.664 1 23.98 241 SER B CA 1
ATOM 3932 C C . SER B 1 241 ? -56.938 -38.25 -13.461 1 23.98 241 SER B C 1
ATOM 3934 O O . SER B 1 241 ? -57.219 -37.719 -14.539 1 23.98 241 SER B O 1
ATOM 3936 N N . PRO B 1 242 ? -57.438 -39.406 -13.188 1 27.42 242 PRO B N 1
ATOM 3937 C CA . PRO B 1 242 ? -58.562 -40.094 -13.82 1 27.42 242 PRO B CA 1
ATOM 3938 C C . PRO B 1 242 ? -59.781 -39.219 -13.953 1 27.42 242 PRO B C 1
ATOM 3940 O O . PRO B 1 242 ? -59.938 -38.219 -13.227 1 27.42 242 PRO B O 1
ATOM 3943 N N . SER B 1 243 ? -60.438 -39.219 -15.133 1 26.83 243 SER B N 1
ATOM 3944 C CA . SER B 1 243 ? -61.688 -38.688 -15.656 1 26.83 243 SER B CA 1
ATOM 3945 C C . SER B 1 243 ? -62.844 -38.906 -14.68 1 26.83 243 SER B C 1
ATOM 3947 O O . SER B 1 243 ? -63.25 -40.062 -14.461 1 26.83 243 SER B O 1
ATOM 3949 N N . MET B 1 244 ? -62.719 -38.5 -13.32 1 23.31 244 MET B N 1
ATOM 3950 C CA . MET B 1 244 ? -63.906 -38.812 -12.555 1 23.31 244 MET B CA 1
ATOM 3951 C C . MET B 1 244 ? -65.188 -38.438 -13.336 1 23.31 244 MET B C 1
ATOM 3953 O O . MET B 1 244 ? -65.312 -37.281 -13.734 1 23.31 244 MET B O 1
ATOM 3957 N N . HIS B 1 245 ? -65.875 -39.375 -13.961 1 25.2 245 HIS B N 1
ATOM 3958 C CA . HIS B 1 245 ? -67.312 -39.531 -14.203 1 25.2 245 HIS B CA 1
ATOM 3959 C C . HIS B 1 245 ? -68.062 -39.312 -12.922 1 25.2 245 HIS B C 1
ATOM 3961 O O . HIS B 1 245 ? -67.688 -39.812 -11.859 1 25.2 245 HIS B O 1
#

Sequence (490 aa):
MSMTEEVLDEIERFQEVFEGNRRWVESRQSDFFERTSRTQQPRYLFIGCSDSRVPAQDITGLKTGELFVHRNIANTVIQSDVNLLSVVEFAVEHLHVRHIIVCGHSECGGVRAAMNRLDKGALSSWLGHIRDVHRLHLDELSAIDNMEARYRRLVELNVQEQCINLFKMAVIQRSLRATGFPRIHGLVYDLKHGLLRELNVDFKSFRGRYGTIYEFYDDDNESHADLDAKGNTKAMTLPSSPSMHMSMTEEVLDEIERFQEVFEGNRRWVESRQSDFFERTSRTQQPRYLFIGCSDSRVPAQDITGLKTGELFVHRNIANTVIQSDVNLLSVVEFAVEHLHVRHIIVCGHSECGGVRAAMNRLDKGALSSWLGHIRDVHRLHLDELSAIDNMEARYRRLVELNVQEQCINLFKMAVIQRSLRATGFPRIHGLVYDLKHGLLRELNVDFKSFRGRYGTIYEFYDDDNESHADLDAKGNTKAMTLPSSPSMH

Solvent-accessible surface area (backbone atoms only — not comparable to full-atom values): 26536 Å² total; per-residue (Å²): 126,54,71,66,56,49,50,54,50,48,57,57,54,54,47,50,39,57,54,22,12,52,52,45,47,68,71,45,61,91,59,46,34,64,60,46,53,74,51,82,62,26,46,28,36,38,32,22,36,21,52,22,71,55,53,65,51,56,55,29,46,53,58,83,22,35,44,27,39,36,26,29,66,58,28,68,56,56,90,84,37,49,67,58,41,21,41,50,46,43,40,50,74,71,43,52,26,49,32,36,36,32,32,34,43,57,89,40,64,50,58,53,40,34,75,68,63,54,88,48,71,49,38,28,60,55,31,44,59,57,41,49,49,47,60,75,42,37,69,69,47,66,70,41,81,51,63,66,59,32,51,54,48,49,45,52,50,48,22,38,51,25,52,50,45,49,59,54,33,66,72,46,46,54,35,30,72,74,71,68,29,53,46,80,43,31,30,37,34,33,47,70,76,48,46,73,42,77,56,89,65,64,59,65,62,48,41,74,74,44,31,88,76,53,54,88,70,66,80,75,76,56,80,71,58,68,71,55,54,57,60,72,59,57,77,73,65,67,72,74,72,71,79,77,123,125,54,71,66,56,50,50,55,50,49,58,58,54,55,48,49,40,56,54,22,11,51,52,45,45,68,71,46,60,90,58,47,36,63,60,46,53,73,53,82,62,26,48,29,35,38,33,21,35,22,54,22,71,54,53,66,52,58,55,29,46,54,55,83,24,35,44,28,37,35,26,29,64,58,28,68,56,54,91,84,37,48,67,59,41,21,42,52,48,43,40,50,75,72,43,53,23,49,32,35,37,31,32,32,43,57,89,40,63,50,59,53,40,33,75,66,62,54,85,48,75,49,37,28,58,54,31,44,60,57,42,48,51,48,60,77,40,37,70,69,46,65,71,41,81,51,64,66,60,32,52,53,48,48,47,52,50,47,22,38,51,28,50,50,43,50,59,54,34,65,70,47,46,54,35,29,72,74,69,68,31,52,47,78,43,31,31,36,34,33,47,70,76,49,46,73,41,77,53,90,65,64,59,66,62,48,43,73,74,42,31,89,76,54,54,88,70,67,77,73,77,54,81,71,60,68,75,56,52,60,63,70,60,58,80,74,67,71,73,78,77,73,81,81,124

pLDDT: mean 85.99, std 21.07, range [22.69, 98.88]

Secondary structure (DSSP, 8-state):
--HHHHHHHHHHHTHHHHHHHHHHHHTS-TTHHHHHHH----SEEEEEE--TT--HHHHHTPPTTSEEEEEEGGG---TT-HHHHHHHHIIIIIS--SEEEEEEETT-HHHHHHHTT---HHHHHHHHHHHHHHHHTHHHHHT--SHHHHHHHHHHHHHHHHHHHHHTSHHHHHHHHHHS--EEEEEEE-TTT--EEE----HHHHHHHHHHHH-SS-SS----TTTTTTTT-------------/--HHHHHHHHHHHHHHHHHHHHHHHHTS-TTHHHHHHH----SEEEEEE--TT--HHHHHTPPTTSEEEEEEGGG---TT-HHHHHHHHIIIIIS--SEEEEEEETT-HHHHHHHTT---HHHHHHHHHHHHHHHHTHHHHHT---HHHHHHHHHHHHHHHHHHHHHTSHHHHHHHHHHS--EEEEEEE-TTT--EEE----HHHHHHHHHHHH-SS-TT----TTGGGGTT-------------

Radius of gyration: 27.27 Å; Cα contacts (8 Å, |Δi|>4): 775; chains: 2; bounding box: 137×73×54 Å

Nearest PDB structures (foldseek):
  4o1k-assembly1_A  TM=9.563E-01  e=1.257E-25  Sordaria macrospora
  7cxy-assembly1_B  TM=9.531E-01  e=3.540E-24  Aspergillus fumigatus Af293
  7cxx-assembly1_A  TM=9.421E-01  e=1.794E-24  Aspergillus fumigatus Af293
  7cxx-assembly1_B  TM=9.385E-01  e=1.490E-24  Aspergillus fumigatus Af293
  5bq1-assembly1_A  TM=9.683E-01  e=1.422E-21  Pseudomonas aeruginosa